Protein AF-A0A4Z1CSS2-F1 (afdb_monomer_lite)

Foldseek 3Di:
DDDDPDDDDDDDDDDDDDDDDPVCLVVLLVVLLLVLLCLQDPPPDNDPVVNLVVDDPVVNVVVSVVSLVVCAVPPQDLVLLLQFLLQKEQFACCLQPVPDDDSPRYDHDDDPPDPDRGDIFGQDALVSVSSRCQQAPFDDDPPDPDTDGLLRCLVPNDPCSVVVLVSCCVSHPNSSSVSSSCSNPDDDDPPPDDPDDPFDWDWDADPVGDTDTDGDTDTVRVQVVCCVVQPDDVPRPRPFDKDWDDSDPCVVNRGPVDDDTRIDGDDDDDDDDDPLLVQLVCQLVPDARAADDDDPVLLVLLLVLLVLLCCCVPPVPVNDPVSVVVSLVSLLVNLVVLLVVVVVSVVSNCVVPVPDDGDDDDSLVSSLDDDDPDPVSSVSSSVSCPDPSSVVSNVVVVD

Organism: NCBI:txid2560053

Radius of gyration: 38.91 Å; chains: 1; bounding box: 70×47×115 Å

pLDDT: mean 75.76, std 19.43, range [22.7, 96.69]

Structure (mmCIF, N/CA/C/O backbone):
data_AF-A0A4Z1CSS2-F1
#
_entry.id   AF-A0A4Z1CSS2-F1
#
loop_
_atom_site.group_PDB
_atom_site.id
_atom_site.type_symbol
_atom_site.label_atom_id
_atom_site.label_alt_id
_atom_site.label_comp_id
_atom_site.label_asym_id
_atom_site.label_entity_id
_atom_site.label_seq_id
_atom_site.pdbx_PDB_ins_code
_atom_site.Cartn_x
_atom_site.Cartn_y
_atom_site.Cartn_z
_atom_site.occupancy
_atom_site.B_iso_or_equiv
_atom_site.auth_seq_id
_atom_site.auth_comp_id
_atom_site.auth_asym_id
_atom_site.auth_atom_id
_atom_site.pdbx_PDB_model_num
ATOM 1 N N . MET A 1 1 ? 20.972 0.259 24.565 1.00 27.77 1 MET A N 1
ATOM 2 C CA . MET A 1 1 ? 20.551 -1.156 24.559 1.00 27.77 1 MET A CA 1
ATOM 3 C C . MET A 1 1 ? 20.035 -1.465 25.954 1.00 27.77 1 MET A C 1
ATOM 5 O O . MET A 1 1 ? 20.738 -1.083 26.880 1.00 27.77 1 MET A O 1
ATOM 9 N N . PRO A 1 2 ? 18.820 -2.004 26.133 1.00 31.59 2 PRO A N 1
ATOM 10 C CA . PRO A 1 2 ? 18.339 -2.389 27.452 1.00 31.59 2 PRO A CA 1
ATOM 11 C C . PRO A 1 2 ? 18.872 -3.773 27.855 1.00 31.59 2 PRO A C 1
ATOM 13 O O . PRO A 1 2 ? 19.159 -4.607 26.999 1.00 31.59 2 PRO A O 1
ATOM 16 N N . ASP A 1 3 ? 19.024 -3.926 29.164 1.00 29.48 3 ASP A N 1
ATOM 17 C CA . ASP A 1 3 ? 19.674 -4.986 29.942 1.00 29.48 3 ASP A CA 1
ATOM 18 C C . ASP A 1 3 ? 19.037 -6.391 29.760 1.00 29.48 3 ASP A C 1
ATOM 20 O O . ASP A 1 3 ? 17.807 -6.496 29.828 1.00 29.48 3 ASP A O 1
ATOM 24 N N . PRO A 1 4 ? 19.816 -7.464 29.497 1.00 35.94 4 PRO A N 1
ATOM 25 C CA . PRO A 1 4 ? 19.302 -8.813 29.232 1.00 35.94 4 PRO A CA 1
ATOM 26 C C . PRO A 1 4 ? 18.961 -9.667 30.471 1.00 35.94 4 PRO A C 1
ATOM 28 O O . PRO A 1 4 ? 18.516 -10.800 30.289 1.00 35.94 4 PRO A O 1
ATOM 31 N N . GLU A 1 5 ? 19.131 -9.192 31.710 1.00 30.41 5 GLU A N 1
ATOM 32 C CA . GLU A 1 5 ? 19.063 -10.086 32.887 1.00 30.41 5 GLU A CA 1
ATOM 33 C C . GLU A 1 5 ? 17.674 -10.322 33.515 1.00 30.41 5 GLU A C 1
ATOM 35 O O . GLU A 1 5 ? 17.546 -11.158 34.411 1.00 30.41 5 GLU A O 1
ATOM 40 N N . HIS A 1 6 ? 16.596 -9.696 33.030 1.00 34.75 6 HIS A N 1
ATOM 41 C CA . HIS A 1 6 ? 15.246 -9.920 33.576 1.00 34.75 6 HIS A CA 1
ATOM 42 C C . HIS A 1 6 ? 14.186 -10.159 32.486 1.00 34.75 6 HIS A C 1
ATOM 44 O O . HIS A 1 6 ? 13.557 -9.204 32.016 1.00 34.75 6 HIS A O 1
ATOM 50 N N . PRO A 1 7 ? 13.931 -11.418 32.073 1.00 30.39 7 PRO A N 1
ATOM 51 C CA . PRO A 1 7 ? 12.740 -11.725 31.290 1.00 30.39 7 PRO A CA 1
ATOM 52 C C . PRO A 1 7 ? 11.481 -11.486 32.147 1.00 30.39 7 PRO A C 1
ATOM 54 O O . PRO A 1 7 ? 11.484 -11.802 33.338 1.00 30.39 7 PRO A O 1
ATOM 57 N N . PRO A 1 8 ? 10.388 -10.942 31.581 1.00 29.59 8 PRO A N 1
ATOM 58 C CA . PRO A 1 8 ? 9.134 -10.809 32.310 1.00 29.59 8 PRO A CA 1
ATOM 59 C C . PRO A 1 8 ? 8.593 -12.194 32.681 1.00 29.59 8 PRO A C 1
ATOM 61 O O . PRO A 1 8 ? 8.387 -13.045 31.814 1.00 29.59 8 PRO A O 1
ATOM 64 N N . THR A 1 9 ? 8.358 -12.404 33.974 1.00 26.25 9 THR A N 1
ATOM 65 C CA . THR A 1 9 ? 7.743 -13.610 34.531 1.00 26.25 9 THR A CA 1
ATOM 66 C C . THR A 1 9 ? 6.345 -13.809 33.929 1.00 26.25 9 THR A C 1
ATOM 68 O O . THR A 1 9 ? 5.518 -12.896 34.016 1.00 26.25 9 THR A O 1
ATOM 71 N N . PRO A 1 10 ? 6.034 -14.964 33.318 1.00 24.67 10 PRO A N 1
ATOM 72 C CA . PRO A 1 10 ? 4.667 -15.277 32.927 1.00 24.67 10 PRO A CA 1
ATOM 73 C C . PRO A 1 10 ? 3.811 -15.476 34.186 1.00 24.67 10 PRO A C 1
ATOM 75 O O . PRO A 1 10 ? 4.177 -16.237 35.080 1.00 24.67 10 PRO A O 1
ATOM 78 N N . LEU A 1 11 ? 2.669 -14.788 34.255 1.00 25.62 11 LEU A N 1
ATOM 79 C CA . LEU A 1 11 ? 1.622 -15.062 35.241 1.00 25.62 11 LEU A CA 1
ATOM 80 C C . LEU A 1 11 ? 1.085 -16.477 34.986 1.00 25.62 11 LEU A C 1
ATOM 82 O O . LEU A 1 11 ? 0.423 -16.719 33.976 1.00 25.62 11 LEU A O 1
ATOM 86 N N . ALA A 1 12 ? 1.420 -17.412 35.873 1.00 22.70 12 ALA A N 1
ATOM 87 C CA . ALA A 1 12 ? 0.826 -18.739 35.907 1.00 22.70 12 ALA A CA 1
ATOM 88 C C . ALA A 1 12 ? -0.585 -18.640 36.506 1.00 22.70 12 ALA A C 1
ATOM 90 O O . ALA A 1 12 ? -0.757 -18.043 37.565 1.00 22.70 12 ALA A O 1
ATOM 91 N N . PHE A 1 13 ? -1.577 -19.235 35.843 1.00 28.66 13 PHE A N 1
ATOM 92 C CA . PHE A 1 13 ? -2.901 -19.467 36.418 1.00 28.66 13 PHE A CA 1
ATOM 93 C C . PHE A 1 13 ? -3.093 -20.968 36.646 1.00 28.66 13 PHE A C 1
ATOM 95 O O . PHE A 1 13 ? -2.672 -21.784 35.825 1.00 28.66 13 PHE A O 1
ATOM 102 N N . HIS A 1 14 ? -3.669 -21.285 37.804 1.00 26.31 14 HIS A N 1
ATOM 103 C CA . HIS A 1 14 ? -3.854 -22.618 38.369 1.00 26.31 14 HIS A CA 1
ATOM 104 C C . HIS A 1 14 ? -4.664 -23.581 37.484 1.00 26.31 14 HIS A C 1
ATOM 106 O O . HIS A 1 14 ? -5.547 -23.176 36.730 1.00 26.31 14 HIS A O 1
ATOM 112 N N . ASP A 1 15 ? -4.347 -24.870 37.644 1.00 25.91 15 ASP A N 1
ATOM 113 C CA . ASP A 1 15 ? -5.000 -26.037 37.045 1.00 25.91 15 ASP A CA 1
ATOM 114 C C . ASP A 1 15 ? -6.525 -26.061 37.256 1.00 25.91 15 ASP A C 1
ATOM 116 O O . ASP A 1 15 ? -7.038 -25.852 38.357 1.00 25.91 15 ASP A O 1
ATOM 120 N N . ALA A 1 16 ? -7.241 -26.378 36.177 1.00 32.59 16 ALA A N 1
ATOM 121 C CA . ALA A 1 16 ? -8.688 -26.536 36.122 1.00 32.59 16 ALA A CA 1
ATOM 122 C C . ALA A 1 16 ? -9.113 -27.921 36.642 1.00 32.59 16 ALA A C 1
ATOM 124 O O . ALA A 1 16 ? -8.668 -28.941 36.116 1.00 32.59 16 ALA A O 1
ATOM 125 N N . GLY A 1 17 ? -10.015 -27.981 37.630 1.00 25.38 17 GLY A N 1
ATOM 126 C CA . GLY A 1 17 ? -10.480 -29.283 38.125 1.00 25.38 17 GLY A CA 1
ATOM 127 C C . GLY A 1 17 ? -11.672 -29.342 39.081 1.00 25.38 17 GLY A C 1
ATOM 128 O O . GLY A 1 17 ? -11.941 -30.429 39.585 1.00 25.38 17 GLY A O 1
ATOM 129 N N . GLN A 1 18 ? -12.404 -28.259 39.359 1.00 25.84 18 GLN A N 1
ATOM 130 C CA . GLN A 1 18 ? -13.580 -28.321 40.247 1.00 25.84 18 GLN A CA 1
ATOM 131 C C . GLN A 1 18 ? -14.807 -27.651 39.597 1.00 25.84 18 GLN A C 1
ATOM 133 O O . GLN A 1 18 ? -14.655 -26.598 38.975 1.00 25.84 18 GLN A O 1
ATOM 138 N N . PRO A 1 19 ? -16.010 -28.254 39.695 1.00 27.08 19 PRO A N 1
ATOM 139 C CA . PRO A 1 19 ? -17.242 -27.666 39.180 1.00 27.08 19 PRO A CA 1
ATOM 140 C C . PRO A 1 19 ? -17.681 -26.466 40.032 1.00 27.08 19 PRO A C 1
ATOM 142 O O . PRO A 1 19 ? -17.643 -26.512 41.259 1.00 27.08 19 PRO A O 1
ATOM 145 N N . TYR A 1 20 ? -18.111 -25.416 39.336 1.00 29.33 20 TYR A N 1
ATOM 146 C CA . TYR A 1 20 ? -18.534 -24.114 39.855 1.00 29.33 20 TYR A CA 1
ATOM 147 C C . TYR A 1 20 ? -19.763 -24.234 40.780 1.00 29.33 20 TYR A C 1
ATOM 149 O O . TYR A 1 20 ? -20.744 -24.882 40.400 1.00 29.33 20 TYR A O 1
ATOM 157 N N . ARG A 1 21 ? -19.735 -23.620 41.974 1.00 28.14 21 ARG A N 1
ATOM 158 C CA . ARG A 1 21 ? -20.888 -23.525 42.895 1.00 28.14 21 ARG A CA 1
ATOM 159 C C . ARG A 1 21 ? -21.479 -22.109 42.845 1.00 28.14 21 ARG A C 1
ATOM 161 O O . ARG A 1 21 ? -20.756 -21.145 42.639 1.00 28.14 21 ARG A O 1
ATOM 168 N N . GLU A 1 22 ? -22.791 -21.956 43.051 1.00 30.41 22 GLU A N 1
ATOM 169 C CA . GLU A 1 22 ? -23.474 -20.637 43.069 1.00 30.41 22 GLU A CA 1
ATOM 170 C C . GLU A 1 22 ? -22.878 -19.645 44.090 1.00 30.41 22 GLU A C 1
ATOM 172 O O . GLU A 1 22 ? -22.979 -18.432 43.914 1.00 30.41 22 GLU A O 1
ATOM 177 N N . GLU A 1 23 ? -22.193 -20.152 45.116 1.00 32.00 23 GLU A N 1
ATOM 178 C CA . GLU A 1 23 ? -21.476 -19.370 46.130 1.00 32.00 23 GLU A CA 1
ATOM 179 C C . GLU A 1 23 ? -20.232 -18.639 45.560 1.00 32.00 23 GLU A C 1
ATOM 181 O O . GLU A 1 23 ? -19.809 -17.624 46.113 1.00 32.00 23 GLU A O 1
ATOM 186 N N . ASP A 1 24 ? -19.717 -19.057 44.394 1.00 32.41 24 ASP A N 1
ATOM 187 C CA . ASP A 1 24 ? -18.531 -18.487 43.729 1.00 32.41 24 ASP A CA 1
ATOM 188 C C . ASP A 1 24 ? -18.840 -17.245 42.871 1.00 32.41 24 ASP A C 1
ATOM 190 O O . ASP A 1 24 ? -17.927 -16.576 42.377 1.00 32.41 24 ASP A O 1
ATOM 194 N N . ALA A 1 25 ? -20.119 -16.874 42.704 1.00 31.44 25 ALA A N 1
ATOM 195 C CA . ALA A 1 25 ? -20.488 -15.625 42.033 1.00 31.44 25 ALA A CA 1
ATOM 196 C C . ALA A 1 25 ? -19.812 -14.424 42.717 1.00 31.44 25 ALA A C 1
ATOM 198 O O . ALA A 1 25 ? -19.244 -13.577 42.031 1.00 31.44 25 ALA A O 1
ATOM 199 N N . GLY A 1 26 ? -19.765 -14.435 44.059 1.00 30.48 26 GLY A N 1
ATOM 200 C CA . GLY A 1 26 ? -19.010 -13.509 44.915 1.00 30.48 26 GLY A CA 1
ATOM 201 C C . GLY A 1 26 ? -17.555 -13.299 44.480 1.00 30.48 26 GLY A C 1
ATOM 202 O O . GLY A 1 26 ? -17.078 -12.165 44.433 1.00 30.48 26 GLY A O 1
ATOM 203 N N . GLN A 1 27 ? -16.875 -14.384 44.105 1.00 33.50 27 GLN A N 1
ATOM 204 C CA . GLN A 1 27 ? -15.460 -14.410 43.730 1.00 33.50 27 GLN A CA 1
ATOM 205 C C . GLN A 1 27 ? -15.214 -13.752 42.358 1.00 33.50 27 GLN A C 1
ATOM 207 O O . GLN A 1 27 ? -14.254 -13.000 42.192 1.00 33.50 27 GLN A O 1
ATOM 212 N N . VAL A 1 28 ? -16.122 -13.947 41.392 1.00 33.09 28 VAL A N 1
ATOM 213 C CA . VAL A 1 28 ? -16.055 -13.305 40.061 1.00 33.09 28 VAL A CA 1
ATOM 214 C C . VAL A 1 28 ? -16.221 -11.782 40.150 1.00 33.09 28 VAL A C 1
ATOM 216 O O . VAL A 1 28 ? -15.607 -11.041 39.377 1.00 33.09 28 VAL A O 1
ATOM 219 N N . PHE A 1 29 ? -16.989 -11.284 41.128 1.00 37.78 29 PHE A N 1
ATOM 220 C CA . PHE A 1 29 ? -17.143 -9.843 41.370 1.00 37.78 29 PHE A CA 1
ATOM 221 C C . PHE A 1 29 ? -15.858 -9.172 41.887 1.00 37.78 29 PHE A C 1
ATOM 223 O O . PHE A 1 29 ? -15.610 -8.004 41.569 1.00 37.78 29 PHE A O 1
ATOM 230 N N . PHE A 1 30 ? -15.043 -9.890 42.667 1.00 37.09 30 PHE A N 1
ATOM 231 C CA . PHE A 1 30 ? -13.756 -9.391 43.168 1.00 37.09 30 PHE A CA 1
ATOM 232 C C . PHE A 1 30 ? -12.715 -9.270 42.049 1.00 37.09 30 PHE A C 1
ATOM 234 O O . PHE A 1 30 ? -11.970 -8.288 42.001 1.00 37.09 30 PHE A O 1
ATOM 241 N N . ASP A 1 31 ? -12.727 -10.211 41.106 1.00 47.94 31 ASP A N 1
ATOM 242 C CA . ASP A 1 31 ? -11.744 -10.287 40.026 1.00 47.94 31 ASP A CA 1
ATOM 243 C C . ASP A 1 31 ? -11.926 -9.153 38.997 1.00 47.94 31 ASP A C 1
ATOM 245 O O . ASP A 1 31 ? -10.970 -8.497 38.584 1.00 47.94 31 ASP A O 1
ATOM 249 N N . ILE A 1 32 ? -13.173 -8.796 38.655 1.00 43.62 32 ILE A N 1
ATOM 250 C CA . ILE A 1 32 ? -13.446 -7.698 37.709 1.00 43.62 32 ILE A CA 1
ATOM 251 C C . ILE A 1 32 ? -12.993 -6.343 38.276 1.00 43.62 32 ILE A C 1
ATOM 253 O O . ILE A 1 32 ? -12.408 -5.539 37.550 1.00 43.62 32 ILE A O 1
ATOM 257 N N . ARG A 1 33 ? -13.206 -6.071 39.570 1.00 46.59 33 ARG A N 1
ATOM 258 C CA . ARG A 1 33 ? -12.809 -4.790 40.186 1.00 46.59 33 ARG A CA 1
ATOM 259 C C . ARG A 1 33 ? -11.291 -4.640 40.291 1.00 46.59 33 ARG A C 1
ATOM 261 O O . ARG A 1 33 ? -10.774 -3.595 39.900 1.00 46.59 33 ARG A O 1
ATOM 268 N N . ALA A 1 34 ? -10.578 -5.676 40.738 1.00 43.16 34 ALA A N 1
ATOM 269 C CA . ALA A 1 34 ? -9.115 -5.664 40.807 1.00 43.16 34 ALA A CA 1
ATOM 270 C C . ALA A 1 34 ? -8.483 -5.506 39.410 1.00 43.16 34 ALA A C 1
ATOM 272 O O . ALA A 1 34 ? -7.595 -4.675 39.212 1.00 43.16 34 ALA A O 1
ATOM 273 N N . VAL A 1 35 ? -9.015 -6.217 38.408 1.00 45.91 35 VAL A N 1
ATOM 274 C CA . VAL A 1 35 ? -8.562 -6.117 37.014 1.00 45.91 35 VAL A CA 1
ATOM 275 C C . VAL A 1 35 ? -8.792 -4.714 36.443 1.00 45.91 35 VAL A C 1
ATOM 277 O O . VAL A 1 35 ? -7.912 -4.184 35.766 1.00 45.91 35 VAL A O 1
ATOM 280 N N . LEU A 1 36 ? -9.935 -4.075 36.715 1.00 43.66 36 LEU A N 1
ATOM 281 C CA . LEU A 1 36 ? -10.246 -2.732 36.207 1.00 43.66 36 LEU A CA 1
ATOM 282 C C . LEU A 1 36 ? -9.378 -1.623 36.835 1.00 43.66 36 LEU A C 1
ATOM 284 O O . LEU A 1 36 ? -9.060 -0.649 36.147 1.00 43.66 36 LEU A O 1
ATOM 288 N N . VAL A 1 37 ? -8.929 -1.792 38.083 1.00 47.31 37 VAL A N 1
ATOM 289 C CA . VAL A 1 37 ? -8.014 -0.865 38.780 1.00 47.31 37 VAL A CA 1
ATOM 290 C C . VAL A 1 37 ? -6.602 -0.917 38.197 1.00 47.31 37 VAL A C 1
ATOM 292 O O . VAL A 1 37 ? -6.052 0.123 37.823 1.00 47.31 37 VAL A O 1
ATOM 295 N N . ASP A 1 38 ? -6.055 -2.121 38.011 1.00 43.94 38 ASP A N 1
ATOM 296 C CA . ASP A 1 38 ? -4.725 -2.338 37.416 1.00 43.94 38 ASP A CA 1
ATOM 297 C C . ASP A 1 38 ? -4.649 -1.831 35.956 1.00 43.94 38 ASP A C 1
ATOM 299 O O . ASP A 1 38 ? -3.587 -1.532 35.403 1.00 43.94 38 ASP A O 1
ATOM 303 N N . ILE A 1 39 ? -5.808 -1.704 35.303 1.00 46.19 39 ILE A N 1
ATOM 304 C CA . ILE A 1 39 ? -5.961 -1.207 33.932 1.00 46.19 39 ILE A CA 1
ATOM 305 C C . ILE A 1 39 ? -5.957 0.321 33.836 1.00 46.19 39 ILE A C 1
ATOM 307 O O . ILE A 1 39 ? -5.500 0.862 32.813 1.00 46.19 39 ILE A O 1
ATOM 311 N N . ALA A 1 40 ? -6.519 0.997 34.840 1.00 41.53 40 ALA A N 1
ATOM 312 C CA . ALA A 1 40 ? -6.886 2.405 34.763 1.00 41.53 40 ALA A CA 1
ATOM 313 C C . ALA A 1 40 ? -5.862 3.351 35.404 1.00 41.53 40 ALA A C 1
ATOM 315 O O . ALA A 1 40 ? -5.735 4.493 34.953 1.00 41.53 40 ALA A O 1
ATOM 316 N N . LEU A 1 41 ? -5.098 2.887 36.397 1.00 41.69 41 LEU A N 1
ATOM 317 C CA . LEU A 1 41 ? -4.155 3.735 37.121 1.00 41.69 41 LEU A CA 1
ATOM 318 C C . LEU A 1 41 ? -2.769 3.781 36.437 1.00 41.69 41 LEU A C 1
ATOM 320 O O . LEU A 1 41 ? -2.250 2.762 35.973 1.00 41.69 41 LEU A O 1
ATOM 324 N N . PRO A 1 42 ? -2.122 4.962 36.343 1.00 37.59 42 PRO A N 1
ATOM 325 C CA . PRO A 1 42 ? -0.713 5.042 35.974 1.00 37.59 42 PRO A CA 1
ATOM 326 C C . PRO A 1 42 ? 0.145 4.307 37.018 1.00 37.59 42 PRO A C 1
ATOM 328 O O . PRO A 1 42 ? -0.277 4.175 38.160 1.00 37.59 42 PRO A O 1
ATOM 331 N N . LYS A 1 43 ? 1.366 3.894 36.631 1.00 39.28 43 LYS A N 1
ATOM 332 C CA . LYS A 1 43 ? 2.401 3.094 37.348 1.00 39.28 43 LYS A CA 1
ATOM 333 C C . LYS A 1 43 ? 2.567 3.227 38.885 1.00 39.28 43 LYS A C 1
ATOM 335 O O . LYS A 1 43 ? 3.373 2.497 39.445 1.00 39.28 43 LYS A O 1
ATOM 340 N N . ARG A 1 44 ? 1.912 4.165 39.566 1.00 34.31 44 ARG A N 1
ATOM 341 C CA . ARG A 1 44 ? 2.026 4.412 41.009 1.00 34.31 44 ARG A CA 1
ATOM 342 C C . ARG A 1 44 ? 1.110 3.554 41.887 1.00 34.31 44 ARG A C 1
ATOM 344 O O . ARG A 1 44 ? 1.356 3.518 43.083 1.00 34.31 44 ARG A O 1
ATOM 351 N N . VAL A 1 45 ? 0.121 2.856 41.328 1.00 40.03 45 VAL A N 1
ATOM 352 C CA . VAL A 1 45 ? -0.757 1.945 42.086 1.00 40.03 45 VAL A CA 1
ATOM 353 C C . VAL A 1 45 ? -0.973 0.667 41.273 1.00 40.03 45 VAL A C 1
ATOM 355 O O . VAL A 1 45 ? -2.065 0.402 40.792 1.00 40.03 45 VAL A O 1
ATOM 358 N N . SER A 1 46 ? 0.096 -0.092 41.022 1.00 38.12 46 SER A N 1
ATOM 359 C CA . SER A 1 46 ? -0.061 -1.485 40.591 1.00 38.12 46 SER A CA 1
ATOM 360 C C . SER A 1 46 ? -0.174 -2.329 41.849 1.00 38.12 46 SER A C 1
ATOM 362 O O . SER A 1 46 ? 0.818 -2.472 42.571 1.00 38.12 46 SER A O 1
ATOM 364 N N . VAL A 1 47 ? -1.357 -2.859 42.132 1.00 42.84 47 VAL A N 1
ATOM 365 C CA . VAL A 1 47 ? -1.495 -3.853 43.194 1.00 42.84 47 VAL A CA 1
ATOM 366 C C . VAL A 1 47 ? -1.555 -5.195 42.501 1.00 42.84 47 VAL A C 1
ATOM 368 O O . VAL A 1 47 ? -2.571 -5.580 41.937 1.00 42.84 47 VAL A O 1
ATOM 371 N N . ASN A 1 48 ? -0.416 -5.884 42.503 1.00 45.06 48 ASN A N 1
ATOM 372 C CA . ASN A 1 48 ? -0.320 -7.235 41.977 1.00 45.06 48 ASN A CA 1
ATOM 373 C C . ASN A 1 48 ? -1.386 -8.101 42.674 1.00 45.06 48 ASN A C 1
ATOM 375 O O . ASN A 1 48 ? -1.456 -8.077 43.901 1.00 45.06 48 ASN A O 1
ATOM 379 N N . ALA A 1 49 ? -2.207 -8.846 41.931 1.00 44.47 49 ALA A N 1
ATOM 380 C CA . ALA A 1 49 ? -3.262 -9.688 42.512 1.00 44.47 49 ALA A CA 1
ATOM 381 C C . ALA A 1 49 ? -2.700 -10.661 43.571 1.00 44.47 49 ALA A C 1
ATOM 383 O O . ALA A 1 49 ? -3.266 -10.806 44.649 1.00 44.47 49 ALA A O 1
ATOM 384 N N . ALA A 1 50 ? -1.486 -11.176 43.340 1.00 47.50 50 ALA A N 1
ATOM 385 C CA . ALA A 1 50 ? -0.744 -11.997 44.301 1.00 47.50 50 ALA A CA 1
ATOM 386 C C . ALA A 1 50 ? -0.406 -11.278 45.626 1.00 47.50 50 ALA A C 1
ATOM 388 O O . ALA A 1 50 ? -0.130 -11.921 46.633 1.00 47.50 50 ALA A O 1
ATOM 389 N N . HIS A 1 51 ? -0.392 -9.944 45.631 1.00 49.66 51 HIS A N 1
ATOM 390 C CA . HIS A 1 51 ? -0.188 -9.137 46.829 1.00 49.66 51 HIS A CA 1
ATOM 391 C C . HIS A 1 51 ? -1.491 -8.96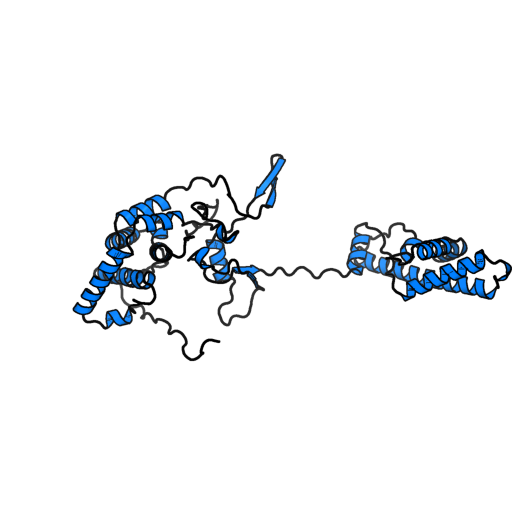4 47.617 1.00 49.66 51 HIS A C 1
ATOM 393 O O . HIS A 1 51 ? -1.448 -9.035 48.840 1.00 49.66 51 HIS A O 1
ATOM 399 N N . LEU A 1 52 ? -2.641 -8.821 46.945 1.00 50.53 52 LEU A N 1
ATOM 400 C CA . LEU A 1 52 ? -3.960 -8.765 47.598 1.00 50.53 52 LEU A CA 1
ATOM 401 C C . LEU A 1 52 ? -4.291 -10.067 48.333 1.00 50.53 52 LEU A C 1
ATOM 403 O O . LEU A 1 52 ? -4.824 -10.014 49.438 1.00 50.53 52 LEU A O 1
ATOM 407 N N . ASP A 1 53 ? -3.908 -11.210 47.763 1.00 51.34 53 ASP A N 1
ATOM 408 C CA . ASP A 1 53 ? -4.100 -12.530 48.381 1.00 51.34 53 ASP A CA 1
ATOM 409 C C . ASP A 1 53 ? -3.191 -12.769 49.599 1.00 51.34 53 ASP A C 1
ATOM 411 O O . ASP A 1 53 ? -3.436 -13.672 50.396 1.00 51.34 53 ASP A O 1
ATOM 415 N N . SER A 1 54 ? -2.145 -11.951 49.760 1.00 59.75 54 SER A N 1
ATOM 416 C CA . SER A 1 54 ? -1.234 -11.994 50.911 1.00 59.75 54 SER A CA 1
ATOM 417 C C . SER A 1 54 ? -1.631 -11.056 52.058 1.00 59.75 54 SER A C 1
ATOM 419 O O . SER A 1 54 ? -0.983 -11.071 53.105 1.00 59.75 54 SER A O 1
ATOM 421 N N . LEU A 1 55 ? -2.666 -10.229 51.867 1.00 59.66 55 LEU A N 1
ATOM 422 C CA . LEU A 1 55 ? -3.149 -9.290 52.879 1.00 59.66 55 LEU A CA 1
ATOM 423 C C . LEU A 1 55 ? -4.086 -9.975 53.877 1.00 59.66 55 LEU A C 1
ATOM 425 O O . LEU A 1 55 ? -4.780 -10.939 53.554 1.00 59.66 55 LEU A O 1
ATOM 429 N N . SER A 1 56 ? -4.143 -9.431 55.093 1.00 75.19 56 SER A N 1
ATOM 430 C CA . SER A 1 56 ? -5.209 -9.778 56.031 1.00 75.19 56 SER A CA 1
ATOM 431 C C . SER A 1 56 ? -6.575 -9.370 55.452 1.00 75.19 56 SER A C 1
ATOM 433 O O . SER A 1 56 ? -6.661 -8.462 54.624 1.00 75.19 56 SER A O 1
ATOM 435 N N . GLU A 1 57 ? -7.660 -10.020 55.881 1.00 67.38 57 GLU A N 1
ATOM 436 C CA . GLU A 1 57 ? -9.032 -9.676 55.456 1.00 67.38 57 GLU A CA 1
ATOM 437 C C . GLU A 1 57 ? -9.350 -8.180 55.665 1.00 67.38 57 GLU A C 1
ATOM 439 O O . GLU A 1 57 ? -9.980 -7.550 54.813 1.00 67.38 57 GLU A O 1
ATOM 444 N N . GLU A 1 58 ? -8.859 -7.598 56.763 1.00 66.38 58 GLU A N 1
ATOM 445 C CA . GLU A 1 58 ? -9.070 -6.196 57.136 1.00 66.38 58 GLU A CA 1
ATOM 446 C C . GLU A 1 58 ? -8.247 -5.235 56.258 1.00 66.38 58 GLU A C 1
ATOM 448 O O . GLU A 1 58 ? -8.782 -4.253 55.738 1.00 66.38 58 GLU A O 1
ATOM 453 N N . ASP A 1 59 ? -6.979 -5.563 55.987 1.00 61.91 59 ASP A N 1
ATOM 454 C CA . ASP A 1 59 ? -6.123 -4.788 55.079 1.00 61.91 59 ASP A CA 1
ATOM 455 C C . ASP A 1 59 ? -6.610 -4.871 53.629 1.00 61.91 59 ASP A C 1
ATOM 457 O O . ASP A 1 59 ? -6.559 -3.884 52.891 1.00 61.91 59 ASP A O 1
ATOM 461 N N . ARG A 1 60 ? -7.135 -6.032 53.217 1.00 60.03 60 ARG A N 1
ATOM 462 C CA . ARG A 1 60 ? -7.750 -6.225 51.901 1.00 60.03 60 ARG A CA 1
ATOM 463 C C . ARG A 1 60 ? -9.000 -5.360 51.764 1.00 60.03 60 ARG A C 1
ATOM 465 O O . ARG A 1 60 ? -9.138 -4.659 50.765 1.00 60.03 60 ARG A O 1
ATOM 472 N N . ALA A 1 61 ? -9.886 -5.368 52.761 1.00 59.62 61 ALA A N 1
ATOM 473 C CA . ALA A 1 61 ? -11.086 -4.531 52.773 1.00 59.62 61 ALA A CA 1
ATOM 474 C C . ALA A 1 61 ? -10.744 -3.029 52.749 1.00 59.62 61 ALA A C 1
ATOM 476 O O . ALA A 1 61 ? -11.343 -2.274 51.984 1.00 59.62 61 ALA A O 1
ATOM 477 N N . SER A 1 62 ? -9.735 -2.608 53.515 1.00 57.72 62 SER A N 1
ATOM 478 C CA . SER A 1 62 ? -9.237 -1.227 53.538 1.00 57.72 62 SER A CA 1
ATOM 479 C C . SER A 1 62 ? -8.623 -0.800 52.197 1.00 57.72 62 SER A C 1
ATOM 481 O O . SER A 1 62 ? -8.967 0.253 51.658 1.00 57.72 62 SER A O 1
ATOM 483 N N . ALA A 1 63 ? -7.779 -1.641 51.589 1.00 56.53 63 ALA A N 1
ATOM 484 C CA . ALA A 1 63 ? -7.209 -1.385 50.266 1.00 56.53 63 ALA A CA 1
ATOM 485 C C . ALA A 1 63 ? -8.298 -1.270 49.188 1.00 56.53 63 ALA A C 1
ATOM 487 O O . ALA A 1 63 ? -8.238 -0.380 48.339 1.00 56.53 63 ALA A O 1
ATOM 488 N N . ILE A 1 64 ? -9.322 -2.126 49.252 1.00 57.59 64 ILE A N 1
ATOM 489 C CA . ILE A 1 64 ? -10.487 -2.072 48.362 1.00 57.59 64 ILE A CA 1
ATOM 490 C C . ILE A 1 64 ? -11.263 -0.771 48.549 1.00 57.59 64 ILE A C 1
ATOM 492 O O . ILE A 1 64 ? -11.668 -0.168 47.560 1.00 57.59 64 ILE A O 1
ATOM 496 N N . GLU A 1 65 ? -11.447 -0.311 49.783 1.00 59.38 65 GLU A N 1
ATOM 497 C CA . GLU A 1 65 ? -12.169 0.928 50.067 1.00 59.38 65 GLU A CA 1
ATOM 498 C C . GLU A 1 65 ? -11.416 2.170 49.563 1.00 59.38 65 GLU A C 1
ATOM 500 O O . GLU A 1 65 ? -12.021 3.071 48.979 1.00 59.38 65 GLU A O 1
ATOM 505 N N . VAL A 1 66 ? -10.085 2.189 49.694 1.00 58.66 66 VAL A N 1
ATOM 506 C CA . VAL A 1 66 ? -9.217 3.236 49.124 1.00 58.66 66 VAL A CA 1
ATOM 507 C C . VAL A 1 66 ? -9.248 3.213 47.594 1.00 58.66 66 VAL A C 1
ATOM 509 O O . VAL A 1 66 ? -9.327 4.263 46.950 1.00 58.66 66 VAL A O 1
ATOM 512 N N . MET A 1 67 ? -9.225 2.026 46.983 1.00 56.81 67 MET A N 1
ATOM 513 C CA . MET A 1 67 ? -9.394 1.890 45.534 1.00 56.81 67 MET A CA 1
ATOM 514 C C . MET A 1 67 ? -10.774 2.373 45.095 1.00 56.81 67 MET A C 1
ATOM 516 O O . MET A 1 67 ? -10.865 3.113 44.121 1.00 56.81 67 MET A O 1
ATOM 520 N N . ARG A 1 68 ? -11.831 2.009 45.827 1.00 56.09 68 ARG A N 1
ATOM 521 C CA . ARG A 1 68 ? -13.212 2.419 45.562 1.00 56.09 68 ARG A CA 1
ATOM 522 C C . ARG A 1 68 ? -13.339 3.936 45.571 1.00 56.09 68 ARG A C 1
ATOM 524 O O . ARG A 1 68 ? -13.758 4.500 44.568 1.00 56.09 68 ARG A O 1
ATOM 531 N N . THR A 1 69 ? -12.883 4.598 46.631 1.00 59.03 69 THR A N 1
ATOM 532 C CA . THR A 1 69 ? -12.902 6.069 46.712 1.00 59.03 69 THR A CA 1
ATOM 533 C C . THR A 1 69 ? -12.055 6.730 45.622 1.00 59.03 69 THR A C 1
ATOM 535 O O . THR A 1 69 ? -12.446 7.768 45.094 1.00 59.03 69 THR A O 1
ATOM 538 N N . THR A 1 70 ? -10.935 6.122 45.217 1.00 56.84 70 THR A N 1
ATOM 539 C CA . THR A 1 70 ? -10.097 6.632 44.115 1.00 56.84 70 THR A CA 1
ATOM 540 C C . THR A 1 70 ? -10.772 6.468 42.745 1.00 56.84 70 THR A C 1
ATOM 542 O O . THR A 1 70 ? -10.732 7.383 41.924 1.00 56.84 70 THR A O 1
ATOM 545 N N . ILE A 1 71 ? -11.432 5.334 42.485 1.00 56.81 71 ILE A N 1
ATOM 546 C CA . ILE A 1 71 ? -12.208 5.091 41.257 1.00 56.81 71 ILE A CA 1
ATOM 547 C C . ILE A 1 71 ? -13.412 6.036 41.193 1.00 56.81 71 ILE A C 1
ATOM 549 O O . ILE A 1 71 ? -13.625 6.678 40.166 1.00 56.81 71 ILE A O 1
ATOM 553 N N . GLU A 1 72 ? -14.165 6.148 42.288 1.00 56.47 72 GLU A N 1
ATOM 554 C CA . GLU A 1 72 ? -15.338 7.021 42.401 1.00 56.47 72 GLU A CA 1
ATOM 555 C C . GLU A 1 72 ? -14.955 8.498 42.199 1.00 56.47 72 GLU A C 1
ATOM 557 O O . GLU A 1 72 ? -15.665 9.227 41.511 1.00 56.47 72 GLU A O 1
ATOM 562 N N . ALA A 1 73 ? -13.804 8.941 42.720 1.00 60.44 73 ALA A N 1
ATOM 563 C CA . ALA A 1 73 ? -13.347 10.324 42.571 1.00 60.44 73 ALA A CA 1
ATOM 564 C C . ALA A 1 73 ? -12.694 10.631 41.206 1.00 60.44 73 ALA A C 1
ATOM 566 O O . ALA A 1 73 ? -12.819 11.752 40.703 1.00 60.44 73 ALA A O 1
ATOM 567 N N . GLU A 1 74 ? -11.979 9.680 40.586 1.00 65.38 74 GLU A N 1
ATOM 568 C CA . GLU A 1 74 ? -11.148 9.967 39.403 1.00 65.38 74 GLU A CA 1
ATOM 569 C C . GLU A 1 74 ? -11.613 9.324 38.085 1.00 65.38 74 GLU A C 1
ATOM 571 O O . GLU A 1 74 ? -11.282 9.859 37.011 1.00 65.38 74 GLU A O 1
ATOM 576 N N . LEU A 1 75 ? -12.372 8.221 38.137 1.00 68.62 75 LEU A N 1
ATOM 577 C CA . LEU A 1 75 ? -12.645 7.334 36.996 1.00 68.62 75 LEU A CA 1
ATOM 578 C C . LEU A 1 75 ? -14.125 7.161 36.626 1.00 68.62 75 LEU A C 1
ATOM 580 O O . LEU A 1 75 ? -14.388 6.777 35.488 1.00 68.62 75 LEU A O 1
ATOM 584 N N . ASP A 1 76 ? -15.095 7.462 37.491 1.00 77.62 76 ASP A N 1
ATOM 585 C CA . ASP A 1 76 ? -16.506 7.496 37.077 1.00 77.62 76 ASP A CA 1
ATOM 586 C C . ASP A 1 76 ? -16.884 8.871 36.517 1.00 77.62 76 ASP A C 1
ATOM 588 O O . ASP A 1 76 ? -17.331 9.778 37.215 1.00 77.62 76 ASP A O 1
ATOM 592 N N . LYS A 1 77 ? -16.639 9.047 35.217 1.00 88.38 77 LYS A N 1
ATOM 593 C CA . LYS A 1 77 ? -16.959 10.280 34.490 1.00 88.38 77 LYS A CA 1
ATOM 594 C C . LYS A 1 77 ? -17.877 9.938 33.317 1.00 88.38 77 LYS A C 1
ATOM 596 O O . LYS A 1 77 ? -17.348 9.604 32.249 1.00 88.38 77 LYS A O 1
ATOM 601 N N . PRO A 1 78 ? -19.212 10.057 33.468 1.00 91.38 78 PRO A N 1
ATOM 602 C CA . PRO A 1 78 ? -20.183 9.692 32.431 1.00 91.38 78 PRO A CA 1
ATOM 603 C C . PRO A 1 78 ? -19.880 10.323 31.065 1.00 91.38 78 PRO A C 1
ATOM 605 O O . PRO A 1 78 ? -19.834 9.633 30.047 1.00 91.38 78 PRO A O 1
ATOM 608 N N . ALA A 1 79 ? -19.525 11.613 31.045 1.00 91.69 79 ALA A N 1
ATOM 609 C CA . ALA A 1 79 ? -19.129 12.323 29.825 1.00 91.69 79 ALA A CA 1
ATOM 610 C C . ALA A 1 79 ? -17.896 11.709 29.130 1.00 91.69 79 ALA A C 1
ATOM 612 O O . ALA A 1 79 ? -17.803 11.701 27.902 1.00 91.69 79 ALA A O 1
ATOM 613 N N . THR A 1 80 ? -16.947 11.162 29.895 1.00 90.75 80 THR A N 1
ATOM 614 C CA . THR A 1 80 ? -15.757 10.504 29.340 1.00 90.75 80 THR A CA 1
ATOM 615 C C . THR A 1 80 ? -16.107 9.147 28.739 1.00 90.75 80 THR A C 1
ATOM 617 O O . THR A 1 80 ? -15.621 8.820 27.657 1.00 90.75 80 THR A O 1
ATOM 620 N N . PHE A 1 81 ? -16.965 8.363 29.400 1.00 92.94 81 PHE A N 1
ATOM 621 C CA . PHE A 1 81 ? -17.459 7.099 28.850 1.00 92.94 81 PHE A CA 1
ATOM 622 C C . PHE A 1 81 ? -18.270 7.311 27.570 1.00 92.94 81 PHE A C 1
ATOM 624 O O . PHE A 1 81 ? -18.048 6.594 26.591 1.00 92.94 81 PHE A O 1
ATOM 631 N N . LEU A 1 82 ? -19.115 8.345 27.534 1.00 93.06 82 LEU A N 1
ATOM 632 C CA . LEU A 1 82 ? -19.827 8.758 26.327 1.00 93.06 82 LEU A CA 1
ATOM 633 C C . LEU A 1 82 ? -18.853 9.098 25.190 1.00 93.06 82 LEU A C 1
ATOM 635 O O . LEU A 1 82 ? -18.977 8.555 24.094 1.00 93.06 82 LEU A O 1
ATOM 639 N N . ALA A 1 83 ? -17.822 9.907 25.455 1.00 90.38 83 ALA A N 1
ATOM 640 C CA . ALA A 1 83 ? -16.812 10.249 24.451 1.00 90.38 83 ALA A CA 1
ATOM 641 C C . ALA A 1 83 ? -16.065 9.012 23.911 1.00 90.38 83 ALA A C 1
ATOM 643 O O . ALA A 1 83 ? -15.718 8.946 22.728 1.00 90.38 83 ALA A O 1
ATOM 644 N N . VAL A 1 84 ? -15.824 8.001 24.754 1.00 90.88 84 VAL A N 1
ATOM 645 C CA . VAL A 1 84 ? -15.253 6.725 24.303 1.00 90.88 84 VAL A CA 1
ATOM 646 C C . VAL A 1 84 ? -16.241 5.952 23.431 1.00 90.88 84 VAL A C 1
ATOM 648 O O . VAL A 1 84 ? -15.837 5.446 22.381 1.00 90.88 84 VAL A O 1
ATOM 651 N N . ALA A 1 85 ? -17.510 5.848 23.830 1.00 91.94 85 ALA A N 1
ATOM 652 C CA . ALA A 1 85 ? -18.546 5.176 23.048 1.00 91.94 85 ALA A CA 1
ATOM 653 C C . ALA A 1 85 ? -18.715 5.835 21.664 1.00 91.94 85 ALA A C 1
ATOM 655 O O . ALA A 1 85 ? -18.710 5.143 20.641 1.00 91.94 85 ALA A O 1
ATOM 656 N N . GLN A 1 86 ? -18.702 7.169 21.611 1.00 90.00 86 GLN A N 1
ATOM 657 C CA . GLN A 1 86 ? -18.688 7.950 20.373 1.00 90.00 86 GLN A CA 1
ATOM 658 C C . GLN A 1 86 ? -17.449 7.646 19.519 1.00 90.00 86 GLN A C 1
ATOM 660 O O . GLN A 1 86 ? -17.548 7.386 18.323 1.00 90.00 86 GLN A O 1
ATOM 665 N N . GLY A 1 87 ? -16.266 7.585 20.133 1.00 89.00 87 GLY A N 1
ATOM 666 C CA . GLY A 1 87 ? -15.018 7.212 19.462 1.00 89.00 87 GLY A CA 1
ATOM 667 C C . GLY A 1 87 ? -14.878 5.720 19.136 1.00 89.00 87 GLY A C 1
ATOM 668 O O . GLY A 1 87 ? -13.780 5.284 18.788 1.00 89.00 87 GLY A O 1
ATOM 669 N N . SER A 1 88 ? -15.935 4.913 19.274 1.00 90.00 88 SER A N 1
ATOM 670 C CA . SER A 1 88 ? -15.905 3.466 19.038 1.00 90.00 88 SER A CA 1
ATOM 671 C C . SER A 1 88 ? -16.572 3.082 17.721 1.00 90.00 88 SER A C 1
ATOM 673 O O . SER A 1 88 ? -17.723 3.434 17.449 1.00 90.00 88 SER A O 1
ATOM 675 N N . GLY A 1 89 ? -15.865 2.297 16.906 1.00 89.06 89 GLY A N 1
ATOM 676 C CA . GLY A 1 89 ? -16.401 1.825 15.635 1.00 89.06 89 GLY A CA 1
ATOM 677 C C . GLY A 1 89 ? -15.661 0.637 15.038 1.00 89.06 89 GLY A C 1
ATOM 678 O O . GLY A 1 89 ? -14.684 0.121 15.575 1.00 89.06 89 GLY A O 1
ATOM 679 N N . THR A 1 90 ? -16.171 0.190 13.899 1.00 87.19 90 THR A N 1
ATOM 680 C CA . THR A 1 90 ? -15.680 -0.975 13.141 1.00 87.19 90 THR A CA 1
ATOM 681 C C . THR A 1 90 ? -14.488 -0.641 12.232 1.00 87.19 90 THR A C 1
ATOM 683 O O . THR A 1 90 ? -13.618 -1.481 11.974 1.00 87.19 90 THR A O 1
ATOM 686 N N . HIS A 1 91 ? -14.429 0.609 11.766 1.00 86.69 91 HIS A N 1
ATOM 687 C CA . HIS A 1 91 ? -13.387 1.144 10.896 1.00 86.69 91 HIS A CA 1
ATOM 688 C C . HIS A 1 91 ? -12.835 2.430 11.515 1.00 86.69 91 HIS A C 1
ATOM 690 O O . HIS A 1 91 ? -13.604 3.256 11.997 1.00 86.69 91 HIS A O 1
ATOM 696 N N . ILE A 1 92 ? -11.512 2.613 11.487 1.00 85.62 92 ILE A N 1
ATOM 697 C CA . ILE A 1 92 ? -10.840 3.813 12.011 1.00 85.62 92 ILE A CA 1
ATOM 698 C C . ILE A 1 92 ? -10.190 4.563 10.858 1.00 85.62 92 ILE A C 1
ATOM 700 O O . ILE A 1 92 ? -9.253 4.066 10.234 1.00 85.62 92 ILE A O 1
ATOM 704 N N . LEU A 1 93 ? -10.645 5.788 10.610 1.00 83.19 93 LEU A N 1
ATOM 705 C CA . LEU A 1 93 ? -10.136 6.636 9.532 1.00 83.19 93 LEU A CA 1
ATOM 706 C C . LEU A 1 93 ? -8.716 7.143 9.804 1.00 83.19 93 LEU A C 1
ATOM 708 O O . LEU A 1 93 ? -7.938 7.326 8.865 1.00 83.19 93 LEU A O 1
ATOM 712 N N . LYS A 1 94 ? -8.313 7.223 11.080 1.00 81.12 94 LYS A N 1
ATOM 713 C CA . LYS A 1 94 ? -6.928 7.531 11.476 1.00 81.12 94 LYS A CA 1
ATOM 714 C C . LYS A 1 94 ? -5.882 6.533 10.958 1.00 81.12 94 LYS A C 1
ATOM 716 O O . LYS A 1 94 ? -4.693 6.838 10.958 1.00 81.12 94 LYS A O 1
ATOM 721 N N . LEU A 1 95 ? -6.302 5.344 10.510 1.00 79.50 95 LEU A N 1
ATOM 722 C CA . LEU A 1 95 ? -5.421 4.369 9.855 1.00 79.50 95 LEU A CA 1
ATOM 723 C C . LEU A 1 95 ? -5.092 4.702 8.399 1.00 79.50 95 LEU A C 1
ATOM 725 O O . LEU A 1 95 ? -4.130 4.149 7.856 1.00 79.50 95 LEU A O 1
ATOM 729 N N . LEU A 1 96 ? -5.912 5.537 7.764 1.00 78.75 96 LEU A N 1
ATOM 730 C CA . LEU A 1 96 ? -5.656 6.073 6.432 1.00 78.75 96 LEU A CA 1
ATOM 731 C C . LEU A 1 96 ? -4.914 7.401 6.531 1.00 78.75 96 LEU A C 1
ATOM 733 O O . LEU A 1 96 ? -3.938 7.603 5.817 1.00 78.75 96 LEU A O 1
ATOM 737 N N . ASN A 1 97 ? -5.341 8.264 7.452 1.00 77.50 97 ASN A N 1
ATOM 738 C CA . ASN A 1 97 ? -4.714 9.553 7.691 1.00 77.50 97 ASN A CA 1
ATOM 739 C C . ASN A 1 97 ? -4.749 9.893 9.186 1.00 77.50 97 ASN A C 1
ATOM 741 O O . ASN A 1 97 ? -5.812 10.116 9.758 1.00 77.50 97 ASN A O 1
ATOM 745 N N . SER A 1 98 ? -3.580 9.948 9.822 1.00 74.94 98 SER A N 1
ATOM 746 C CA . SER A 1 98 ? -3.452 10.158 11.268 1.00 74.94 98 SER A CA 1
ATOM 747 C C . SER A 1 98 ? -3.918 11.538 11.750 1.00 74.94 98 SER A C 1
ATOM 749 O O . SER A 1 98 ? -4.176 11.686 12.945 1.00 74.94 98 SER A O 1
ATOM 751 N N . SER A 1 99 ? -4.073 12.514 10.848 1.00 75.19 99 SER A N 1
ATOM 752 C CA . SER A 1 99 ? -4.558 13.867 11.153 1.00 75.19 99 SER A CA 1
ATOM 753 C C . SER A 1 99 ? -6.079 13.966 11.281 1.00 75.19 99 SER A C 1
ATOM 755 O O . SER A 1 99 ? -6.581 15.011 11.687 1.00 75.19 99 SER A O 1
ATOM 757 N N . VAL A 1 100 ? -6.826 12.907 10.948 1.00 76.94 100 VAL A N 1
ATOM 758 C CA . VAL A 1 100 ? -8.288 12.889 11.102 1.00 76.94 100 VAL A CA 1
ATOM 759 C C . VAL A 1 100 ? -8.640 13.038 12.582 1.00 76.94 100 VAL A C 1
ATOM 761 O O . VAL A 1 100 ? -8.250 12.209 13.405 1.00 76.94 100 VAL A O 1
ATOM 764 N N . ALA A 1 101 ? -9.387 14.084 12.923 1.00 69.81 101 ALA A N 1
ATOM 765 C CA . ALA A 1 101 ? -9.810 14.397 14.284 1.00 69.81 101 ALA A CA 1
ATOM 766 C C . ALA A 1 101 ? -11.336 14.567 14.367 1.00 69.81 101 ALA A C 1
ATOM 768 O O . ALA A 1 101 ? -12.010 14.694 13.347 1.00 69.81 101 ALA A O 1
ATOM 769 N N . GLY A 1 102 ? -11.865 14.581 15.591 1.00 67.81 102 GLY A N 1
ATOM 770 C CA . GLY A 1 102 ? -13.288 14.797 15.858 1.00 67.81 102 GLY A CA 1
ATOM 771 C C . GLY A 1 102 ? -14.151 13.537 15.765 1.00 67.81 102 GLY A C 1
ATOM 772 O O . GLY A 1 102 ? -13.642 12.418 15.711 1.00 67.81 102 GLY A O 1
ATOM 773 N N . GLU A 1 103 ? -15.466 13.752 15.760 1.00 63.78 103 GLU A N 1
ATOM 774 C CA . GLU A 1 103 ? -16.525 12.734 15.888 1.00 63.78 103 GLU A CA 1
ATOM 775 C C . GLU A 1 103 ? -16.599 11.750 14.706 1.00 63.78 103 GLU A C 1
ATOM 777 O O . GLU A 1 103 ? -17.146 10.653 14.837 1.00 63.78 103 GLU A O 1
ATOM 782 N N . ASN A 1 104 ? -15.980 12.114 13.579 1.00 69.75 104 ASN A N 1
ATOM 783 C CA . ASN A 1 104 ? -15.963 11.351 12.331 1.00 69.75 104 ASN A CA 1
ATOM 784 C C . ASN A 1 104 ? -14.693 10.508 12.155 1.00 69.75 104 ASN A C 1
ATOM 786 O O . ASN A 1 104 ? -14.366 10.109 11.045 1.00 69.75 104 ASN A O 1
ATOM 790 N N . ASN A 1 105 ? -13.917 10.245 13.208 1.00 80.31 105 ASN A N 1
ATOM 791 C CA . ASN A 1 105 ? -12.701 9.433 13.092 1.00 80.31 105 ASN A CA 1
ATOM 792 C C . ASN A 1 105 ? -12.968 7.917 13.023 1.00 80.31 105 ASN A C 1
ATOM 794 O O . ASN A 1 105 ? -12.047 7.151 12.705 1.00 80.31 105 ASN A O 1
ATOM 798 N N . VAL A 1 106 ? -14.200 7.487 13.306 1.00 85.50 106 VAL A N 1
ATOM 799 C CA . VAL A 1 106 ? -14.640 6.089 13.260 1.00 85.50 106 VAL A CA 1
ATOM 800 C C . VAL A 1 106 ? -15.911 5.921 12.438 1.00 85.50 106 VAL A C 1
ATOM 802 O O . VAL A 1 106 ? -16.796 6.770 12.471 1.00 85.50 106 VAL A O 1
ATOM 805 N N . LEU A 1 107 ? -16.022 4.788 11.742 1.00 85.69 107 LEU A N 1
ATOM 806 C CA . LEU A 1 107 ? -17.241 4.374 11.045 1.00 85.69 107 LEU A CA 1
ATOM 807 C C . LEU A 1 107 ? -17.796 3.084 11.653 1.00 85.69 107 LEU A C 1
ATOM 809 O O . LEU A 1 107 ? -17.047 2.171 12.036 1.00 85.69 107 LEU A O 1
ATOM 813 N N . ARG A 1 108 ? -19.123 2.978 11.691 1.00 84.75 108 ARG A N 1
ATOM 814 C CA . ARG A 1 108 ? -19.869 1.785 12.111 1.00 84.75 108 ARG A CA 1
ATOM 815 C C . ARG A 1 108 ? -20.562 1.194 10.885 1.00 84.75 108 ARG A C 1
ATOM 817 O O . ARG A 1 108 ? -21.728 1.456 10.633 1.00 84.75 108 ARG A O 1
ATOM 824 N N . LEU A 1 109 ? -19.800 0.449 10.090 1.00 80.19 109 LEU A N 1
ATOM 825 C CA . LEU A 1 109 ? -20.302 -0.201 8.885 1.00 80.19 109 LEU A CA 1
ATOM 826 C C . LEU A 1 109 ? -20.587 -1.667 9.203 1.00 80.19 109 LEU A C 1
ATOM 828 O O . LEU A 1 109 ? -19.721 -2.372 9.724 1.00 80.19 109 LEU A O 1
ATOM 832 N N . ALA A 1 110 ? -21.784 -2.131 8.860 1.00 71.25 110 ALA A N 1
ATOM 833 C CA . ALA A 1 110 ? -22.110 -3.549 8.810 1.00 71.25 110 ALA A CA 1
ATOM 834 C C . ALA A 1 110 ? -22.026 -3.981 7.339 1.00 71.25 110 ALA A C 1
ATOM 836 O O . ALA A 1 110 ? -22.921 -3.640 6.567 1.00 71.25 110 ALA A O 1
ATOM 837 N N . PRO A 1 111 ? -20.953 -4.663 6.895 1.00 63.09 111 PRO A N 1
ATOM 838 C CA . PRO A 1 111 ? -20.871 -5.060 5.500 1.00 63.09 111 PRO A CA 1
ATOM 839 C C . PRO A 1 111 ? -21.951 -6.108 5.217 1.00 63.09 111 PRO A C 1
ATOM 841 O O . PRO A 1 111 ? -22.132 -7.048 5.997 1.00 63.09 111 PRO A O 1
ATOM 844 N N . ALA A 1 112 ? -22.670 -5.945 4.107 1.00 56.50 112 ALA A N 1
ATOM 845 C CA . ALA A 1 112 ? -23.654 -6.923 3.663 1.00 56.50 112 ALA A CA 1
ATOM 846 C C . ALA A 1 112 ? -22.979 -8.292 3.442 1.00 56.50 112 ALA A C 1
ATOM 848 O O . ALA A 1 112 ? -21.899 -8.369 2.858 1.00 56.50 112 ALA A O 1
ATOM 849 N N . GLY A 1 113 ? -23.604 -9.372 3.921 1.00 56.53 113 GLY A N 1
ATOM 850 C CA . GLY A 1 113 ? -23.149 -10.747 3.668 1.00 56.53 113 GLY A CA 1
ATOM 851 C C . GLY A 1 113 ? -21.992 -11.263 4.536 1.00 56.53 113 GLY A C 1
ATOM 852 O O . GLY A 1 113 ? -21.385 -12.273 4.185 1.00 56.53 113 GLY A O 1
ATOM 853 N N . VAL A 1 114 ? -21.658 -10.618 5.661 1.00 60.34 114 VAL A N 1
ATOM 854 C CA . VAL A 1 114 ? -20.623 -11.131 6.582 1.00 60.34 114 VAL A CA 1
ATOM 855 C C . VAL A 1 114 ? -21.246 -12.029 7.653 1.00 60.34 114 VAL A C 1
ATOM 857 O O . VAL A 1 114 ? -22.089 -11.584 8.425 1.00 60.34 114 VAL A O 1
ATOM 860 N N . ASN A 1 115 ? -20.765 -13.272 7.766 1.00 51.47 115 ASN A N 1
ATOM 861 C CA . ASN A 1 115 ? -21.259 -14.282 8.723 1.00 51.47 115 ASN A CA 1
ATOM 862 C C . ASN A 1 115 ? -20.983 -13.960 10.207 1.00 51.47 115 ASN A C 1
ATOM 864 O O . ASN A 1 115 ? -21.379 -14.720 11.087 1.00 51.47 115 ASN A O 1
ATOM 868 N N . ARG A 1 116 ? -20.254 -12.879 10.508 1.00 62.22 116 ARG A N 1
ATOM 869 C CA . ARG A 1 116 ? -19.954 -12.430 11.875 1.00 62.22 116 ARG A CA 1
ATOM 870 C C . ARG A 1 116 ? -20.009 -10.911 11.955 1.00 62.22 116 ARG A C 1
ATOM 872 O O . ARG A 1 116 ? -19.402 -10.220 11.135 1.00 62.22 116 ARG A O 1
ATOM 879 N N . ARG A 1 117 ? -20.695 -10.394 12.976 1.00 66.56 117 ARG A N 1
ATOM 880 C CA . ARG A 1 117 ? -20.761 -8.955 13.254 1.00 66.56 117 ARG A CA 1
ATOM 881 C C . ARG A 1 117 ? -19.363 -8.443 13.623 1.00 66.56 117 ARG A C 1
ATOM 883 O O . ARG A 1 117 ? -18.627 -9.087 14.370 1.00 66.56 117 ARG A O 1
ATOM 890 N N . GLN A 1 118 ? -18.959 -7.313 13.044 1.00 73.44 118 GLN A N 1
ATOM 891 C CA . GLN A 1 118 ? -17.630 -6.746 13.282 1.00 73.44 118 GLN A CA 1
ATOM 892 C C . GLN A 1 118 ? -17.534 -6.181 14.704 1.00 73.44 118 GLN A C 1
ATOM 894 O O . GLN A 1 118 ? -18.444 -5.496 15.164 1.00 73.44 118 GLN A O 1
ATOM 899 N N . ARG A 1 119 ? -16.410 -6.442 15.384 1.00 81.31 119 ARG A N 1
ATOM 900 C CA . ARG A 1 119 ? -16.143 -5.893 16.721 1.00 81.31 119 ARG A CA 1
ATOM 901 C C . ARG A 1 119 ? -15.888 -4.394 16.657 1.00 81.31 119 ARG A C 1
ATOM 903 O O . ARG A 1 119 ? -15.201 -3.917 15.750 1.00 81.31 119 ARG A O 1
ATOM 910 N N . TYR A 1 120 ? -16.405 -3.682 17.649 1.00 87.50 120 TYR A N 1
ATOM 911 C CA . TYR A 1 120 ? -16.142 -2.262 17.827 1.00 87.50 120 TYR A CA 1
ATOM 912 C C . TYR A 1 120 ? -14.798 -2.100 18.519 1.00 87.50 120 TYR A C 1
ATOM 914 O O . TYR A 1 120 ? -14.416 -2.910 19.359 1.00 87.50 120 TYR A O 1
ATOM 922 N N . LEU A 1 121 ? -14.063 -1.064 18.137 1.00 87.25 121 LEU A N 1
ATOM 923 C CA . LEU A 1 121 ? -12.784 -0.736 18.738 1.00 87.25 121 LEU A CA 1
ATOM 924 C C . LEU A 1 121 ? -12.652 0.782 18.892 1.00 87.25 121 LEU A C 1
ATOM 926 O O . LEU A 1 121 ? -13.174 1.537 18.066 1.00 87.25 121 LEU A O 1
ATOM 930 N N . PRO A 1 122 ? -11.932 1.238 19.926 1.00 87.94 122 PRO A N 1
ATOM 931 C CA . PRO A 1 122 ? -11.824 2.651 20.242 1.00 87.94 122 PRO A CA 1
ATOM 932 C C . PRO A 1 122 ? -10.754 3.350 19.387 1.00 87.94 122 PRO A C 1
ATOM 934 O O . PRO A 1 122 ? -9.608 2.901 19.281 1.00 87.94 122 PRO A O 1
ATOM 937 N N . SER A 1 123 ? -11.094 4.514 18.841 1.00 87.38 123 SER A N 1
ATOM 938 C CA . SER A 1 123 ? -10.155 5.539 18.378 1.00 87.38 123 SER A CA 1
ATOM 939 C C . SER A 1 123 ? -10.391 6.794 19.190 1.00 87.38 123 SER A C 1
ATOM 941 O O . SER A 1 123 ? -11.248 7.617 18.885 1.00 87.38 123 SER A O 1
ATOM 943 N N . VAL A 1 124 ? -9.625 6.928 20.260 1.00 86.31 124 VAL A N 1
ATOM 944 C CA . VAL A 1 124 ? -9.796 8.007 21.224 1.00 86.31 124 VAL A CA 1
ATOM 945 C C . VAL A 1 124 ? -8.463 8.676 21.514 1.00 86.31 124 VAL A C 1
ATOM 947 O O . VAL A 1 124 ? -7.400 8.149 21.183 1.00 86.31 124 VAL A O 1
ATOM 950 N N . ASN A 1 125 ? -8.515 9.852 22.130 1.00 81.69 125 ASN A N 1
ATOM 951 C CA . ASN A 1 125 ? -7.314 10.529 22.597 1.00 81.69 125 ASN A CA 1
ATOM 952 C C . ASN A 1 125 ? -6.642 9.743 23.735 1.00 81.69 125 ASN A C 1
ATOM 954 O O . ASN A 1 125 ? -7.299 9.058 24.522 1.00 81.69 125 ASN A O 1
ATOM 958 N N . ALA A 1 126 ? -5.320 9.890 23.856 1.00 77.94 126 ALA A N 1
ATOM 959 C CA . ALA A 1 126 ? -4.520 9.187 24.862 1.00 77.94 126 ALA A CA 1
ATOM 960 C C . ALA A 1 126 ? -5.032 9.413 26.301 1.00 77.94 126 ALA A C 1
ATOM 962 O O . ALA A 1 126 ? -5.053 8.477 27.095 1.00 77.94 126 ALA A O 1
ATOM 963 N N . ALA A 1 127 ? -5.514 10.624 26.609 1.00 80.56 127 ALA A N 1
ATOM 964 C CA . ALA A 1 127 ? -6.034 10.994 27.929 1.00 80.56 127 ALA A CA 1
ATOM 965 C C . ALA A 1 127 ? -7.234 10.144 28.385 1.00 80.56 127 ALA A C 1
ATOM 967 O O . ALA A 1 127 ? -7.366 9.865 29.570 1.00 80.56 127 ALA A O 1
ATOM 968 N N . ILE A 1 128 ? -8.076 9.686 27.452 1.00 83.94 128 ILE A N 1
ATOM 969 C CA . ILE A 1 128 ? -9.281 8.892 27.754 1.00 83.94 128 ILE A CA 1
ATOM 970 C C . ILE A 1 128 ? -9.101 7.404 27.413 1.00 83.94 128 ILE A C 1
ATOM 972 O O . ILE A 1 128 ? -10.042 6.615 27.437 1.00 83.94 128 ILE A O 1
ATOM 976 N N . THR A 1 129 ? -7.867 6.984 27.120 1.00 81.88 129 THR A N 1
ATOM 977 C CA . THR A 1 129 ? -7.535 5.576 26.865 1.00 81.88 129 THR A CA 1
ATOM 978 C C . THR A 1 129 ? -7.812 4.642 28.053 1.00 81.88 129 THR A C 1
ATOM 980 O O . THR A 1 129 ? -8.236 3.518 27.785 1.00 81.88 129 THR A O 1
ATOM 983 N N . PRO A 1 130 ? -7.629 5.032 29.334 1.00 81.31 130 PRO A N 1
ATOM 984 C CA . PRO A 1 130 ? -8.010 4.184 30.470 1.00 81.31 130 PRO A CA 1
ATOM 985 C C . PRO A 1 130 ? -9.480 3.738 30.419 1.00 81.31 130 PRO A C 1
ATOM 987 O O . PRO A 1 130 ? -9.763 2.546 30.482 1.00 81.31 130 PRO A O 1
ATOM 990 N N . TYR A 1 131 ? -10.394 4.673 30.151 1.00 86.81 131 TYR A N 1
ATOM 991 C CA . TYR A 1 131 ? -11.832 4.429 29.987 1.00 86.81 131 TYR A CA 1
ATOM 992 C C . TYR A 1 131 ? -12.128 3.498 28.809 1.00 86.81 131 TYR A C 1
ATOM 994 O O . TYR A 1 131 ? -12.934 2.576 28.907 1.00 86.81 131 TYR A O 1
ATOM 1002 N N . ALA A 1 132 ? -11.407 3.678 27.699 1.00 87.44 132 ALA A N 1
ATOM 1003 C CA . ALA A 1 132 ? -11.504 2.772 26.564 1.00 87.44 132 ALA A CA 1
ATOM 1004 C C . ALA A 1 132 ? -11.082 1.342 26.914 1.00 87.44 132 ALA A C 1
ATOM 1006 O O . ALA A 1 132 ? -11.722 0.398 26.459 1.00 87.44 132 ALA A O 1
ATOM 1007 N N . LYS A 1 133 ? -10.042 1.159 27.736 1.00 83.44 133 LYS A N 1
ATOM 1008 C CA . LYS A 1 133 ? -9.648 -0.178 28.193 1.00 83.44 133 LYS A CA 1
ATOM 1009 C C . LYS A 1 133 ? -10.705 -0.805 29.100 1.00 83.44 133 LYS A C 1
ATOM 1011 O O . LYS A 1 133 ? -10.916 -2.003 28.978 1.00 83.44 133 LYS A O 1
ATOM 1016 N N . ILE A 1 134 ? -11.361 -0.023 29.957 1.00 85.31 134 ILE A N 1
ATOM 1017 C CA . ILE A 1 134 ? -12.433 -0.513 30.836 1.00 85.31 134 ILE A CA 1
ATOM 1018 C C . ILE A 1 134 ? -13.556 -1.151 30.005 1.00 85.31 134 ILE A C 1
ATOM 1020 O O . ILE A 1 134 ? -13.942 -2.283 30.272 1.00 85.31 134 ILE A O 1
ATOM 1024 N N . ILE A 1 135 ? -14.038 -0.473 28.956 1.00 90.19 135 ILE A N 1
ATOM 1025 C CA . ILE A 1 135 ? -15.220 -0.954 28.218 1.00 90.19 135 ILE A CA 1
ATOM 1026 C C . ILE A 1 135 ? -14.900 -1.911 27.055 1.00 90.19 135 ILE A C 1
ATOM 1028 O O . ILE A 1 135 ? -15.750 -2.721 26.692 1.00 90.19 135 ILE A O 1
ATOM 1032 N N . HIS A 1 136 ? -13.701 -1.834 26.456 1.00 88.00 136 HIS A N 1
ATOM 1033 C CA . HIS A 1 136 ? -13.320 -2.638 25.275 1.00 88.00 136 HIS A CA 1
ATOM 1034 C C . HIS A 1 136 ? -12.422 -3.834 25.585 1.00 88.00 136 HIS A C 1
ATOM 1036 O O . HIS A 1 136 ? -12.154 -4.642 24.690 1.00 88.00 136 HIS A O 1
ATOM 1042 N N . ARG A 1 137 ? -11.905 -3.973 26.810 1.00 82.25 137 ARG A N 1
ATOM 1043 C CA . ARG A 1 137 ? -11.088 -5.141 27.148 1.00 82.25 137 ARG A CA 1
ATOM 1044 C C . ARG A 1 137 ? -11.990 -6.373 27.288 1.00 82.25 137 ARG A C 1
ATOM 1046 O O . ARG A 1 137 ? -12.964 -6.319 28.031 1.00 82.25 137 ARG A O 1
ATOM 1053 N N . PRO A 1 138 ? -11.682 -7.483 26.595 1.00 82.12 138 PRO A N 1
ATOM 1054 C CA . PRO A 1 138 ? -12.424 -8.721 26.781 1.00 82.12 138 PRO A CA 1
ATOM 1055 C C . PRO A 1 138 ? -12.247 -9.259 28.201 1.00 82.12 138 PRO A C 1
ATOM 1057 O O . PRO A 1 138 ? -11.117 -9.329 28.691 1.00 82.12 138 PRO A O 1
ATOM 1060 N N . ILE A 1 139 ? -13.350 -9.671 28.814 1.00 77.44 139 ILE A N 1
ATOM 1061 C CA . ILE A 1 139 ? -13.394 -10.327 30.118 1.00 77.44 139 ILE A CA 1
ATOM 1062 C C . ILE A 1 139 ? -13.472 -11.833 29.856 1.00 77.44 139 ILE A C 1
ATOM 1064 O O . ILE A 1 139 ? -14.299 -12.287 29.061 1.00 77.44 139 ILE A O 1
ATOM 1068 N N . ALA A 1 140 ? -12.556 -12.593 30.454 1.00 73.50 140 ALA A N 1
ATOM 1069 C CA . ALA A 1 140 ? -12.615 -14.049 30.450 1.00 73.50 140 ALA A CA 1
ATOM 1070 C C . ALA A 1 140 ? -13.454 -14.494 31.650 1.00 73.50 140 ALA A C 1
ATOM 1072 O O . ALA A 1 140 ? -13.216 -14.026 32.761 1.00 73.50 140 ALA A O 1
ATOM 1073 N N . ILE A 1 141 ? -14.433 -15.366 31.421 1.00 74.06 141 ILE A N 1
ATOM 1074 C CA . ILE A 1 141 ? -15.310 -15.894 32.471 1.00 74.06 141 ILE A CA 1
ATOM 1075 C C . ILE A 1 141 ? -15.003 -17.381 32.618 1.00 74.06 141 ILE A C 1
ATOM 1077 O O . ILE A 1 141 ? -15.017 -18.120 31.632 1.00 74.06 141 ILE A O 1
ATOM 1081 N N . ILE A 1 142 ? -14.692 -17.807 33.842 1.00 73.44 142 ILE A N 1
ATOM 1082 C CA . ILE A 1 142 ? -14.356 -19.201 34.149 1.00 73.44 142 ILE A CA 1
ATOM 1083 C C . ILE A 1 142 ? -15.510 -20.114 33.712 1.00 73.44 142 ILE A C 1
ATOM 1085 O O . ILE A 1 142 ? -16.679 -19.802 33.920 1.00 73.44 142 ILE A O 1
ATOM 1089 N N . GLY A 1 143 ? -15.173 -21.239 33.076 1.00 70.75 143 GLY A N 1
ATOM 1090 C CA . GLY A 1 143 ? -16.157 -22.217 32.602 1.00 70.75 143 GLY A CA 1
ATOM 1091 C C . GLY A 1 14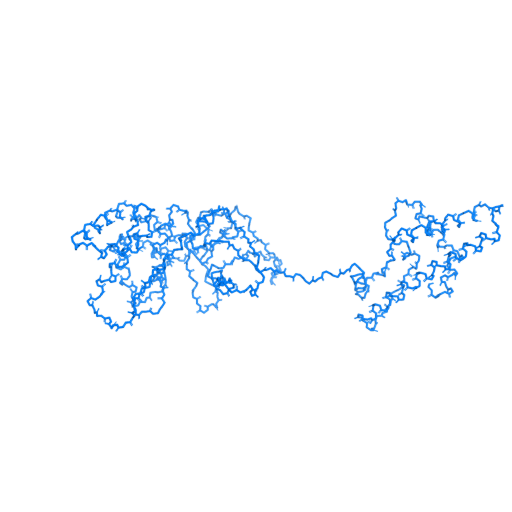3 ? -16.865 -21.837 31.298 1.00 70.75 143 GLY A C 1
ATOM 1092 O O . GLY A 1 143 ? -17.742 -22.577 30.858 1.00 70.75 143 GLY A O 1
ATOM 1093 N N . ARG A 1 144 ? -16.484 -20.726 30.652 1.00 71.94 144 ARG A N 1
ATOM 1094 C CA . ARG A 1 144 ? -17.102 -20.268 29.406 1.00 71.94 144 ARG A CA 1
ATOM 1095 C C . ARG A 1 144 ? -16.097 -20.123 28.268 1.00 71.94 144 ARG A C 1
ATOM 1097 O O . ARG A 1 144 ? -15.011 -19.572 28.432 1.00 71.94 144 ARG A O 1
ATOM 1104 N N . GLU A 1 145 ? -16.493 -20.574 27.080 1.00 71.50 145 GLU A N 1
ATOM 1105 C CA . GLU A 1 145 ? -15.717 -20.343 25.865 1.00 71.50 145 GLU A CA 1
ATOM 1106 C C . GLU A 1 145 ? -15.946 -18.934 25.307 1.00 71.50 145 GLU A C 1
ATOM 1108 O O . GLU A 1 145 ? -17.073 -18.504 25.052 1.00 71.50 145 GLU A O 1
ATOM 1113 N N . GLY A 1 146 ? -14.839 -18.240 25.044 1.00 69.62 146 GLY A N 1
ATOM 1114 C CA . GLY A 1 146 ? -14.826 -16.929 24.408 1.00 69.62 146 GLY A CA 1
ATOM 1115 C C . GLY A 1 146 ? -14.829 -15.763 25.397 1.00 69.62 146 GLY A C 1
ATOM 1116 O O . GLY A 1 146 ? -15.410 -15.819 26.473 1.00 69.62 146 GLY A O 1
ATOM 1117 N N . ASN A 1 147 ? -14.185 -14.669 24.981 1.00 79.38 147 ASN A N 1
ATOM 1118 C CA . ASN A 1 147 ? -14.063 -13.456 25.785 1.00 79.38 147 ASN A CA 1
ATOM 1119 C C . ASN A 1 147 ? -14.804 -12.313 25.082 1.00 79.38 147 ASN A C 1
ATOM 1121 O O . ASN A 1 147 ? -14.504 -12.003 23.915 1.00 79.38 147 ASN A O 1
ATOM 1125 N N . LYS A 1 148 ? -15.734 -11.688 25.807 1.00 82.06 148 LYS A N 1
ATOM 1126 C CA . LYS A 1 148 ? -16.514 -10.517 25.387 1.00 82.06 148 LYS A CA 1
ATOM 1127 C C . LYS A 1 148 ? -16.135 -9.314 26.248 1.00 82.06 148 LYS A C 1
ATOM 1129 O O . LYS A 1 148 ? -15.836 -9.446 27.430 1.00 82.06 148 LYS A O 1
ATOM 1134 N N . SER A 1 149 ? -16.068 -8.143 25.633 1.00 89.12 149 SER A N 1
ATOM 1135 C CA . SER A 1 149 ? -15.968 -6.861 26.335 1.00 89.12 149 SER A CA 1
ATOM 1136 C C . SER A 1 149 ? -17.355 -6.362 26.758 1.00 89.12 149 SER A C 1
ATOM 1138 O O . SER A 1 149 ? -18.365 -6.911 26.315 1.00 89.12 149 SER A O 1
ATOM 1140 N N . LEU A 1 150 ? -17.430 -5.295 27.563 1.00 91.50 150 LEU A N 1
ATOM 1141 C CA . LEU A 1 150 ? -18.714 -4.660 27.895 1.00 91.50 150 LEU A CA 1
ATOM 1142 C C . LEU A 1 150 ? -19.467 -4.245 26.622 1.00 91.50 150 LEU A C 1
ATOM 1144 O O . LEU A 1 150 ? -20.665 -4.482 26.502 1.00 91.50 150 LEU A O 1
ATOM 1148 N N . VAL A 1 151 ? -18.749 -3.683 25.646 1.00 92.12 151 VAL A N 1
ATOM 1149 C CA . VAL A 1 151 ? -19.327 -3.293 24.352 1.00 92.12 151 VAL A CA 1
ATOM 1150 C C . VAL A 1 151 ? -19.860 -4.507 23.590 1.00 92.12 151 VAL A C 1
ATOM 1152 O O . VAL A 1 151 ? -20.950 -4.436 23.027 1.00 92.12 151 VAL A O 1
ATOM 1155 N N . ASP A 1 152 ? -19.148 -5.637 23.609 1.00 89.81 152 ASP A N 1
ATOM 1156 C CA . ASP A 1 152 ? -19.643 -6.871 22.985 1.00 89.81 152 ASP A CA 1
ATOM 1157 C C . ASP A 1 152 ? -20.919 -7.374 23.685 1.00 89.81 152 ASP A C 1
ATOM 1159 O O . ASP A 1 152 ? -21.862 -7.770 23.007 1.00 89.81 152 ASP A O 1
ATOM 1163 N N . HIS A 1 153 ? -20.990 -7.305 25.021 1.00 90.81 153 HIS A N 1
ATOM 1164 C CA . HIS A 1 153 ? -22.192 -7.665 25.785 1.00 90.81 153 HIS A CA 1
ATOM 1165 C C . HIS A 1 153 ? -23.380 -6.731 25.523 1.00 90.81 153 HIS A C 1
ATOM 1167 O O . HIS A 1 153 ? -24.517 -7.192 25.575 1.00 90.81 153 HIS A O 1
ATOM 1173 N N . ILE A 1 154 ? -23.138 -5.448 25.233 1.00 93.19 154 ILE A N 1
ATOM 1174 C CA . ILE A 1 154 ? -24.175 -4.479 24.841 1.00 93.19 154 ILE A CA 1
ATOM 1175 C C . ILE A 1 154 ? -24.717 -4.795 23.443 1.00 93.19 154 ILE A C 1
ATOM 1177 O O . ILE A 1 154 ? -25.929 -4.793 23.236 1.00 93.19 154 ILE A O 1
ATOM 1181 N N . VAL A 1 155 ? -23.827 -5.053 22.480 1.00 89.38 155 VAL A N 1
ATOM 1182 C CA . VAL A 1 155 ? -24.192 -5.269 21.068 1.00 89.38 155 VAL A CA 1
ATOM 1183 C C . VAL A 1 155 ? -24.794 -6.656 20.832 1.00 89.38 155 VAL A C 1
ATOM 1185 O O . VAL A 1 155 ? -25.684 -6.806 19.992 1.00 89.38 155 VAL A O 1
ATOM 1188 N N . GLU A 1 156 ? -24.302 -7.666 21.546 1.00 88.69 156 GLU A N 1
ATOM 1189 C CA . GLU A 1 156 ? -24.746 -9.058 21.470 1.00 88.69 156 GLU A CA 1
ATOM 1190 C C . GLU A 1 156 ? -24.927 -9.625 22.889 1.00 88.69 156 GLU A C 1
ATOM 1192 O O . GLU A 1 156 ? -24.049 -10.344 23.399 1.00 88.69 156 GLU A O 1
ATOM 1197 N N . PRO A 1 157 ? -26.055 -9.286 23.544 1.00 90.25 157 PRO A N 1
ATOM 1198 C CA . PRO A 1 157 ? -26.348 -9.771 24.879 1.00 90.25 157 PRO A CA 1
ATOM 1199 C C . PRO A 1 157 ? -26.481 -11.292 24.926 1.00 90.25 157 PRO A C 1
ATOM 1201 O O . PRO A 1 157 ? -26.964 -11.922 23.988 1.00 90.25 157 PRO A O 1
ATOM 1204 N N . ASP A 1 158 ? -26.074 -11.872 26.046 1.00 89.19 158 ASP A N 1
ATOM 1205 C CA . ASP A 1 158 ? -26.269 -13.279 26.372 1.00 89.19 158 ASP A CA 1
ATOM 1206 C C . ASP A 1 158 ? -26.668 -13.442 27.843 1.00 89.19 158 ASP A C 1
ATOM 1208 O O . ASP A 1 158 ? -26.878 -12.454 28.546 1.00 89.19 158 ASP A O 1
ATOM 1212 N N . GLU A 1 159 ? -26.775 -14.686 28.305 1.00 88.00 159 GLU A N 1
ATOM 1213 C CA . GLU A 1 159 ? -27.240 -15.039 29.652 1.00 88.00 159 GLU A CA 1
ATOM 1214 C C . GLU A 1 159 ? -26.446 -14.361 30.780 1.00 88.00 159 GLU A C 1
ATOM 1216 O O . GLU A 1 159 ? -27.002 -14.092 31.841 1.00 88.00 159 GLU A O 1
ATOM 1221 N N . VAL A 1 160 ? -25.168 -14.029 30.554 1.00 86.38 160 VAL A N 1
ATOM 1222 C CA . VAL A 1 160 ? -24.292 -13.427 31.576 1.00 86.38 160 VAL A CA 1
ATOM 1223 C C . VAL A 1 160 ? -24.229 -11.902 31.448 1.00 86.38 160 VAL A C 1
ATOM 1225 O O . VAL A 1 160 ? -23.823 -11.218 32.387 1.00 86.38 160 VAL A O 1
ATOM 1228 N N . SER A 1 161 ? -24.681 -11.335 30.323 1.00 90.56 161 SER A N 1
ATOM 1229 C CA . SER A 1 161 ? -24.717 -9.881 30.122 1.00 90.56 161 SER A CA 1
ATOM 1230 C C . SER A 1 161 ? -25.398 -9.114 31.268 1.00 90.56 161 SER A C 1
ATOM 1232 O O . SER A 1 161 ? -24.814 -8.120 31.697 1.00 90.56 161 SER A O 1
ATOM 1234 N N . PRO A 1 162 ? -26.557 -9.538 31.823 1.00 91.44 162 PRO A N 1
ATOM 1235 C CA . PRO A 1 162 ? -27.184 -8.837 32.948 1.00 91.44 162 PRO A CA 1
ATOM 1236 C C . PRO A 1 162 ? -26.271 -8.713 34.175 1.00 91.44 162 PRO A C 1
ATOM 1238 O O . PRO A 1 162 ? -26.195 -7.641 34.771 1.00 91.44 162 PRO A O 1
ATOM 1241 N N . VAL A 1 163 ? -25.520 -9.770 34.503 1.00 86.56 163 VAL A N 1
ATOM 1242 C CA . VAL A 1 163 ? -24.574 -9.783 35.632 1.00 86.56 163 VAL A CA 1
ATOM 1243 C C . VAL A 1 163 ? -23.396 -8.844 35.369 1.00 86.56 163 VAL A C 1
ATOM 1245 O O . VAL A 1 163 ? -22.962 -8.121 36.265 1.00 86.56 163 VAL A O 1
ATOM 1248 N N . ILE A 1 164 ? -22.892 -8.807 34.131 1.00 87.12 164 ILE A N 1
ATOM 1249 C CA . ILE A 1 164 ? -21.825 -7.880 33.726 1.00 87.12 164 ILE A CA 1
ATOM 1250 C C . ILE A 1 164 ? -22.301 -6.424 33.816 1.00 87.12 164 ILE A C 1
ATOM 1252 O O . ILE A 1 164 ? -21.571 -5.574 34.323 1.00 87.12 164 ILE A O 1
ATOM 1256 N N . PHE A 1 165 ? -23.525 -6.135 33.369 1.00 92.69 165 PHE A N 1
ATOM 1257 C CA . PHE A 1 165 ? -24.126 -4.802 33.448 1.00 92.69 165 PHE A CA 1
ATOM 1258 C C . PHE A 1 165 ? -24.317 -4.351 34.891 1.00 92.69 165 PHE A C 1
ATOM 1260 O O . PHE A 1 165 ? -23.895 -3.254 35.247 1.00 92.69 165 PHE A O 1
ATOM 1267 N N . GLU A 1 166 ? -24.874 -5.216 35.738 1.00 86.75 166 GLU A N 1
ATOM 1268 C CA . GLU A 1 166 ? -25.042 -4.927 37.158 1.00 86.75 166 GLU A CA 1
ATOM 1269 C C . GLU A 1 166 ? -23.687 -4.691 37.840 1.00 86.75 166 GLU A C 1
ATOM 1271 O O . GLU A 1 166 ? -23.519 -3.720 38.577 1.00 86.75 166 GLU A O 1
ATOM 1276 N N . SER A 1 167 ? -22.691 -5.530 37.547 1.00 81.38 167 SER A N 1
ATOM 1277 C CA . SER A 1 167 ? -21.330 -5.378 38.074 1.00 81.38 167 SER A CA 1
ATOM 1278 C C . SER A 1 167 ? -20.704 -4.049 37.663 1.00 81.38 167 SER A C 1
ATOM 1280 O O . SER A 1 167 ? -20.087 -3.372 38.487 1.00 81.38 167 SER A O 1
ATOM 1282 N N . PHE A 1 168 ? -20.886 -3.653 36.401 1.00 87.75 168 PHE A N 1
ATOM 1283 C CA . PHE A 1 168 ? -20.411 -2.372 35.898 1.00 87.75 168 PHE A CA 1
ATOM 1284 C C . PHE A 1 168 ? -21.108 -1.205 36.607 1.00 87.75 168 PHE A C 1
ATOM 1286 O O . PHE A 1 168 ? -20.420 -0.336 37.127 1.00 87.75 168 PHE A O 1
ATOM 1293 N N . SER A 1 169 ? -22.441 -1.220 36.718 1.00 88.69 169 SER A N 1
ATOM 1294 C CA . SER A 1 169 ? -23.230 -0.187 37.416 1.00 88.69 169 SER A CA 1
ATOM 1295 C C . SER A 1 169 ? -23.027 -0.139 38.935 1.00 88.69 169 SER A C 1
ATOM 1297 O O . SER A 1 169 ? -23.464 0.803 39.591 1.00 88.69 169 SER A O 1
ATOM 1299 N N . ARG A 1 170 ? -22.404 -1.164 39.523 1.00 80.62 170 ARG A N 1
ATOM 1300 C CA . ARG A 1 170 ? -21.952 -1.152 40.923 1.00 80.62 170 ARG A CA 1
ATOM 1301 C C . ARG A 1 170 ? -20.536 -0.603 41.082 1.00 80.62 170 ARG A C 1
ATOM 1303 O O . ARG A 1 170 ? -20.145 -0.279 42.198 1.00 80.62 170 ARG A O 1
ATOM 1310 N N . ALA A 1 171 ? -19.719 -0.633 40.032 1.00 76.69 171 ALA A N 1
ATOM 1311 C CA . ALA A 1 171 ? -18.348 -0.119 40.045 1.00 76.69 171 ALA A CA 1
ATOM 1312 C C . ALA A 1 171 ? -18.264 1.325 39.520 1.00 76.69 171 ALA A C 1
ATOM 1314 O O . ALA A 1 171 ? -17.388 2.079 39.926 1.00 76.69 171 ALA A O 1
ATOM 1315 N N . PHE A 1 172 ? -19.189 1.687 38.637 1.00 85.12 172 PHE A N 1
ATOM 1316 C CA . PHE A 1 172 ? -19.379 2.997 38.026 1.00 85.12 172 PHE A CA 1
ATOM 1317 C C . PHE A 1 172 ? -20.867 3.341 38.082 1.00 85.12 172 PHE A C 1
ATOM 1319 O O . PHE A 1 172 ? -21.692 2.467 38.319 1.00 85.12 172 PHE A O 1
ATOM 1326 N N . SER A 1 173 ? -21.244 4.583 37.821 1.00 86.31 173 SER A N 1
ATOM 1327 C CA . SER A 1 173 ? -22.644 4.996 37.849 1.00 86.31 173 SER A CA 1
ATOM 1328 C C . SER A 1 173 ? -23.516 4.226 36.837 1.00 86.31 173 SER A C 1
ATOM 1330 O O . SER A 1 173 ? -23.088 3.938 35.711 1.00 86.31 173 SER A O 1
ATOM 1332 N N . PRO A 1 174 ? -24.788 3.941 37.182 1.00 91.44 174 PRO A N 1
ATOM 1333 C CA . PRO A 1 174 ? -25.786 3.475 36.216 1.00 91.44 174 PRO A CA 1
ATOM 1334 C C . PRO A 1 174 ? -25.920 4.413 35.006 1.00 91.44 174 PRO A C 1
ATOM 1336 O O . PRO A 1 174 ? -26.140 3.951 33.890 1.00 91.44 174 PRO A O 1
ATOM 1339 N N . GLU A 1 175 ? -25.717 5.716 35.221 1.00 94.19 175 GLU A N 1
ATOM 1340 C CA . GLU A 1 175 ? -25.683 6.738 34.173 1.00 94.19 175 GLU A CA 1
ATOM 1341 C C . GLU A 1 175 ? -24.586 6.463 33.133 1.00 94.19 175 GLU A C 1
ATOM 1343 O O . GLU A 1 175 ? -24.867 6.461 31.935 1.00 94.19 175 GLU A O 1
ATOM 1348 N N . SER A 1 176 ? -23.356 6.154 33.569 1.00 92.69 176 SER A N 1
ATOM 1349 C CA . SER A 1 176 ? -22.257 5.781 32.670 1.00 92.69 176 SER A CA 1
ATOM 1350 C C . SER A 1 176 ? -22.628 4.589 31.779 1.00 92.69 176 SER A C 1
ATOM 1352 O O . SER A 1 176 ? -22.381 4.630 30.572 1.00 92.69 176 SER A O 1
ATOM 1354 N N . LEU A 1 177 ? -23.249 3.541 32.338 1.00 94.69 177 LEU A N 1
ATOM 1355 C CA . LEU A 1 177 ? -23.679 2.376 31.555 1.00 94.69 177 LEU A CA 1
ATOM 1356 C C . LEU A 1 177 ? -24.739 2.749 30.515 1.00 94.69 177 LEU A C 1
ATOM 1358 O O . LEU A 1 177 ? -24.630 2.336 29.360 1.00 94.69 177 LEU A O 1
ATOM 1362 N N . GLU A 1 178 ? -25.748 3.518 30.919 1.00 96.12 178 GLU A N 1
ATOM 1363 C CA . GLU A 1 178 ? -26.862 3.875 30.043 1.00 96.12 178 GLU A CA 1
ATOM 1364 C C . GLU A 1 178 ? -26.407 4.767 28.880 1.00 96.12 178 GLU A C 1
ATOM 1366 O O . GLU A 1 178 ? -26.817 4.547 27.739 1.00 96.12 178 GLU A O 1
ATOM 1371 N N . LEU A 1 179 ? -25.478 5.699 29.125 1.00 95.25 179 LEU A N 1
ATOM 1372 C CA . LEU A 1 179 ? -24.864 6.508 28.068 1.00 95.25 179 LEU A CA 1
ATOM 1373 C C . LEU A 1 179 ? -24.072 5.652 27.074 1.00 95.25 179 LEU A C 1
ATOM 1375 O O . LEU A 1 179 ? -24.219 5.828 25.864 1.00 95.25 179 LEU A O 1
ATOM 1379 N N . ILE A 1 180 ? -23.257 4.703 27.559 1.00 95.19 180 ILE A N 1
ATOM 1380 C CA . ILE A 1 180 ? -22.515 3.783 26.680 1.00 95.19 180 ILE A CA 1
ATOM 1381 C C . ILE A 1 180 ? -23.501 2.963 25.848 1.00 95.19 180 ILE A C 1
ATOM 1383 O O . ILE A 1 180 ? -23.327 2.830 24.637 1.00 95.19 180 ILE A O 1
ATOM 1387 N N . ARG A 1 181 ? -24.528 2.400 26.489 1.00 95.31 181 ARG A N 1
ATOM 1388 C CA . ARG A 1 181 ? -25.520 1.546 25.839 1.00 95.31 181 ARG A CA 1
ATOM 1389 C C . ARG A 1 181 ? -26.273 2.295 24.748 1.00 95.31 181 ARG A C 1
ATOM 1391 O O . ARG A 1 181 ? -26.350 1.789 23.629 1.00 95.31 181 ARG A O 1
ATOM 1398 N N . THR A 1 182 ? -26.771 3.485 25.071 1.00 94.31 182 THR A N 1
ATOM 1399 C CA . THR A 1 182 ? -27.490 4.355 24.137 1.00 94.31 182 THR A CA 1
ATOM 1400 C C . THR A 1 182 ? -26.619 4.656 22.925 1.00 94.31 182 THR A C 1
ATOM 1402 O O . THR A 1 182 ? -26.978 4.290 21.810 1.00 94.31 182 THR A O 1
ATOM 1405 N N . GLU A 1 183 ? -25.417 5.197 23.139 1.00 92.81 183 GLU A N 1
ATOM 1406 C CA . GLU A 1 183 ? -24.529 5.600 22.045 1.00 92.81 183 GLU A CA 1
ATOM 1407 C C . GLU A 1 183 ? -24.056 4.414 21.192 1.00 92.81 183 GLU A C 1
ATOM 1409 O O . GLU A 1 183 ? -23.924 4.552 19.981 1.00 92.81 183 GLU A O 1
ATOM 1414 N N . ILE A 1 184 ? -23.764 3.246 21.777 1.00 91.50 184 ILE A N 1
ATOM 1415 C CA . ILE A 1 184 ? -23.278 2.076 21.021 1.00 91.50 184 ILE A CA 1
ATOM 1416 C C . ILE A 1 184 ? -24.376 1.463 20.145 1.00 91.50 184 ILE A C 1
ATOM 1418 O O . ILE A 1 184 ? -24.080 1.001 19.035 1.00 91.50 184 ILE A O 1
ATOM 1422 N N . LEU A 1 185 ? -25.614 1.431 20.647 1.00 90.44 185 LEU A N 1
ATOM 1423 C CA . LEU A 1 185 ? -26.766 0.873 19.940 1.00 90.44 185 LEU A CA 1
ATOM 1424 C C . LEU A 1 185 ? -27.373 1.855 18.936 1.00 90.44 185 LEU A C 1
ATOM 1426 O O . LEU A 1 185 ? -28.008 1.410 17.979 1.00 90.44 185 LEU A O 1
ATOM 1430 N N . GLU A 1 186 ? -27.158 3.158 19.120 1.00 86.69 186 GLU A N 1
ATOM 1431 C CA . GLU A 1 186 ? -27.637 4.177 18.198 1.00 86.69 186 GLU A CA 1
ATOM 1432 C C . GLU A 1 186 ? -26.982 4.021 16.808 1.00 86.69 186 GLU A C 1
ATOM 1434 O O . GLU A 1 186 ? -25.744 3.973 16.677 1.00 86.69 186 GLU A O 1
ATOM 1439 N N . PRO A 1 187 ? -27.793 3.918 15.737 1.00 75.62 187 PRO A N 1
ATOM 1440 C CA . PRO A 1 187 ? -27.290 3.978 14.376 1.00 75.62 187 PRO A CA 1
ATOM 1441 C C . PRO A 1 187 ? -26.621 5.332 14.149 1.00 75.62 187 PRO A C 1
ATOM 1443 O O . PRO A 1 187 ? -27.247 6.376 14.303 1.00 75.62 187 PRO A O 1
ATOM 1446 N N . ARG A 1 188 ? -25.347 5.334 13.752 1.00 73.25 188 ARG A N 1
ATOM 1447 C CA . ARG A 1 188 ? -24.689 6.587 13.378 1.00 73.25 188 ARG A CA 1
ATOM 1448 C C . ARG A 1 188 ? -25.199 7.067 12.028 1.00 73.25 188 ARG A C 1
ATOM 1450 O O . ARG A 1 188 ? -25.282 6.275 11.089 1.00 73.25 188 ARG A O 1
ATOM 1457 N N . THR A 1 189 ? -25.473 8.366 11.945 1.00 62.41 189 THR A N 1
ATOM 1458 C CA . THR A 1 189 ? -25.778 9.072 10.700 1.00 62.41 189 THR A CA 1
ATOM 1459 C C . THR A 1 189 ? -24.711 8.767 9.654 1.00 62.41 189 THR A C 1
ATOM 1461 O O . THR A 1 189 ? -23.522 8.664 9.974 1.00 62.41 189 THR A O 1
ATOM 1464 N N . GLU A 1 190 ? -25.134 8.615 8.400 1.00 65.19 190 GLU A N 1
ATOM 1465 C CA . GLU A 1 190 ? -24.212 8.420 7.288 1.00 65.19 190 GLU A CA 1
ATOM 1466 C C . GLU A 1 190 ? -23.162 9.535 7.268 1.00 65.19 190 GLU A C 1
ATOM 1468 O O . GLU A 1 190 ? -23.473 10.718 7.423 1.00 65.19 190 GLU A O 1
ATOM 1473 N N . VAL A 1 191 ? -21.894 9.157 7.093 1.00 64.69 191 VAL A N 1
ATOM 1474 C CA . VAL A 1 191 ? -20.821 10.139 6.941 1.00 64.69 191 VAL A CA 1
ATOM 1475 C C . VAL A 1 191 ? -20.973 10.784 5.572 1.00 64.69 191 VAL A C 1
ATOM 1477 O O . VAL A 1 191 ? -20.577 10.219 4.557 1.00 64.69 191 VAL A O 1
ATOM 1480 N N . THR A 1 192 ? -21.554 11.979 5.558 1.00 61.59 192 THR A N 1
ATOM 1481 C CA . THR A 1 192 ? -21.834 12.746 4.338 1.00 61.59 192 THR A CA 1
ATOM 1482 C C . THR A 1 192 ? -20.605 13.461 3.782 1.00 61.59 192 THR A C 1
ATOM 1484 O O . THR A 1 192 ? -20.614 13.884 2.628 1.00 61.59 192 THR A O 1
ATOM 1487 N N . ALA A 1 193 ? -19.534 13.595 4.571 1.00 66.19 193 ALA A N 1
ATOM 1488 C CA . ALA A 1 193 ? -18.309 14.253 4.135 1.00 66.19 193 ALA A CA 1
ATOM 1489 C C . ALA A 1 193 ? -17.065 13.786 4.905 1.00 66.19 193 ALA A C 1
ATOM 1491 O O . ALA A 1 193 ? -17.041 13.698 6.134 1.00 66.19 193 ALA A O 1
ATOM 1492 N N . LEU A 1 194 ? -15.986 13.562 4.154 1.00 66.94 194 LEU A N 1
ATOM 1493 C CA . LEU A 1 194 ? -14.638 13.335 4.665 1.00 66.94 194 LEU A CA 1
ATOM 1494 C C . LEU A 1 194 ? -13.896 14.681 4.721 1.00 66.94 194 LEU A C 1
ATOM 1496 O O . LEU A 1 194 ? -13.157 15.037 3.806 1.00 66.94 194 LEU A O 1
ATOM 1500 N N . TYR A 1 195 ? -14.131 15.475 5.767 1.00 58.12 195 TYR A N 1
ATOM 1501 C CA . TYR A 1 195 ? -13.525 16.806 5.879 1.00 58.12 195 TYR A CA 1
ATOM 1502 C C . TYR A 1 195 ? -12.008 16.752 6.125 1.00 58.12 195 TYR A C 1
ATOM 1504 O O . TYR A 1 195 ? -11.525 16.019 6.988 1.00 58.12 195 TYR A O 1
ATOM 1512 N N . GLY A 1 196 ? -11.263 17.603 5.411 1.00 60.28 196 GLY A N 1
ATOM 1513 C CA . GLY A 1 196 ? -9.944 18.093 5.836 1.00 60.28 196 GLY A CA 1
ATOM 1514 C C . GLY A 1 196 ? -8.777 17.099 5.826 1.00 60.28 196 GLY A C 1
ATOM 1515 O O . GLY A 1 196 ? -7.722 17.424 6.368 1.00 60.28 196 GLY A O 1
ATOM 1516 N N . ALA A 1 197 ? -8.916 15.914 5.226 1.00 59.88 197 ALA A N 1
ATOM 1517 C CA . ALA A 1 197 ? -7.851 14.914 5.206 1.00 59.88 197 ALA A CA 1
ATOM 1518 C C . ALA A 1 197 ? -7.610 14.337 3.804 1.00 59.88 197 ALA A C 1
ATOM 1520 O O . ALA A 1 197 ? -8.539 14.031 3.062 1.00 59.88 197 ALA A O 1
ATOM 1521 N N . ASN A 1 198 ? -6.330 14.152 3.465 1.00 70.19 198 ASN A N 1
ATOM 1522 C CA . ASN A 1 198 ? -5.887 13.432 2.271 1.00 70.19 198 ASN A CA 1
ATOM 1523 C C . ASN A 1 198 ? -6.252 11.952 2.419 1.00 70.19 198 ASN A C 1
ATOM 1525 O O . ASN A 1 198 ? -5.480 11.176 2.990 1.00 70.19 198 ASN A O 1
ATOM 1529 N N . PHE A 1 199 ? -7.442 11.576 1.966 1.00 79.88 199 PHE A N 1
ATOM 1530 C CA . PHE A 1 199 ? -7.835 10.182 1.831 1.00 79.88 199 PHE A CA 1
ATOM 1531 C C . PHE A 1 199 ? -7.489 9.677 0.429 1.00 79.88 199 PHE A C 1
ATOM 1533 O O . PHE A 1 199 ? -7.584 10.438 -0.535 1.00 79.88 199 PHE A O 1
ATOM 1540 N N . PRO A 1 200 ? -7.087 8.403 0.281 1.00 80.94 200 PRO A N 1
ATOM 1541 C CA . PRO A 1 200 ? -6.943 7.818 -1.041 1.00 80.94 200 PRO A CA 1
ATOM 1542 C C . PRO A 1 200 ? -8.320 7.768 -1.711 1.00 80.94 200 PRO A C 1
ATOM 1544 O O . PRO A 1 200 ? -9.243 7.149 -1.181 1.00 80.94 200 PRO A O 1
ATOM 1547 N N . ILE A 1 201 ? -8.445 8.417 -2.865 1.00 84.38 201 ILE A N 1
ATOM 1548 C CA . ILE A 1 201 ? -9.627 8.337 -3.723 1.00 84.38 201 ILE A CA 1
ATOM 1549 C C . ILE A 1 201 ? -9.227 7.554 -4.965 1.00 84.38 201 ILE A C 1
ATOM 1551 O O . ILE A 1 201 ? -8.274 7.904 -5.660 1.00 84.38 201 ILE A O 1
ATOM 1555 N N . VAL A 1 202 ? -9.949 6.471 -5.214 1.00 87.94 202 VAL A N 1
ATOM 1556 C CA . VAL A 1 202 ? -9.857 5.672 -6.429 1.00 87.94 202 VAL A CA 1
ATOM 1557 C C . VAL A 1 202 ? -11.096 5.970 -7.256 1.00 87.94 202 VAL A C 1
ATOM 1559 O O . VAL A 1 202 ? -12.209 5.881 -6.745 1.00 87.94 202 VAL A O 1
ATOM 1562 N N . TYR A 1 203 ? -10.897 6.321 -8.521 1.00 89.69 203 TYR A N 1
ATOM 1563 C CA . TYR A 1 203 ? -11.985 6.500 -9.474 1.00 89.69 203 TYR A CA 1
ATOM 1564 C C . TYR A 1 203 ? -12.263 5.163 -10.159 1.00 89.69 203 TYR A C 1
ATOM 1566 O O . TYR A 1 203 ? -11.335 4.489 -10.611 1.00 89.69 203 TYR A O 1
ATOM 1574 N N . GLY A 1 204 ? -13.529 4.764 -10.191 1.00 89.12 204 GLY A N 1
ATOM 1575 C CA . GLY A 1 204 ? -14.004 3.596 -10.927 1.00 89.12 204 GLY A CA 1
ATOM 1576 C C . GLY A 1 204 ? -15.137 3.983 -11.875 1.00 89.12 204 GLY A C 1
ATOM 1577 O O . GLY A 1 204 ? -15.794 4.991 -11.637 1.00 89.12 204 GLY A O 1
ATOM 1578 N N . PRO A 1 205 ? -15.400 3.207 -12.934 1.00 91.12 205 PRO A N 1
ATOM 1579 C CA . PRO A 1 205 ? -16.529 3.477 -13.817 1.00 91.12 205 PRO A CA 1
ATOM 1580 C C . PRO A 1 205 ? -17.863 3.218 -13.101 1.00 91.12 205 PRO A C 1
ATOM 1582 O O . PRO A 1 205 ? -18.025 2.198 -12.426 1.00 91.12 205 PRO A O 1
ATOM 1585 N N . SER A 1 206 ? -18.827 4.123 -13.273 1.00 89.56 206 SER A N 1
ATOM 1586 C CA . SER A 1 206 ? -20.215 3.923 -12.842 1.00 89.56 206 SER A CA 1
ATOM 1587 C C . SER A 1 206 ? -21.007 3.114 -13.882 1.00 89.56 206 SER A C 1
ATOM 1589 O O . SER A 1 206 ? -20.852 3.370 -15.080 1.00 89.56 206 SER A O 1
ATOM 1591 N N . PRO A 1 207 ? -21.912 2.201 -13.469 1.00 85.94 207 PRO A N 1
ATOM 1592 C CA . PRO A 1 207 ? -22.844 1.533 -14.383 1.00 85.94 207 PRO A CA 1
ATOM 1593 C C . PRO A 1 207 ? -23.730 2.497 -15.187 1.00 85.94 207 PRO A C 1
ATOM 1595 O O . PRO A 1 207 ? -24.142 2.167 -16.295 1.00 85.94 207 PRO A O 1
ATOM 1598 N N . GLU A 1 208 ? -24.009 3.685 -14.647 1.00 90.50 208 GLU A N 1
ATOM 1599 C CA . GLU A 1 208 ? -24.880 4.703 -15.259 1.00 90.50 208 GLU A CA 1
ATOM 1600 C C . GLU A 1 208 ? -24.105 5.733 -16.108 1.00 90.50 208 GLU A C 1
ATOM 1602 O O . GLU A 1 208 ? -24.691 6.667 -16.652 1.00 90.50 208 GLU A O 1
ATOM 1607 N N . GLY A 1 209 ? -22.786 5.558 -16.253 1.00 88.31 209 GLY A N 1
ATOM 1608 C CA . GLY A 1 209 ? -21.885 6.535 -16.867 1.00 88.31 209 GLY A CA 1
ATOM 1609 C C . GLY A 1 209 ? -21.267 7.502 -15.848 1.00 88.31 209 GLY A C 1
ATOM 1610 O O . GLY A 1 209 ? -21.814 7.750 -14.775 1.00 88.31 209 GLY A O 1
ATOM 1611 N N . GLY A 1 210 ? -20.084 8.030 -16.175 1.00 90.50 210 GLY A N 1
ATOM 1612 C CA . GLY A 1 210 ? -19.266 8.828 -15.254 1.00 90.50 210 GLY A CA 1
ATOM 1613 C C . GLY A 1 210 ? -18.446 7.984 -14.272 1.00 90.50 210 GLY A C 1
ATOM 1614 O O . GLY A 1 210 ? -18.370 6.758 -14.398 1.00 90.50 210 GLY A O 1
ATOM 1615 N N . ASP A 1 211 ? -17.838 8.655 -13.291 1.00 90.31 211 ASP A N 1
ATOM 1616 C CA . ASP A 1 211 ? -16.922 8.035 -12.331 1.00 90.31 211 ASP A CA 1
ATOM 1617 C C . ASP A 1 211 ? -17.530 7.959 -10.925 1.00 90.31 211 ASP A C 1
ATOM 1619 O O . ASP A 1 211 ? -18.044 8.945 -10.393 1.00 90.31 211 ASP A O 1
ATOM 1623 N N . ILE A 1 212 ? -17.397 6.799 -10.284 1.00 89.38 212 ILE A N 1
ATOM 1624 C CA . ILE A 1 212 ? -17.592 6.631 -8.844 1.00 89.38 212 ILE A CA 1
ATOM 1625 C C . ILE A 1 212 ? -16.283 6.908 -8.107 1.00 89.38 212 ILE A C 1
ATOM 1627 O O . ILE A 1 212 ? -15.218 6.417 -8.484 1.00 89.38 212 ILE A O 1
ATOM 1631 N N . GLN A 1 213 ? -16.364 7.677 -7.025 1.00 86.06 213 GLN A N 1
ATOM 1632 C CA . GLN A 1 213 ? -15.236 7.926 -6.131 1.00 86.06 213 GLN A CA 1
ATOM 1633 C C . GLN A 1 213 ? -15.279 6.947 -4.964 1.00 86.06 213 GLN A C 1
ATOM 1635 O O . GLN A 1 213 ? -16.265 6.870 -4.235 1.00 86.06 213 GLN A O 1
ATOM 1640 N N . ILE A 1 214 ? -14.194 6.202 -4.778 1.00 85.00 214 ILE A N 1
ATOM 1641 C CA . ILE A 1 214 ? -14.097 5.151 -3.770 1.00 85.00 214 ILE A CA 1
ATOM 1642 C C . ILE A 1 214 ? -12.916 5.451 -2.855 1.00 85.00 214 ILE A C 1
ATOM 1644 O O . ILE A 1 214 ? -11.768 5.500 -3.296 1.00 85.00 214 ILE A O 1
ATOM 1648 N N . THR A 1 215 ? -13.178 5.566 -1.555 1.00 83.94 215 THR A N 1
ATOM 1649 C CA . THR A 1 215 ? -12.127 5.551 -0.534 1.00 83.94 215 THR A CA 1
ATOM 1650 C C . THR A 1 215 ? -12.098 4.180 0.133 1.00 83.94 215 THR A C 1
ATOM 1652 O O . THR A 1 215 ? -12.993 3.863 0.918 1.00 83.94 215 THR A O 1
ATOM 1655 N N . PRO A 1 216 ? -11.090 3.334 -0.152 1.00 82.75 216 PRO A N 1
ATOM 1656 C CA . PRO A 1 216 ? -10.999 2.023 0.470 1.00 82.75 216 PRO A CA 1
ATOM 1657 C C . PRO A 1 216 ? -10.611 2.167 1.943 1.00 82.75 216 PRO A C 1
ATOM 1659 O O . PRO A 1 216 ? -9.538 2.674 2.278 1.00 82.75 216 PRO A O 1
ATOM 1662 N N . ILE A 1 217 ? -11.469 1.674 2.833 1.00 80.44 217 ILE A N 1
ATOM 1663 C CA . ILE A 1 217 ? -11.247 1.697 4.280 1.00 80.44 217 ILE A CA 1
ATOM 1664 C C . ILE A 1 217 ? -11.232 0.254 4.777 1.00 80.44 217 ILE A C 1
ATOM 1666 O O . ILE A 1 217 ? -12.156 -0.515 4.532 1.00 80.44 217 ILE A O 1
ATOM 1670 N N . SER A 1 218 ? -10.168 -0.140 5.475 1.00 74.38 218 SER A N 1
ATOM 1671 C CA . SER A 1 218 ? -10.076 -1.483 6.056 1.00 74.38 218 SER A CA 1
ATOM 1672 C C . SER A 1 218 ? -10.749 -1.527 7.424 1.00 74.38 218 SER A C 1
ATOM 1674 O O . SER A 1 218 ? -10.479 -0.669 8.270 1.00 74.38 218 SER A O 1
ATOM 1676 N N . SER A 1 219 ? -11.558 -2.559 7.680 1.00 79.38 219 SER A N 1
ATOM 1677 C CA . SER A 1 219 ? -12.035 -2.820 9.037 1.00 79.38 219 SER A CA 1
ATOM 1678 C C . SER A 1 219 ? -10.877 -3.233 9.937 1.00 79.38 219 SER A C 1
ATOM 1680 O O . SER A 1 219 ? -9.925 -3.910 9.528 1.00 79.38 219 SER A O 1
ATOM 1682 N N . LEU A 1 220 ? -10.965 -2.848 11.202 1.00 77.06 220 LEU A N 1
ATOM 1683 C CA . LEU A 1 220 ? -9.944 -3.204 12.182 1.00 77.06 220 LEU A CA 1
ATOM 1684 C C . LEU A 1 220 ? -9.922 -4.687 12.496 1.00 77.06 220 LEU A C 1
ATOM 1686 O O . LEU A 1 220 ? -8.865 -5.248 12.777 1.00 77.06 220 LEU A O 1
ATOM 1690 N N . HIS A 1 221 ? -11.094 -5.318 12.452 1.00 75.88 221 HIS A N 1
ATOM 1691 C CA . HIS A 1 221 ? -11.206 -6.752 12.634 1.00 75.88 221 HIS A CA 1
ATOM 1692 C C . HIS A 1 221 ? -10.314 -7.486 11.627 1.00 75.88 221 HIS A C 1
ATOM 1694 O O . HIS A 1 221 ? -9.476 -8.288 12.031 1.00 75.88 221 HIS A O 1
ATOM 1700 N N . SER A 1 222 ? -10.407 -7.126 10.342 1.00 75.50 222 SER A N 1
ATOM 1701 C CA . SER A 1 222 ? -9.574 -7.710 9.286 1.00 75.50 222 SER A CA 1
ATOM 1702 C C . SER A 1 222 ? -8.085 -7.472 9.534 1.00 75.50 222 SER A C 1
ATOM 1704 O O . SER A 1 222 ? -7.283 -8.389 9.372 1.00 75.50 222 SER A O 1
ATOM 1706 N N . LEU A 1 223 ? -7.704 -6.272 9.991 1.00 75.50 223 LEU A N 1
ATOM 1707 C CA . LEU A 1 223 ? -6.313 -5.956 10.330 1.00 75.50 223 LEU A CA 1
ATOM 1708 C C . LEU A 1 223 ? -5.784 -6.829 11.480 1.00 75.50 223 LEU A C 1
ATOM 1710 O O . LEU A 1 223 ? -4.663 -7.333 11.409 1.00 75.50 223 LEU A O 1
ATOM 1714 N N . ASN A 1 224 ? -6.576 -7.021 12.535 1.00 74.19 224 ASN A N 1
ATOM 1715 C CA . ASN A 1 224 ? -6.183 -7.822 13.693 1.00 74.19 224 ASN A CA 1
ATOM 1716 C C . ASN A 1 224 ? -6.148 -9.322 13.378 1.00 74.19 224 ASN A C 1
ATOM 1718 O O . ASN A 1 224 ? -5.228 -10.011 13.821 1.00 74.19 224 ASN A O 1
ATOM 1722 N N . VAL A 1 225 ? -7.101 -9.822 12.586 1.00 75.50 225 VAL A N 1
ATOM 1723 C CA . VAL A 1 225 ? -7.094 -11.206 12.085 1.00 75.50 225 VAL A CA 1
ATOM 1724 C C . VAL A 1 225 ? -5.865 -11.445 11.214 1.00 75.50 225 VAL A C 1
ATOM 1726 O O . VAL A 1 225 ? -5.132 -12.401 11.453 1.00 75.50 225 VAL A O 1
ATOM 1729 N N . PHE A 1 226 ? -5.576 -10.536 10.278 1.00 76.94 226 PHE A N 1
ATOM 1730 C CA . PHE A 1 226 ? -4.368 -10.585 9.457 1.00 76.94 226 PHE A CA 1
ATOM 1731 C C . PHE A 1 226 ? -3.103 -10.648 10.317 1.00 76.94 226 PHE A C 1
ATOM 1733 O O . PHE A 1 226 ? -2.262 -11.517 10.111 1.00 76.94 226 PHE A O 1
ATOM 1740 N N . ARG A 1 227 ? -2.983 -9.772 11.323 1.00 74.94 227 ARG A N 1
ATOM 1741 C CA . ARG A 1 227 ? -1.818 -9.761 12.216 1.00 74.94 227 ARG A CA 1
ATOM 1742 C C . ARG A 1 227 ? -1.624 -11.098 12.930 1.00 74.94 227 ARG A C 1
ATOM 1744 O O . ARG A 1 227 ? -0.506 -11.587 12.980 1.00 74.94 227 ARG A O 1
ATOM 1751 N N . ARG A 1 228 ? -2.696 -11.702 13.449 1.00 75.00 228 ARG A N 1
ATOM 1752 C CA . ARG A 1 228 ? -2.623 -13.009 14.125 1.00 75.00 228 ARG A CA 1
ATOM 1753 C C . ARG A 1 228 ? -2.277 -14.153 13.173 1.00 75.00 228 ARG A C 1
ATOM 1755 O O . ARG A 1 228 ? -1.589 -15.076 13.579 1.00 75.00 228 ARG A O 1
ATOM 1762 N N . ALA A 1 229 ? -2.773 -14.100 11.939 1.00 76.06 229 ALA A N 1
ATOM 1763 C CA . ALA A 1 229 ? -2.594 -15.171 10.964 1.00 76.06 229 ALA A CA 1
ATOM 1764 C C . ALA A 1 229 ? -1.242 -15.114 10.235 1.00 76.06 229 ALA A C 1
ATOM 1766 O O . ALA A 1 229 ? -0.715 -16.154 9.849 1.00 76.06 229 ALA A O 1
ATOM 1767 N N . VAL A 1 230 ? -0.709 -13.910 10.001 1.00 72.25 230 VAL A N 1
ATOM 1768 C CA . VAL A 1 230 ? 0.416 -13.691 9.076 1.00 72.25 230 VAL A CA 1
ATOM 1769 C C . VAL A 1 230 ? 1.699 -13.271 9.785 1.00 72.25 230 VAL A C 1
ATOM 1771 O O . VAL A 1 230 ? 2.780 -13.552 9.267 1.00 72.25 230 VAL A O 1
ATOM 1774 N N . LEU A 1 231 ? 1.628 -12.615 10.950 1.00 72.62 231 LEU A N 1
ATOM 1775 C CA . LEU A 1 231 ? 2.857 -12.254 11.654 1.00 72.62 231 LEU A CA 1
ATOM 1776 C C . LEU A 1 231 ? 3.525 -13.512 12.213 1.00 72.62 231 LEU A C 1
ATOM 1778 O O . LEU A 1 231 ? 2.851 -14.315 12.863 1.00 72.62 231 LEU A O 1
ATOM 1782 N N . PRO A 1 232 ? 4.837 -13.687 11.979 1.00 64.19 232 PRO A N 1
ATOM 1783 C CA . PRO A 1 232 ? 5.553 -14.842 12.488 1.00 64.19 232 PRO A CA 1
ATOM 1784 C C . PRO A 1 232 ? 5.488 -14.847 14.016 1.00 64.19 232 PRO A C 1
ATOM 1786 O O . PRO A 1 232 ? 5.755 -13.837 14.673 1.00 64.19 232 PRO A O 1
ATOM 1789 N N . SER A 1 233 ? 5.141 -15.997 14.593 1.00 67.50 233 SER A N 1
ATOM 1790 C CA . SER A 1 233 ? 5.360 -16.234 16.017 1.00 67.50 233 SER A CA 1
ATOM 1791 C C . SER A 1 233 ? 6.867 -16.164 16.303 1.00 67.50 233 SER A C 1
ATOM 1793 O O . SER A 1 233 ? 7.655 -16.558 15.433 1.00 67.50 233 SER A O 1
ATOM 1795 N N . PRO A 1 234 ? 7.297 -15.686 17.484 1.00 60.38 234 PRO A N 1
ATOM 1796 C CA . PRO A 1 234 ? 8.709 -15.688 17.858 1.00 60.38 234 PRO A CA 1
ATOM 1797 C C . PRO A 1 234 ? 9.328 -17.077 17.629 1.00 60.38 234 PRO A C 1
ATOM 1799 O O . PRO A 1 234 ? 8.806 -18.071 18.122 1.00 60.38 234 PRO A O 1
ATOM 1802 N N . GLY A 1 235 ? 10.394 -17.153 16.825 1.00 61.50 235 GLY A N 1
ATOM 1803 C CA . GLY A 1 235 ? 11.074 -18.411 16.478 1.00 61.50 235 GLY A CA 1
ATOM 1804 C C . GLY A 1 235 ? 10.535 -19.154 15.247 1.00 61.50 235 GLY A C 1
ATOM 1805 O O . GLY A 1 235 ? 11.175 -20.095 14.785 1.00 61.50 235 GLY A O 1
ATOM 1806 N N . SER A 1 236 ? 9.411 -18.728 14.662 1.00 60.88 236 SER A N 1
ATOM 1807 C CA . SER A 1 236 ? 8.959 -19.248 13.365 1.00 60.88 236 SER A CA 1
ATOM 1808 C C . SER A 1 236 ? 9.635 -18.483 12.223 1.00 60.88 236 SER A C 1
ATOM 1810 O O . SER A 1 236 ? 9.631 -17.252 12.203 1.00 60.88 236 SER A O 1
ATOM 1812 N N . GLY A 1 237 ? 10.256 -19.201 11.281 1.00 59.00 237 GLY A N 1
ATOM 1813 C CA . GLY A 1 237 ? 10.832 -18.593 10.078 1.00 59.00 237 GLY A CA 1
ATOM 1814 C C . GLY A 1 237 ? 9.788 -17.800 9.282 1.00 59.00 237 GLY A C 1
ATOM 1815 O O . GLY A 1 237 ? 8.594 -18.107 9.317 1.00 59.00 237 GLY A O 1
ATOM 1816 N N . GLU A 1 238 ? 10.230 -16.767 8.564 1.00 59.91 238 GLU A N 1
ATOM 1817 C CA . GLU A 1 238 ? 9.342 -15.872 7.819 1.00 59.91 238 GLU A CA 1
ATOM 1818 C C . GLU A 1 238 ? 8.647 -16.632 6.667 1.00 59.91 238 GLU A C 1
ATOM 1820 O O . GLU A 1 238 ? 9.265 -16.967 5.658 1.00 59.91 238 GLU A O 1
ATOM 1825 N N . ARG A 1 239 ? 7.349 -16.941 6.817 1.00 64.19 239 ARG A N 1
ATOM 1826 C CA . ARG A 1 239 ? 6.554 -17.659 5.795 1.00 64.19 239 ARG A CA 1
ATOM 1827 C C . ARG A 1 239 ? 6.158 -16.779 4.610 1.00 64.19 239 ARG A C 1
ATOM 1829 O O . ARG A 1 239 ? 5.882 -17.289 3.529 1.00 64.19 239 ARG A O 1
ATOM 1836 N N . VAL A 1 240 ? 6.085 -15.467 4.821 1.00 68.81 240 VAL A N 1
ATOM 1837 C CA . VAL A 1 240 ? 5.658 -14.487 3.822 1.00 68.81 240 VAL A CA 1
ATOM 1838 C C . VAL A 1 240 ? 6.502 -13.237 3.981 1.00 68.81 240 VAL A C 1
ATOM 1840 O O . VAL A 1 240 ? 6.680 -12.776 5.098 1.00 68.81 240 VAL A O 1
ATOM 1843 N N . SER A 1 241 ? 6.978 -12.670 2.873 1.00 72.88 241 SER A N 1
ATOM 1844 C CA . SER A 1 241 ? 7.775 -11.447 2.922 1.00 72.88 241 SER A CA 1
ATOM 1845 C C . SER A 1 241 ? 6.901 -10.241 3.261 1.00 72.88 241 SER A C 1
ATOM 1847 O O . SER A 1 241 ? 5.967 -9.902 2.522 1.00 72.88 241 SER A O 1
ATOM 1849 N N . LEU A 1 242 ? 7.205 -9.596 4.385 1.00 75.94 242 LEU A N 1
ATOM 1850 C CA . LEU A 1 242 ? 6.448 -8.455 4.891 1.00 75.94 242 LEU A CA 1
ATOM 1851 C C . LEU A 1 242 ? 7.301 -7.185 4.900 1.00 75.94 242 LEU A C 1
ATOM 1853 O O . LEU A 1 242 ? 8.479 -7.200 5.241 1.00 75.94 242 LEU A O 1
ATOM 1857 N N . ALA A 1 243 ? 6.675 -6.056 4.575 1.00 75.69 243 ALA A N 1
ATOM 1858 C CA . ALA A 1 243 ? 7.267 -4.734 4.730 1.00 75.69 243 ALA A CA 1
ATOM 1859 C C . ALA A 1 243 ? 6.672 -4.021 5.950 1.00 75.69 243 ALA A C 1
ATOM 1861 O O . ALA A 1 243 ? 5.451 -4.011 6.155 1.00 75.69 243 ALA A O 1
ATOM 1862 N N . ASN A 1 244 ? 7.542 -3.388 6.737 1.00 73.06 244 ASN A N 1
ATOM 1863 C CA . ASN A 1 244 ? 7.149 -2.530 7.849 1.00 73.06 244 ASN A CA 1
ATOM 1864 C C . ASN A 1 244 ? 6.711 -1.160 7.325 1.00 73.06 244 ASN A C 1
ATOM 1866 O O . ASN A 1 244 ? 7.451 -0.506 6.594 1.00 73.06 244 ASN A O 1
ATOM 1870 N N . GLN A 1 245 ? 5.537 -0.701 7.748 1.00 70.25 245 GLN A N 1
ATOM 1871 C CA . GLN A 1 245 ? 5.065 0.660 7.528 1.00 70.25 245 GLN A CA 1
ATOM 1872 C C . GLN A 1 245 ? 4.784 1.325 8.877 1.00 70.25 245 GLN A C 1
ATOM 1874 O O . GLN A 1 245 ? 3.951 0.864 9.664 1.00 70.25 245 GLN A O 1
ATOM 1879 N N . GLU A 1 246 ? 5.457 2.440 9.132 1.00 67.56 246 GLU A N 1
ATOM 1880 C CA . GLU A 1 246 ? 5.145 3.307 10.264 1.00 67.56 246 GLU A CA 1
ATOM 1881 C C . GLU A 1 246 ? 3.994 4.244 9.867 1.00 67.56 246 GLU A C 1
ATOM 1883 O O . GLU A 1 246 ? 4.070 4.951 8.867 1.00 67.56 246 GLU A O 1
ATOM 1888 N N . LEU A 1 247 ? 2.881 4.194 10.610 1.00 63.97 247 LEU A N 1
ATOM 1889 C CA . LEU A 1 247 ? 1.704 5.045 10.362 1.00 63.97 247 LEU A CA 1
ATOM 1890 C C . LEU A 1 247 ? 1.803 6.402 11.064 1.00 63.97 247 LEU A C 1
ATOM 1892 O O . LEU A 1 247 ? 1.218 7.388 10.626 1.00 63.97 247 LEU A O 1
ATOM 1896 N N . SER A 1 248 ? 2.481 6.426 12.207 1.00 64.81 248 SER A N 1
ATOM 1897 C CA . SER A 1 248 ? 2.700 7.607 13.031 1.00 64.81 248 SER A CA 1
ATOM 1898 C C . SER A 1 248 ? 3.806 7.305 14.034 1.00 64.81 248 SER A C 1
ATOM 1900 O O . SER A 1 248 ? 3.906 6.178 14.522 1.00 64.81 248 SER A O 1
ATOM 1902 N N . ALA A 1 249 ? 4.572 8.330 14.407 1.00 62.81 249 ALA A N 1
ATOM 1903 C CA . ALA A 1 249 ? 5.509 8.266 15.527 1.00 62.81 249 ALA A CA 1
ATOM 1904 C C . ALA A 1 249 ? 4.801 8.073 16.887 1.00 62.81 249 ALA A C 1
ATOM 1906 O O . ALA A 1 249 ? 5.438 7.709 17.872 1.00 62.81 249 ALA A O 1
ATOM 1907 N N . LYS A 1 250 ? 3.482 8.323 16.958 1.00 71.88 250 LYS A N 1
ATOM 1908 C CA . LYS A 1 250 ? 2.647 8.197 18.166 1.00 71.88 250 LYS A CA 1
ATOM 1909 C C . LYS A 1 250 ? 1.421 7.306 17.892 1.00 71.88 250 LYS A C 1
ATOM 1911 O O . LYS A 1 250 ? 0.311 7.828 17.758 1.00 71.88 250 LYS A O 1
ATOM 1916 N N . PRO A 1 251 ? 1.586 5.973 17.779 1.00 67.94 251 PRO A N 1
ATOM 1917 C CA . PRO A 1 251 ? 0.498 5.044 17.443 1.00 67.94 251 PRO A CA 1
ATOM 1918 C C . PRO A 1 251 ? -0.684 5.088 18.426 1.00 67.94 251 PRO A C 1
ATOM 1920 O O . PRO A 1 251 ? -1.829 4.915 18.015 1.00 67.94 251 PRO A O 1
ATOM 1923 N N . GLN A 1 252 ? -0.435 5.429 19.692 1.00 69.88 252 GLN A N 1
ATOM 1924 C CA . GLN A 1 252 ? -1.457 5.620 20.723 1.00 69.88 252 GLN A CA 1
ATOM 1925 C C . GLN A 1 252 ? -2.509 6.690 20.378 1.00 69.88 252 GLN A C 1
ATOM 1927 O O . GLN A 1 252 ? -3.606 6.649 20.920 1.00 69.88 252 GLN A O 1
ATOM 1932 N N . ASN A 1 253 ? -2.210 7.621 19.462 1.00 71.62 253 ASN A N 1
ATOM 1933 C CA . ASN A 1 253 ? -3.158 8.653 19.021 1.00 71.62 253 ASN A CA 1
ATOM 1934 C C . ASN A 1 253 ? -4.104 8.175 17.902 1.00 71.62 253 ASN A C 1
ATOM 1936 O O . ASN A 1 253 ? -5.084 8.858 17.590 1.00 71.62 253 ASN A O 1
ATOM 1940 N N . ILE A 1 254 ? -3.800 7.029 17.281 1.00 71.25 254 ILE A N 1
ATOM 1941 C CA . ILE A 1 254 ? -4.609 6.414 16.221 1.00 71.25 254 ILE A CA 1
ATOM 1942 C C . ILE A 1 254 ? -5.686 5.530 16.851 1.00 71.25 254 ILE A C 1
ATOM 1944 O O . ILE A 1 254 ? -6.870 5.688 16.555 1.00 71.25 254 ILE A O 1
ATOM 1948 N N . SER A 1 255 ? -5.283 4.599 17.713 1.00 72.06 255 SER A N 1
ATOM 1949 C CA . SER A 1 255 ? -6.179 3.700 18.439 1.00 72.06 255 SER A CA 1
ATOM 1950 C C . SER A 1 255 ? -5.423 3.026 19.575 1.00 72.06 255 SER A C 1
ATOM 1952 O O . SER A 1 255 ? -4.303 2.558 19.378 1.00 72.06 255 SER A O 1
ATOM 1954 N N . SER A 1 256 ? -6.056 2.895 20.739 1.00 68.38 256 SER A N 1
ATOM 1955 C CA . SER A 1 256 ? -5.503 2.115 21.850 1.00 68.38 256 SER A CA 1
ATOM 1956 C C . SER A 1 256 ? -5.535 0.603 21.594 1.00 68.38 256 SER A C 1
ATOM 1958 O O . SER A 1 256 ? -4.807 -0.141 22.247 1.00 68.38 256 SER A O 1
ATOM 1960 N N . ALA A 1 257 ? -6.327 0.144 20.618 1.00 66.25 257 ALA A N 1
ATOM 1961 C CA . ALA A 1 257 ? -6.424 -1.261 20.232 1.00 66.25 257 ALA A CA 1
ATOM 1962 C C . ALA A 1 257 ? -5.354 -1.699 19.217 1.00 66.25 257 ALA A C 1
ATOM 1964 O O . ALA A 1 257 ? -5.215 -2.891 18.939 1.00 66.25 257 ALA A O 1
ATOM 1965 N N . ILE A 1 258 ? -4.604 -0.754 18.644 1.00 66.56 258 ILE A N 1
ATOM 1966 C CA . ILE A 1 258 ? -3.597 -1.025 17.617 1.00 66.56 258 ILE A CA 1
ATOM 1967 C C . ILE A 1 258 ? -2.230 -0.712 18.210 1.00 66.56 258 ILE A C 1
ATOM 1969 O O . ILE A 1 258 ? -1.734 0.408 18.133 1.00 66.56 258 ILE A O 1
ATOM 1973 N N . SER A 1 259 ? -1.600 -1.723 18.798 1.00 58.28 259 SER A N 1
ATOM 1974 C CA . SER A 1 259 ? -0.198 -1.630 19.193 1.00 58.28 259 SER A CA 1
ATOM 1975 C C . SER A 1 259 ? 0.723 -1.917 17.997 1.00 58.28 259 SER A C 1
ATOM 1977 O O . SER A 1 259 ? 0.379 -2.677 17.084 1.00 58.28 259 SER A O 1
ATOM 1979 N N . GLY A 1 260 ? 1.902 -1.289 17.991 1.00 62.06 260 GLY A N 1
ATOM 1980 C CA . GLY A 1 260 ? 3.020 -1.641 17.110 1.00 62.06 260 GLY A CA 1
ATOM 1981 C C . GLY A 1 260 ? 2.920 -1.203 15.640 1.00 62.06 260 GLY A C 1
ATOM 1982 O O . GLY A 1 260 ? 1.994 -0.512 15.215 1.00 62.06 260 GLY A O 1
ATOM 1983 N N . ARG A 1 261 ? 3.924 -1.617 14.857 1.00 64.25 261 ARG A N 1
ATOM 1984 C CA . ARG A 1 261 ? 4.094 -1.289 13.429 1.00 64.25 261 ARG A CA 1
ATOM 1985 C C . ARG A 1 261 ? 2.991 -1.908 12.563 1.00 64.25 261 ARG A C 1
ATOM 1987 O O . ARG A 1 261 ? 2.446 -2.967 12.889 1.00 64.25 261 ARG A O 1
ATOM 1994 N N . ARG A 1 262 ? 2.635 -1.263 11.447 1.00 69.56 262 ARG A N 1
ATOM 1995 C CA . ARG A 1 262 ? 1.762 -1.877 10.433 1.00 69.56 262 ARG A CA 1
ATOM 1996 C C . ARG A 1 262 ? 2.626 -2.733 9.514 1.00 69.56 262 ARG A C 1
ATOM 1998 O O . ARG A 1 262 ? 3.727 -2.332 9.153 1.00 69.56 262 ARG A O 1
ATOM 2005 N N . TYR A 1 263 ? 2.099 -3.881 9.114 1.00 69.69 263 TYR A N 1
ATOM 2006 C CA . TYR A 1 263 ? 2.743 -4.768 8.153 1.00 69.69 263 TYR A CA 1
ATOM 2007 C C . TYR A 1 263 ? 1.916 -4.789 6.874 1.00 69.69 263 TYR A C 1
ATOM 2009 O O . TYR A 1 263 ? 0.682 -4.781 6.930 1.00 69.69 263 TYR A O 1
ATOM 2017 N N . ARG A 1 264 ? 2.591 -4.795 5.727 1.00 70.44 264 ARG A N 1
ATOM 2018 C CA . ARG A 1 264 ? 1.982 -5.043 4.418 1.00 70.44 264 ARG A CA 1
ATOM 2019 C C . ARG A 1 264 ? 2.710 -6.189 3.734 1.00 70.44 264 ARG A C 1
ATOM 2021 O O . ARG A 1 264 ? 3.900 -6.384 3.967 1.00 70.44 264 ARG A O 1
ATOM 2028 N N . PHE A 1 265 ? 2.006 -6.911 2.869 1.00 71.81 265 PHE A N 1
ATOM 2029 C CA . PHE A 1 265 ? 2.658 -7.845 1.960 1.00 71.81 265 PHE A CA 1
ATOM 2030 C C . PHE A 1 265 ? 3.643 -7.093 1.071 1.00 71.81 265 PHE A C 1
ATOM 2032 O O . PHE A 1 265 ? 3.291 -6.070 0.477 1.00 71.81 265 PHE A O 1
ATOM 2039 N N . MET A 1 266 ? 4.868 -7.602 0.977 1.00 72.19 266 MET A N 1
ATOM 2040 C CA . MET A 1 266 ? 5.822 -7.090 0.011 1.00 72.19 266 MET A CA 1
ATOM 2041 C C . MET A 1 266 ? 5.502 -7.705 -1.350 1.00 72.19 266 MET A C 1
ATOM 2043 O O . MET A 1 266 ? 5.716 -8.896 -1.575 1.00 72.19 266 MET A O 1
ATOM 2047 N N . ALA A 1 267 ? 4.964 -6.892 -2.259 1.00 66.62 267 ALA A N 1
ATOM 2048 C CA . ALA A 1 267 ? 4.778 -7.311 -3.638 1.00 66.62 267 ALA A CA 1
ATOM 2049 C C . ALA A 1 267 ? 6.158 -7.494 -4.284 1.00 66.62 267 ALA A C 1
ATOM 2051 O O . ALA A 1 267 ? 6.935 -6.545 -4.397 1.00 66.62 267 ALA A O 1
ATOM 2052 N N . ARG A 1 268 ? 6.471 -8.720 -4.708 1.00 62.66 268 ARG A N 1
ATOM 2053 C CA . ARG A 1 268 ? 7.588 -8.961 -5.620 1.00 62.66 268 ARG A CA 1
ATOM 2054 C C . ARG A 1 268 ? 7.057 -8.786 -7.030 1.00 62.66 268 ARG A C 1
ATOM 2056 O O . ARG A 1 268 ? 6.303 -9.626 -7.514 1.00 62.66 268 ARG A O 1
ATOM 2063 N N . PHE A 1 269 ? 7.427 -7.683 -7.665 1.00 61.00 269 PHE A N 1
ATOM 2064 C CA . PHE A 1 269 ? 7.178 -7.524 -9.090 1.00 61.00 269 PHE A CA 1
ATOM 2065 C C . PHE A 1 269 ? 7.943 -8.614 -9.858 1.00 61.00 269 PHE A C 1
ATOM 2067 O O . PHE A 1 269 ? 9.038 -9.003 -9.429 1.00 61.00 269 PHE A O 1
ATOM 2074 N N . PRO A 1 270 ? 7.388 -9.137 -10.966 1.00 68.69 270 PRO A N 1
ATOM 2075 C CA . PRO A 1 270 ? 8.157 -9.993 -11.859 1.00 68.69 270 PRO A CA 1
ATOM 2076 C C . PRO A 1 270 ? 9.434 -9.260 -12.276 1.00 68.69 270 PRO A C 1
ATOM 2078 O O . PRO A 1 270 ? 9.446 -8.029 -12.369 1.00 68.69 270 PRO A O 1
ATOM 2081 N N . ARG A 1 271 ? 10.522 -10.011 -12.489 1.00 69.94 271 ARG A N 1
ATOM 2082 C CA . ARG A 1 271 ? 11.788 -9.414 -12.928 1.00 69.94 271 ARG A CA 1
ATOM 2083 C C . ARG A 1 271 ? 11.513 -8.576 -14.182 1.00 69.94 271 ARG A C 1
ATOM 2085 O O . ARG A 1 271 ? 10.882 -9.103 -15.102 1.00 69.94 271 ARG A O 1
ATOM 2092 N N . PRO A 1 272 ? 11.928 -7.297 -14.218 1.00 73.19 272 PRO A N 1
ATOM 2093 C CA . PRO A 1 272 ? 11.785 -6.507 -15.428 1.00 73.19 272 PRO A CA 1
ATOM 2094 C C . PRO A 1 272 ? 12.527 -7.229 -16.555 1.00 73.19 272 PRO A C 1
ATOM 2096 O O . PRO A 1 272 ? 13.618 -7.762 -16.337 1.00 73.19 272 PRO A O 1
ATOM 2099 N N . LEU A 1 273 ? 11.917 -7.280 -17.739 1.00 76.75 273 LEU A N 1
ATOM 2100 C CA . LEU A 1 273 ? 12.630 -7.704 -18.940 1.00 76.75 273 LEU A CA 1
ATOM 2101 C C . LEU A 1 273 ? 13.823 -6.765 -19.138 1.00 76.75 273 LEU A C 1
ATOM 2103 O O . LEU A 1 273 ? 13.704 -5.561 -18.889 1.00 76.75 273 LEU A O 1
ATOM 2107 N N . ASN A 1 274 ? 14.961 -7.305 -19.575 1.00 84.25 274 ASN A N 1
ATOM 2108 C CA . ASN A 1 274 ? 16.047 -6.445 -20.030 1.00 84.25 274 ASN A CA 1
ATOM 2109 C C . ASN A 1 274 ? 15.580 -5.652 -21.271 1.00 84.25 274 ASN A C 1
ATOM 2111 O O . ASN A 1 274 ? 14.564 -5.974 -21.897 1.00 84.25 274 ASN A O 1
ATOM 2115 N N . GLU A 1 275 ? 16.290 -4.578 -21.608 1.00 81.88 275 GLU A N 1
ATOM 2116 C CA . GLU A 1 275 ? 15.873 -3.671 -22.682 1.00 81.88 275 GLU A CA 1
ATOM 2117 C C . GLU A 1 275 ? 15.755 -4.375 -24.045 1.00 81.88 275 GLU A C 1
ATOM 2119 O O . GLU A 1 275 ? 14.837 -4.069 -24.814 1.00 81.88 275 GLU A O 1
ATOM 2124 N N . ASN A 1 276 ? 16.612 -5.365 -24.312 1.00 83.69 276 ASN A N 1
ATOM 2125 C CA . ASN A 1 276 ? 16.589 -6.151 -25.544 1.00 83.69 276 ASN A CA 1
ATOM 2126 C C . ASN A 1 276 ? 15.327 -7.020 -25.623 1.00 83.69 276 ASN A C 1
ATOM 2128 O O . ASN A 1 276 ? 14.546 -6.868 -26.562 1.00 83.69 276 ASN A O 1
ATOM 2132 N N . ASP A 1 277 ? 15.054 -7.837 -24.606 1.00 88.06 277 ASP A N 1
ATOM 2133 C CA . ASP A 1 277 ? 13.875 -8.709 -24.532 1.00 88.06 277 ASP A CA 1
ATOM 2134 C C . ASP A 1 277 ? 12.579 -7.891 -24.593 1.00 88.06 277 ASP A C 1
ATOM 2136 O O . ASP A 1 277 ? 11.614 -8.260 -25.266 1.00 88.06 277 ASP A O 1
ATOM 2140 N N . ALA A 1 278 ? 12.551 -6.736 -23.919 1.00 88.69 278 ALA A N 1
ATOM 2141 C CA . ALA A 1 278 ? 11.421 -5.816 -23.969 1.00 88.69 278 ALA A CA 1
ATOM 2142 C C . ALA A 1 278 ? 11.216 -5.234 -25.377 1.00 88.69 278 ALA A C 1
ATOM 2144 O O . ALA A 1 278 ? 10.080 -4.992 -25.793 1.00 88.69 278 ALA A O 1
ATOM 2145 N N . SER A 1 279 ? 12.294 -4.983 -26.116 1.00 89.31 279 SER A N 1
ATOM 2146 C CA . SER A 1 279 ? 12.241 -4.461 -27.484 1.00 89.31 279 SER A CA 1
ATOM 2147 C C . SER A 1 279 ? 11.798 -5.528 -28.483 1.00 89.31 279 SER A C 1
ATOM 2149 O O . SER A 1 279 ? 10.899 -5.253 -29.277 1.00 89.31 279 SER A O 1
ATOM 2151 N N . VAL A 1 280 ? 12.314 -6.757 -28.376 1.00 93.56 280 VAL A N 1
ATOM 2152 C CA . VAL A 1 280 ? 11.852 -7.906 -29.175 1.00 93.56 280 VAL A CA 1
ATOM 2153 C C . VAL A 1 280 ? 10.372 -8.171 -28.908 1.00 93.56 280 VAL A C 1
ATOM 2155 O O . VAL A 1 280 ? 9.578 -8.264 -29.840 1.00 93.56 280 VAL A O 1
ATOM 2158 N N . ARG A 1 281 ? 9.950 -8.193 -27.638 1.00 90.94 281 ARG A N 1
ATOM 2159 C CA . ARG A 1 281 ? 8.539 -8.405 -27.289 1.00 90.94 281 ARG A CA 1
ATOM 2160 C C . ARG A 1 281 ? 7.635 -7.302 -27.838 1.00 90.94 281 ARG A C 1
ATOM 2162 O O . ARG A 1 281 ? 6.555 -7.596 -28.340 1.00 90.94 281 ARG A O 1
ATOM 2169 N N . ARG A 1 282 ? 8.065 -6.036 -27.789 1.00 91.56 282 ARG A N 1
ATOM 2170 C CA . ARG A 1 282 ? 7.333 -4.925 -28.423 1.00 91.56 282 ARG A CA 1
ATOM 2171 C C . ARG A 1 282 ? 7.234 -5.110 -29.936 1.00 91.56 282 ARG A C 1
ATOM 2173 O O . ARG A 1 282 ? 6.165 -4.865 -30.485 1.00 91.56 282 ARG A O 1
ATOM 2180 N N . MET A 1 283 ? 8.306 -5.544 -30.597 1.00 94.88 283 MET A N 1
ATOM 2181 C CA . MET A 1 283 ? 8.311 -5.836 -32.033 1.00 94.88 283 MET A CA 1
ATOM 2182 C C . MET A 1 283 ? 7.307 -6.944 -32.387 1.00 94.88 283 MET A C 1
ATOM 2184 O O . MET A 1 283 ? 6.494 -6.742 -33.287 1.00 94.88 283 MET A O 1
ATOM 2188 N N . VAL A 1 284 ? 7.287 -8.053 -31.635 1.00 94.25 284 VAL A N 1
ATOM 2189 C CA . VAL A 1 284 ? 6.311 -9.154 -31.803 1.00 94.25 284 VAL A CA 1
ATOM 2190 C C . VAL A 1 284 ? 4.871 -8.660 -31.641 1.00 94.25 284 VAL A C 1
ATOM 2192 O O . VAL A 1 284 ? 4.002 -9.002 -32.435 1.00 94.25 284 VAL A O 1
ATOM 2195 N N . MET A 1 285 ? 4.625 -7.765 -30.681 1.00 92.56 285 MET A N 1
ATOM 2196 C CA . MET A 1 285 ? 3.312 -7.138 -30.463 1.00 92.56 285 MET A CA 1
ATOM 2197 C C . MET A 1 285 ? 2.945 -6.071 -31.513 1.00 92.56 285 MET A C 1
ATOM 2199 O O . MET A 1 285 ? 1.931 -5.388 -31.373 1.00 92.56 285 MET A O 1
ATOM 2203 N N . GLY A 1 286 ? 3.755 -5.896 -32.560 1.00 89.44 286 GLY A N 1
ATOM 2204 C CA . GLY A 1 286 ? 3.478 -4.966 -33.649 1.00 89.44 286 GLY A CA 1
ATOM 2205 C C . GLY A 1 286 ? 4.027 -3.554 -33.445 1.00 89.44 286 GLY A C 1
ATOM 2206 O O . GLY A 1 286 ? 3.467 -2.600 -33.984 1.00 89.44 286 GLY A O 1
ATOM 2207 N N . SER A 1 287 ? 5.106 -3.392 -32.684 1.00 91.62 287 SER A N 1
ATOM 2208 C CA . SER A 1 287 ? 5.898 -2.156 -32.682 1.00 91.62 287 SER A CA 1
ATOM 2209 C C . SER A 1 287 ? 6.927 -2.142 -33.827 1.00 91.62 287 SER A C 1
ATOM 2211 O O . SER A 1 287 ? 6.906 -2.988 -34.721 1.00 91.62 287 SER A O 1
ATOM 2213 N N . HIS A 1 288 ? 7.809 -1.145 -33.821 1.00 89.94 288 HIS A N 1
ATOM 2214 C CA . HIS A 1 288 ? 8.900 -0.988 -34.782 1.00 89.94 288 HIS A CA 1
ATOM 2215 C C . HIS A 1 288 ? 10.019 -2.009 -34.531 1.00 89.94 288 HIS A C 1
ATOM 2217 O O . HIS A 1 288 ? 10.204 -2.466 -33.399 1.00 89.94 288 HIS A O 1
ATOM 2223 N N . VAL A 1 289 ? 10.787 -2.323 -35.579 1.00 93.44 289 VAL A N 1
ATOM 2224 C CA . VAL A 1 289 ? 11.994 -3.156 -35.474 1.00 93.44 289 VAL A CA 1
ATOM 2225 C C . VAL A 1 289 ? 13.048 -2.416 -34.633 1.00 93.44 289 VAL A C 1
ATOM 2227 O O . VAL A 1 289 ? 13.322 -1.246 -34.919 1.00 93.44 289 VAL A O 1
ATOM 2230 N N . PRO A 1 290 ? 13.623 -3.042 -33.589 1.00 92.38 290 PRO A N 1
ATOM 2231 C CA . PRO A 1 290 ? 14.630 -2.406 -32.749 1.00 92.38 290 PRO A CA 1
ATOM 2232 C C . PRO A 1 290 ? 15.889 -2.035 -33.541 1.00 92.38 290 PRO A C 1
ATOM 2234 O O . PRO A 1 290 ? 16.494 -2.881 -34.203 1.00 92.38 290 PRO A O 1
ATOM 2237 N N . SER A 1 291 ? 16.307 -0.773 -33.443 1.00 91.88 291 SER A N 1
ATOM 2238 C CA . SER A 1 291 ? 17.608 -0.333 -33.954 1.00 91.88 291 SER A CA 1
ATOM 2239 C C . SER A 1 291 ? 18.754 -1.048 -33.237 1.00 91.88 291 SER A C 1
ATOM 2241 O O . SER A 1 291 ? 18.597 -1.512 -32.106 1.00 91.88 291 SER A O 1
ATOM 2243 N N . MET A 1 292 ? 19.924 -1.085 -33.874 1.00 91.12 292 MET A N 1
ATOM 2244 C CA . MET A 1 292 ? 21.138 -1.563 -33.222 1.00 91.12 292 MET A CA 1
ATOM 2245 C C . MET A 1 292 ? 21.479 -0.665 -32.031 1.00 91.12 292 MET A C 1
ATOM 2247 O O . MET A 1 292 ? 21.356 0.564 -32.101 1.00 91.12 292 MET A O 1
ATOM 2251 N N . THR A 1 293 ? 21.929 -1.280 -30.941 1.00 87.44 293 THR A N 1
ATOM 2252 C CA . THR A 1 293 ? 22.468 -0.540 -29.802 1.00 87.44 293 THR A CA 1
ATOM 2253 C C . THR A 1 293 ? 23.732 0.184 -30.248 1.00 87.44 293 THR A C 1
ATOM 2255 O O . THR A 1 293 ? 24.694 -0.438 -30.692 1.00 87.44 293 THR A O 1
ATOM 2258 N N . MET A 1 294 ? 23.717 1.513 -30.153 1.00 84.69 294 MET A N 1
ATOM 2259 C CA . MET A 1 294 ? 24.838 2.351 -30.567 1.00 84.69 294 MET A CA 1
ATOM 2260 C C . MET A 1 294 ? 25.929 2.327 -29.494 1.00 84.69 294 MET A C 1
ATOM 2262 O O . MET A 1 294 ? 25.902 3.127 -28.557 1.00 84.69 294 MET A O 1
ATOM 2266 N 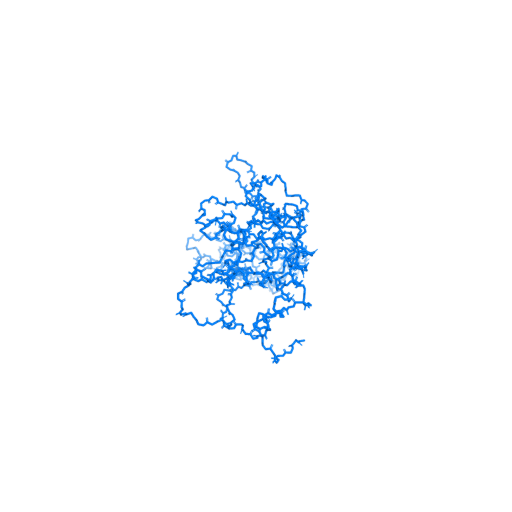N . ASP A 1 295 ? 26.875 1.401 -29.622 1.00 89.31 295 ASP A N 1
ATOM 2267 C CA . ASP A 1 295 ? 28.123 1.452 -28.867 1.00 89.31 295 ASP A CA 1
ATOM 2268 C C . ASP A 1 295 ? 29.155 2.376 -29.542 1.00 89.31 295 ASP A C 1
ATOM 2270 O O . ASP A 1 295 ? 28.976 2.848 -30.670 1.00 89.31 295 ASP A O 1
ATOM 2274 N N . GLN A 1 296 ? 30.244 2.668 -28.826 1.00 89.75 296 GLN A N 1
ATOM 2275 C CA . GLN A 1 296 ? 31.288 3.567 -29.321 1.00 89.75 296 GLN A CA 1
ATOM 2276 C C . GLN A 1 296 ? 31.954 3.023 -30.596 1.00 89.75 296 GLN A C 1
ATOM 2278 O O . GLN A 1 296 ? 32.300 3.794 -31.486 1.00 89.75 296 GLN A O 1
ATOM 2283 N N . THR A 1 297 ? 32.103 1.701 -30.715 1.00 92.75 297 THR A N 1
ATOM 2284 C CA . THR A 1 297 ? 32.770 1.062 -31.854 1.00 92.75 297 THR A CA 1
ATOM 2285 C C . THR A 1 297 ? 31.948 1.198 -33.132 1.00 92.75 297 THR A C 1
ATOM 2287 O O . THR A 1 297 ? 32.478 1.632 -34.156 1.00 92.75 297 THR A O 1
ATOM 2290 N N . LEU A 1 298 ? 30.653 0.886 -33.082 1.00 92.50 298 LEU A N 1
ATOM 2291 C CA . LEU A 1 298 ? 29.736 1.072 -34.201 1.00 92.50 298 LEU A CA 1
ATOM 2292 C C . LEU A 1 298 ? 29.651 2.551 -34.586 1.00 92.50 298 LEU A C 1
ATOM 2294 O O . LEU A 1 298 ? 29.723 2.884 -35.771 1.00 92.50 298 LEU A O 1
ATOM 2298 N N . GLN A 1 299 ? 29.570 3.444 -33.597 1.00 93.12 299 GLN A N 1
ATOM 2299 C CA . GLN A 1 299 ? 29.529 4.882 -33.842 1.00 93.12 299 GLN A CA 1
ATOM 2300 C C . GLN A 1 299 ? 30.781 5.375 -34.585 1.00 93.12 299 GLN A C 1
ATOM 2302 O O . GLN A 1 299 ? 30.660 6.084 -35.588 1.00 93.12 299 GLN A O 1
ATOM 2307 N N . ASP A 1 300 ? 31.973 4.965 -34.152 1.00 93.94 300 ASP A N 1
ATOM 2308 C CA . ASP A 1 300 ? 33.237 5.353 -34.782 1.00 93.94 300 ASP A CA 1
ATOM 2309 C C . ASP A 1 300 ? 33.352 4.817 -36.216 1.00 93.94 300 ASP A C 1
ATOM 2311 O O . ASP A 1 300 ? 33.776 5.548 -37.118 1.00 93.94 300 ASP A O 1
ATOM 2315 N N . LEU A 1 301 ? 32.919 3.574 -36.459 1.00 95.62 301 LEU A N 1
ATOM 2316 C CA . LEU A 1 301 ? 32.890 2.977 -37.798 1.00 95.62 301 LEU A CA 1
ATOM 2317 C C . LEU A 1 301 ? 31.949 3.735 -38.738 1.00 95.62 301 LEU A C 1
ATOM 2319 O O . LEU A 1 301 ? 32.326 4.043 -39.871 1.00 95.62 301 LEU A O 1
ATOM 2323 N N . LEU A 1 302 ? 30.750 4.079 -38.266 1.00 96.00 302 LEU A N 1
ATOM 2324 C CA . LEU A 1 302 ? 29.769 4.848 -39.028 1.00 96.00 302 LEU A CA 1
ATOM 2325 C C . LEU A 1 302 ? 30.291 6.250 -39.364 1.00 96.00 302 LEU A C 1
ATOM 2327 O O . LEU A 1 302 ? 30.211 6.685 -40.517 1.00 96.00 302 LEU A O 1
ATOM 2331 N N . ILE A 1 303 ? 30.883 6.942 -38.387 1.00 95.19 303 ILE A N 1
ATOM 2332 C CA . ILE A 1 303 ? 31.504 8.257 -38.588 1.00 95.19 303 ILE A CA 1
ATOM 2333 C C . ILE A 1 303 ? 32.664 8.158 -39.586 1.00 95.19 303 ILE A C 1
ATOM 2335 O O . ILE A 1 303 ? 32.781 9.002 -40.482 1.00 95.19 303 ILE A O 1
ATOM 2339 N N . HIS A 1 304 ? 33.515 7.136 -39.463 1.00 95.06 304 HIS A N 1
ATOM 2340 C CA . HIS A 1 304 ? 34.630 6.912 -40.379 1.00 95.06 304 HIS A CA 1
ATOM 2341 C C . HIS A 1 304 ? 34.140 6.647 -41.808 1.00 95.06 304 HIS A C 1
ATOM 2343 O O . HIS A 1 304 ? 34.635 7.276 -42.747 1.00 95.06 304 HIS A O 1
ATOM 2349 N N . TYR A 1 305 ? 33.110 5.812 -41.966 1.00 96.12 305 TYR A N 1
ATOM 2350 C CA . TYR A 1 305 ? 32.461 5.544 -43.249 1.00 96.12 305 TYR A CA 1
ATOM 2351 C C . TYR A 1 305 ? 31.918 6.831 -43.887 1.00 96.12 305 TYR A C 1
ATOM 2353 O O . TYR A 1 305 ? 32.243 7.141 -45.034 1.00 96.12 305 TYR A O 1
ATOM 2361 N N . GLY A 1 306 ? 31.176 7.646 -43.127 1.00 94.06 306 GLY A N 1
ATOM 2362 C CA . GLY A 1 306 ? 30.643 8.924 -43.610 1.00 94.06 306 GLY A CA 1
ATOM 2363 C C . GLY A 1 306 ? 31.727 9.941 -43.994 1.00 94.06 306 GLY A C 1
ATOM 2364 O O . GLY A 1 306 ? 31.589 10.659 -44.988 1.00 94.06 306 GLY A O 1
ATOM 2365 N N . LYS A 1 307 ? 32.834 10.002 -43.240 1.00 92.62 307 LYS A N 1
ATOM 2366 C CA . LYS A 1 307 ? 33.990 10.862 -43.557 1.00 92.62 307 LYS A CA 1
ATOM 2367 C C . LYS A 1 307 ? 34.698 10.404 -44.834 1.00 92.62 307 LYS A C 1
ATOM 2369 O O . LYS A 1 307 ? 35.029 11.249 -45.664 1.00 92.62 307 LYS A O 1
ATOM 2374 N N . LEU A 1 308 ? 34.912 9.098 -44.999 1.00 90.75 308 LEU A N 1
ATOM 2375 C CA . LEU A 1 308 ? 35.572 8.533 -46.176 1.00 90.75 308 LEU A CA 1
ATOM 2376 C C . LEU A 1 308 ? 34.722 8.711 -47.440 1.00 90.75 308 LEU A C 1
ATOM 2378 O O . LEU A 1 308 ? 35.254 9.138 -48.462 1.00 90.75 308 LEU A O 1
ATOM 2382 N N . HIS A 1 309 ? 33.412 8.462 -47.348 1.00 92.50 309 HIS A N 1
ATOM 2383 C CA . HIS A 1 309 ? 32.473 8.699 -48.444 1.00 92.50 309 HIS A CA 1
ATOM 2384 C C . HIS A 1 309 ? 32.537 10.151 -48.921 1.00 92.50 309 HIS A C 1
ATOM 2386 O O . HIS A 1 309 ? 32.734 10.399 -50.105 1.00 92.50 309 HIS A O 1
ATOM 2392 N N . ARG A 1 310 ? 32.442 11.118 -47.997 1.00 89.06 310 ARG A N 1
ATOM 2393 C CA . ARG A 1 310 ? 32.490 12.545 -48.345 1.00 89.06 310 ARG A CA 1
ATOM 2394 C C . ARG A 1 310 ? 33.778 12.918 -49.079 1.00 89.06 310 ARG A C 1
ATOM 2396 O O . ARG A 1 310 ? 33.693 13.612 -50.076 1.00 89.06 310 ARG A O 1
ATOM 2403 N N . LYS A 1 311 ? 34.942 12.452 -48.612 1.00 86.62 311 LYS A N 1
ATOM 2404 C CA . LYS A 1 311 ? 36.231 12.740 -49.268 1.00 86.62 311 LYS A CA 1
ATOM 2405 C C . LYS A 1 311 ? 36.288 12.212 -50.700 1.00 86.62 311 LYS A C 1
ATOM 2407 O O . LYS A 1 311 ? 36.781 12.898 -51.581 1.00 86.62 311 LYS A O 1
ATOM 2412 N N . ILE A 1 312 ? 35.777 11.000 -50.922 1.00 85.94 312 ILE A N 1
ATOM 2413 C CA . ILE A 1 312 ? 35.743 10.375 -52.252 1.00 85.94 312 ILE A CA 1
ATOM 2414 C C . ILE A 1 312 ? 34.794 11.122 -53.199 1.00 85.94 312 ILE A C 1
ATOM 2416 O O . ILE A 1 312 ? 35.075 11.173 -54.392 1.00 85.94 312 ILE A O 1
ATOM 2420 N N . ASP A 1 313 ? 33.697 11.665 -52.668 1.00 82.25 313 ASP A N 1
ATOM 2421 C CA . ASP A 1 313 ? 32.643 12.352 -53.425 1.00 82.25 313 ASP A CA 1
ATOM 2422 C C . ASP A 1 313 ? 32.973 13.831 -53.713 1.00 82.25 313 ASP A C 1
ATOM 2424 O O . ASP A 1 313 ? 32.576 14.361 -54.743 1.00 82.25 313 ASP A O 1
ATOM 2428 N N . SER A 1 314 ? 33.718 14.509 -52.828 1.00 77.31 314 SER A N 1
ATOM 2429 C CA . SER A 1 314 ? 34.015 15.946 -52.957 1.00 77.31 314 SER A CA 1
ATOM 2430 C C . SER A 1 314 ? 35.362 16.291 -53.598 1.00 77.31 314 SER A C 1
ATOM 2432 O O . SER A 1 314 ? 35.547 17.436 -53.997 1.00 77.31 314 SER A O 1
ATOM 2434 N N . GLU A 1 315 ? 36.322 15.365 -53.648 1.00 70.06 315 GLU A N 1
ATOM 2435 C CA . GLU A 1 315 ? 37.687 15.629 -54.128 1.00 70.06 315 GLU A CA 1
ATOM 2436 C C . GLU A 1 315 ? 38.062 14.631 -55.239 1.00 70.06 315 GLU A C 1
ATOM 2438 O O . GLU A 1 315 ? 38.604 13.555 -54.968 1.00 70.06 315 GLU A O 1
ATOM 2443 N N . GLU A 1 316 ? 37.777 14.979 -56.503 1.00 58.09 316 GLU A N 1
ATOM 2444 C CA . GLU A 1 316 ? 38.098 14.129 -57.668 1.00 58.09 316 GLU A CA 1
ATOM 2445 C C . GLU A 1 316 ? 39.594 13.758 -57.722 1.00 58.09 316 GLU A C 1
ATOM 2447 O O . GLU A 1 316 ? 39.930 12.607 -58.013 1.00 58.09 316 GLU A O 1
ATOM 2452 N N . ASP A 1 317 ? 40.479 14.675 -57.314 1.00 58.34 317 ASP A N 1
ATOM 2453 C CA . ASP A 1 317 ? 41.939 14.493 -57.325 1.00 58.34 317 ASP A CA 1
ATOM 2454 C C . ASP A 1 317 ? 42.482 13.597 -56.191 1.00 58.34 317 ASP A C 1
ATOM 2456 O O . ASP A 1 317 ? 43.599 13.084 -56.284 1.00 58.34 317 ASP A O 1
ATOM 2460 N N . PHE A 1 318 ? 41.707 13.353 -55.125 1.00 59.38 318 PHE A N 1
ATOM 2461 C CA . PHE A 1 318 ? 42.120 12.525 -53.975 1.00 59.38 318 PHE A CA 1
ATOM 2462 C C . PHE A 1 318 ? 41.536 11.099 -54.005 1.00 59.38 318 PHE A C 1
ATOM 2464 O O . PHE A 1 318 ? 41.845 10.259 -53.154 1.00 59.38 318 PHE A O 1
ATOM 2471 N N . SER A 1 319 ? 40.702 10.790 -55.002 1.00 70.06 319 SER A N 1
ATOM 2472 C CA . SER A 1 319 ? 39.953 9.537 -55.114 1.00 70.06 319 SER A CA 1
ATOM 2473 C C . SER A 1 319 ? 40.772 8.422 -55.781 1.00 70.06 319 SER A C 1
ATOM 2475 O O . SER A 1 319 ? 40.617 8.130 -56.967 1.00 70.06 319 SER A O 1
ATOM 2477 N N . ASN A 1 320 ? 41.641 7.743 -55.021 1.00 79.81 320 ASN A N 1
ATOM 2478 C CA . ASN A 1 320 ? 42.400 6.599 -55.544 1.00 79.81 320 ASN A CA 1
ATOM 2479 C C . ASN A 1 320 ? 41.635 5.256 -55.434 1.00 79.81 320 ASN A C 1
ATOM 2481 O O . ASN A 1 320 ? 40.721 5.077 -54.621 1.00 79.81 320 ASN A O 1
ATOM 2485 N N . ARG A 1 321 ? 42.025 4.265 -56.256 1.00 84.25 321 ARG A N 1
ATOM 2486 C CA . ARG A 1 321 ? 41.402 2.922 -56.296 1.00 84.25 321 ARG A CA 1
ATOM 2487 C C . ARG A 1 321 ? 41.379 2.239 -54.921 1.00 84.25 321 ARG A C 1
ATOM 2489 O O . ARG A 1 321 ? 40.406 1.562 -54.589 1.00 84.25 321 ARG A O 1
ATOM 2496 N N . SER A 1 322 ? 42.423 2.434 -54.119 1.00 84.94 322 SER A N 1
ATOM 2497 C CA . SER A 1 322 ? 42.559 1.842 -52.784 1.00 84.94 322 SER A CA 1
ATOM 2498 C C . SER A 1 322 ? 41.539 2.400 -51.789 1.00 84.94 322 SER A C 1
ATOM 2500 O O . SER A 1 322 ? 40.985 1.631 -51.005 1.00 84.94 322 SER A O 1
ATOM 2502 N N . MET A 1 323 ? 41.235 3.700 -51.850 1.00 84.56 323 MET A N 1
ATOM 2503 C CA . MET A 1 323 ? 40.226 4.348 -51.007 1.00 84.56 323 MET A CA 1
ATOM 2504 C C . MET A 1 323 ? 38.814 3.873 -51.345 1.00 84.56 323 MET A C 1
ATOM 2506 O O . MET A 1 323 ? 38.061 3.532 -50.436 1.00 84.56 323 MET A O 1
ATOM 2510 N N . ARG A 1 324 ? 38.475 3.754 -52.637 1.00 86.00 324 ARG A N 1
ATOM 2511 C CA . ARG A 1 324 ? 37.179 3.194 -53.068 1.00 86.00 324 ARG A CA 1
ATOM 2512 C C . ARG A 1 324 ? 37.019 1.739 -52.628 1.00 86.00 324 ARG A C 1
ATOM 2514 O O . ARG A 1 324 ? 35.972 1.363 -52.111 1.00 86.00 324 ARG A O 1
ATOM 2521 N N . ALA A 1 325 ? 38.079 0.937 -52.761 1.00 87.56 325 ALA A N 1
ATOM 2522 C CA . ALA A 1 325 ? 38.088 -0.438 -52.267 1.00 87.56 325 ALA A CA 1
ATOM 2523 C C . ALA A 1 325 ? 37.968 -0.509 -50.731 1.00 87.56 325 ALA A C 1
ATOM 2525 O O . ALA A 1 325 ? 37.299 -1.396 -50.210 1.00 87.56 325 ALA A O 1
ATOM 2526 N N . GLY A 1 326 ? 38.589 0.424 -50.002 1.00 89.88 326 GLY A N 1
ATOM 2527 C CA . GLY A 1 326 ? 38.462 0.545 -48.548 1.00 89.88 326 GLY A CA 1
ATOM 2528 C C . GLY A 1 326 ? 37.043 0.897 -48.100 1.00 89.88 326 GLY A C 1
ATOM 2529 O O . GLY A 1 326 ? 36.509 0.226 -47.220 1.00 89.88 326 GLY A O 1
ATOM 2530 N N . LEU A 1 327 ? 36.412 1.881 -48.752 1.00 92.44 327 LEU A N 1
ATOM 2531 C CA . LEU A 1 327 ? 35.018 2.256 -48.500 1.00 92.44 327 LEU A CA 1
ATOM 2532 C C . LEU A 1 327 ? 34.077 1.072 -48.749 1.00 92.44 327 LEU A C 1
ATOM 2534 O O . LEU A 1 327 ? 33.235 0.785 -47.906 1.00 92.44 327 LEU A O 1
ATOM 2538 N N . ALA A 1 328 ? 34.260 0.349 -49.858 1.00 92.12 328 ALA A N 1
ATOM 2539 C CA . ALA A 1 328 ? 33.456 -0.830 -50.176 1.00 92.12 328 ALA A CA 1
ATOM 2540 C C . ALA A 1 328 ? 33.600 -1.940 -49.121 1.00 92.12 328 ALA A C 1
ATOM 2542 O O . ALA A 1 328 ? 32.596 -2.508 -48.702 1.00 92.12 328 ALA A O 1
ATOM 2543 N N . ARG A 1 329 ? 34.823 -2.216 -48.637 1.00 94.19 329 ARG A N 1
ATOM 2544 C CA . ARG A 1 329 ? 35.050 -3.199 -47.560 1.00 94.19 329 ARG A CA 1
ATOM 2545 C C . ARG A 1 329 ? 34.374 -2.794 -46.254 1.00 94.19 329 ARG A C 1
ATOM 2547 O O . ARG A 1 329 ? 33.743 -3.630 -45.619 1.00 94.19 329 ARG A O 1
ATOM 2554 N N . LEU A 1 330 ? 34.496 -1.526 -45.863 1.00 95.94 330 LEU A N 1
ATOM 2555 C CA 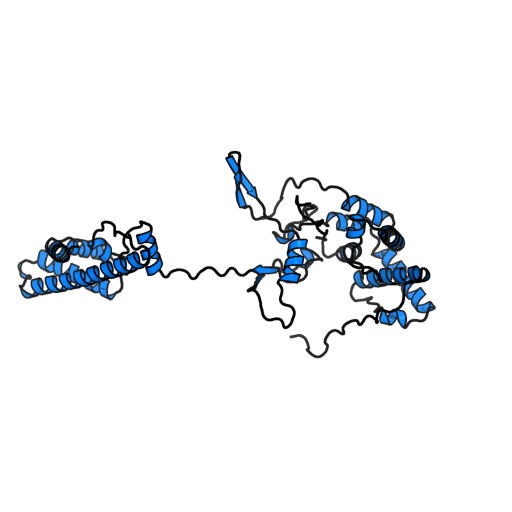. LEU A 1 330 ? 33.860 -1.022 -44.647 1.00 95.94 330 LEU A CA 1
ATOM 2556 C C . LEU A 1 330 ? 32.331 -1.037 -44.764 1.00 95.94 330 LEU A C 1
ATOM 2558 O O . LEU A 1 330 ? 31.652 -1.431 -43.824 1.00 95.94 330 LEU A O 1
ATOM 2562 N N . GLY A 1 331 ? 31.797 -0.666 -45.929 1.00 96.06 331 GLY A N 1
ATOM 2563 C CA . GLY A 1 331 ? 30.372 -0.768 -46.225 1.00 96.06 331 GLY A CA 1
ATOM 2564 C C . GLY A 1 331 ? 29.876 -2.209 -46.115 1.00 96.06 331 GLY A C 1
ATOM 2565 O O . GLY A 1 331 ? 28.909 -2.461 -45.407 1.00 96.06 331 GLY A O 1
ATOM 2566 N N . ALA A 1 332 ? 30.577 -3.162 -46.736 1.00 96.06 332 ALA A N 1
ATOM 2567 C CA . ALA A 1 332 ? 30.232 -4.581 -46.663 1.00 96.06 332 ALA A CA 1
ATOM 2568 C C . ALA A 1 332 ? 30.273 -5.114 -45.222 1.00 96.06 332 ALA A C 1
ATOM 2570 O O . ALA A 1 332 ? 29.390 -5.868 -44.826 1.00 96.06 332 ALA A O 1
ATOM 2571 N N . TYR A 1 333 ? 31.252 -4.681 -44.425 1.00 96.44 333 TYR A N 1
ATOM 2572 C CA . TYR A 1 333 ? 31.337 -5.030 -43.008 1.00 96.44 333 TYR A CA 1
ATOM 2573 C C . TYR A 1 333 ? 30.143 -4.494 -42.198 1.00 96.44 333 TYR A C 1
ATOM 2575 O O . TYR A 1 333 ? 29.549 -5.234 -41.420 1.00 96.44 333 TYR A O 1
ATOM 2583 N N . LEU A 1 334 ? 29.742 -3.235 -42.416 1.00 96.69 334 LEU A N 1
ATOM 2584 C CA . LEU A 1 334 ? 28.563 -2.646 -41.766 1.00 96.69 334 LEU A CA 1
ATOM 2585 C C . LEU A 1 334 ? 27.259 -3.348 -42.177 1.00 96.69 334 LEU A C 1
ATOM 2587 O O . LEU A 1 334 ? 26.388 -3.548 -41.333 1.00 96.69 334 LEU A O 1
ATOM 2591 N N . VAL A 1 335 ? 27.126 -3.735 -43.452 1.00 96.69 335 VAL A N 1
ATOM 2592 C CA . VAL A 1 335 ? 25.976 -4.521 -43.927 1.00 96.69 335 VAL A CA 1
ATOM 2593 C C . VAL A 1 335 ? 25.949 -5.901 -43.270 1.00 96.69 335 VAL A C 1
ATOM 2595 O O . VAL A 1 335 ? 24.881 -6.333 -42.852 1.00 96.69 335 VAL A O 1
ATOM 2598 N N . GLU A 1 336 ? 27.095 -6.569 -43.123 1.00 96.19 336 GLU A N 1
ATOM 2599 C CA . GLU A 1 336 ? 27.167 -7.869 -42.442 1.00 96.19 336 GLU A CA 1
ATOM 2600 C C . GLU A 1 336 ? 26.737 -7.760 -40.974 1.00 96.19 336 GLU A C 1
ATOM 2602 O O . GLU A 1 336 ? 25.897 -8.532 -40.526 1.00 96.19 336 GLU A O 1
ATOM 2607 N N . MET A 1 337 ? 27.239 -6.759 -40.239 1.00 95.19 337 MET A N 1
ATOM 2608 C CA . MET A 1 337 ? 26.825 -6.520 -38.850 1.00 95.19 337 MET A CA 1
ATOM 2609 C C . MET A 1 337 ? 25.315 -6.291 -38.726 1.00 95.19 337 MET A C 1
ATOM 2611 O O . MET A 1 337 ? 24.677 -6.812 -37.811 1.00 95.19 337 MET A O 1
ATOM 2615 N N . LEU A 1 338 ? 24.746 -5.507 -39.644 1.00 95.75 338 LEU A N 1
ATOM 2616 C CA . LEU A 1 338 ? 23.316 -5.233 -39.664 1.00 95.75 338 LEU A CA 1
ATOM 2617 C C . LEU A 1 338 ? 22.500 -6.489 -39.984 1.00 95.75 338 LEU A C 1
ATOM 2619 O O . LEU A 1 338 ? 21.477 -6.727 -39.348 1.00 95.75 338 LEU A O 1
ATOM 2623 N N . HIS A 1 339 ? 22.955 -7.287 -40.949 1.00 95.62 339 HIS A N 1
ATOM 2624 C CA . HIS A 1 339 ? 22.316 -8.543 -41.320 1.00 95.62 339 HIS A CA 1
ATOM 2625 C C . HIS A 1 339 ? 22.270 -9.511 -40.130 1.00 95.62 339 HIS A C 1
ATOM 2627 O O . HIS A 1 339 ? 21.202 -10.027 -39.814 1.00 95.62 339 HIS A O 1
ATOM 2633 N N . THR A 1 340 ? 23.387 -9.688 -39.416 1.00 95.50 340 THR A N 1
ATOM 2634 C CA . THR A 1 340 ? 23.433 -10.516 -38.200 1.00 95.50 340 THR A CA 1
ATOM 2635 C C . THR A 1 340 ? 22.445 -10.028 -37.143 1.00 95.50 340 THR A C 1
ATOM 2637 O O . THR A 1 340 ? 21.663 -10.820 -36.634 1.00 95.50 340 THR A O 1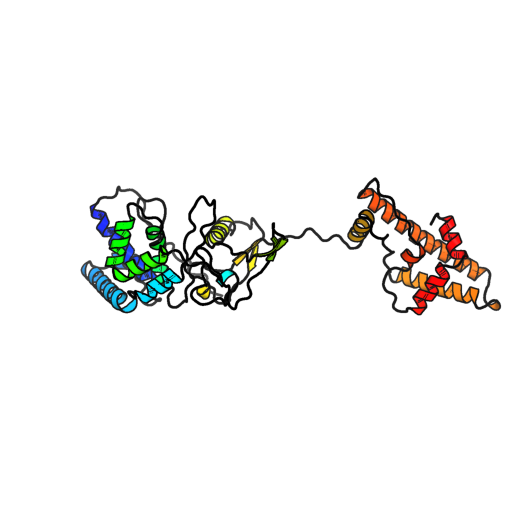
ATOM 2640 N N . HIS A 1 341 ? 22.396 -8.719 -36.871 1.00 94.25 341 HIS A N 1
ATOM 2641 C CA . HIS A 1 341 ? 21.435 -8.152 -35.913 1.00 94.25 341 HIS A CA 1
ATOM 2642 C C . HIS A 1 341 ? 19.974 -8.429 -36.300 1.00 94.25 341 HIS A C 1
ATOM 2644 O O . HIS A 1 341 ? 19.148 -8.736 -35.443 1.00 94.25 341 HIS A O 1
ATOM 2650 N N . ILE A 1 342 ? 19.637 -8.324 -37.588 1.00 95.12 342 ILE A N 1
ATOM 2651 C CA . ILE A 1 342 ? 18.280 -8.595 -38.085 1.00 95.12 342 ILE A CA 1
ATOM 2652 C C . ILE A 1 342 ? 17.922 -10.077 -37.922 1.00 95.12 342 ILE A C 1
ATOM 2654 O O . ILE A 1 342 ? 16.810 -10.384 -37.484 1.00 95.12 342 ILE A O 1
ATOM 2658 N N . GLU A 1 343 ? 18.846 -10.984 -38.233 1.00 95.00 343 GLU A N 1
ATOM 2659 C CA . GLU A 1 343 ? 18.628 -12.422 -38.062 1.00 95.00 343 GLU A CA 1
ATOM 2660 C C . GLU A 1 343 ? 18.508 -12.808 -36.579 1.00 95.00 343 GLU A C 1
ATOM 2662 O O . GLU A 1 343 ? 17.561 -13.508 -36.224 1.00 95.00 343 GLU A O 1
ATOM 2667 N N . ASP A 1 344 ? 19.337 -12.251 -35.691 1.00 94.88 344 ASP A N 1
ATOM 2668 C CA . ASP A 1 344 ? 19.237 -12.469 -34.238 1.00 94.88 344 ASP A CA 1
ATOM 2669 C C . ASP A 1 344 ? 17.876 -12.000 -33.685 1.00 94.88 344 ASP A C 1
ATOM 2671 O O . ASP A 1 344 ? 17.231 -12.676 -32.871 1.00 94.88 344 ASP A O 1
ATOM 2675 N N . LEU A 1 345 ? 17.392 -10.840 -34.151 1.00 95.31 345 LEU A N 1
ATOM 2676 C CA . LEU A 1 345 ? 16.063 -10.329 -33.805 1.00 95.31 345 LEU A CA 1
ATOM 2677 C C . LEU A 1 345 ? 14.949 -11.238 -34.328 1.00 95.31 345 LEU A C 1
ATOM 2679 O O . LEU A 1 345 ? 13.941 -11.432 -33.643 1.00 95.31 345 LEU A O 1
ATOM 2683 N N . ARG A 1 346 ? 15.106 -11.773 -35.541 1.00 94.69 346 ARG A N 1
ATOM 2684 C CA . ARG A 1 346 ? 14.138 -12.673 -36.168 1.00 94.69 346 ARG A CA 1
ATOM 2685 C C . ARG A 1 346 ? 14.066 -14.005 -35.432 1.00 94.69 346 ARG A C 1
ATOM 2687 O O . ARG A 1 346 ? 12.960 -14.455 -35.143 1.00 94.69 346 ARG A O 1
ATOM 2694 N N . GLU A 1 347 ? 15.206 -14.600 -35.098 1.00 95.81 347 GLU A N 1
ATOM 2695 C CA . GLU A 1 347 ? 15.286 -15.833 -34.313 1.00 95.81 347 GLU A CA 1
ATOM 2696 C C . GLU A 1 347 ? 14.631 -15.640 -32.940 1.00 95.81 347 GLU A C 1
ATOM 2698 O O . GLU A 1 347 ? 13.735 -16.397 -32.558 1.00 95.81 347 GLU A O 1
ATOM 2703 N N . SER A 1 348 ? 14.984 -14.552 -32.247 1.00 94.88 348 SER A N 1
ATOM 2704 C CA . SER A 1 348 ? 14.406 -14.208 -30.942 1.00 94.88 348 SER A CA 1
ATOM 2705 C C . SER A 1 348 ? 12.890 -13.990 -31.009 1.00 94.88 348 SER A C 1
ATOM 2707 O O . SER A 1 348 ? 12.156 -14.382 -30.102 1.00 94.88 348 SER A O 1
ATOM 2709 N N . ALA A 1 349 ? 12.394 -13.372 -32.083 1.00 95.12 349 ALA A N 1
ATOM 2710 C CA . ALA A 1 349 ? 10.967 -13.146 -32.279 1.00 95.12 349 ALA A CA 1
ATOM 2711 C C . ALA A 1 349 ? 10.209 -14.440 -32.607 1.00 95.12 349 ALA A C 1
ATOM 2713 O O . ALA A 1 349 ? 9.134 -14.657 -32.052 1.00 95.12 349 ALA A O 1
ATOM 2714 N N . LEU A 1 350 ? 10.778 -15.319 -33.439 1.00 95.69 350 LEU A N 1
ATOM 2715 C CA . LEU A 1 350 ? 10.201 -16.629 -33.762 1.00 95.69 350 LEU A CA 1
ATOM 2716 C C . LEU A 1 350 ? 10.145 -17.561 -32.545 1.00 95.69 350 LEU A C 1
ATOM 2718 O O . LEU A 1 350 ? 9.214 -18.356 -32.424 1.00 95.69 350 LEU A O 1
ATOM 2722 N N . ALA A 1 351 ? 11.097 -17.432 -31.616 1.00 94.19 351 ALA A N 1
ATOM 2723 C CA . ALA A 1 351 ? 11.061 -18.142 -30.339 1.00 94.19 351 ALA A CA 1
ATOM 2724 C C . ALA A 1 351 ? 9.889 -17.697 -29.438 1.00 94.19 351 ALA A C 1
ATOM 2726 O O . ALA A 1 351 ? 9.416 -18.483 -28.615 1.00 94.19 351 ALA A O 1
ATOM 2727 N N . LEU A 1 352 ? 9.409 -16.454 -29.584 1.00 92.62 352 LEU A N 1
ATOM 2728 C CA . LEU A 1 352 ? 8.261 -15.918 -28.841 1.00 92.62 352 LEU A CA 1
ATOM 2729 C C . LEU A 1 352 ? 6.924 -16.153 -29.557 1.00 92.62 352 LEU A C 1
ATOM 2731 O O . LEU A 1 352 ? 5.922 -16.428 -28.898 1.00 92.62 352 LEU A O 1
ATOM 2735 N N . ASP A 1 353 ? 6.904 -16.030 -30.882 1.00 94.88 353 ASP A N 1
ATOM 2736 C CA . ASP A 1 353 ? 5.748 -16.290 -31.739 1.00 94.88 353 ASP A CA 1
ATOM 2737 C C . ASP A 1 353 ? 6.207 -16.993 -33.033 1.00 94.88 353 ASP A C 1
ATOM 2739 O O . ASP A 1 353 ? 6.753 -16.339 -33.926 1.00 94.88 353 ASP A O 1
ATOM 2743 N N . PRO A 1 354 ? 5.951 -18.309 -33.185 1.00 94.81 354 PRO A N 1
ATOM 2744 C CA . PRO A 1 354 ? 6.351 -19.070 -34.370 1.00 94.81 354 PRO A CA 1
ATOM 2745 C C . PRO A 1 354 ? 5.770 -18.554 -35.693 1.00 94.81 354 PRO A C 1
ATOM 2747 O O . PRO A 1 354 ? 6.293 -18.877 -36.758 1.00 94.81 354 PRO A O 1
ATOM 2750 N N . ASN A 1 355 ? 4.689 -17.767 -35.649 1.00 94.31 355 ASN A N 1
ATOM 2751 C CA . ASN A 1 355 ? 4.061 -17.181 -36.833 1.00 94.31 355 ASN A CA 1
ATOM 2752 C C . ASN A 1 355 ? 4.530 -15.745 -37.107 1.00 94.31 355 ASN A C 1
ATOM 2754 O O . ASN A 1 355 ? 3.987 -15.086 -38.002 1.00 94.31 355 ASN A O 1
ATOM 2758 N N . PHE A 1 356 ? 5.513 -15.245 -36.351 1.00 94.88 356 PHE A N 1
ATOM 2759 C CA . PHE A 1 356 ? 5.997 -13.881 -36.479 1.00 94.88 356 PHE A CA 1
ATOM 2760 C C . PHE A 1 356 ? 6.491 -13.585 -37.899 1.00 94.88 356 PHE A C 1
ATOM 2762 O O . PHE A 1 356 ? 7.286 -14.318 -38.492 1.00 94.88 356 PHE A O 1
ATOM 2769 N N . LYS A 1 357 ? 6.042 -12.446 -38.432 1.00 93.25 357 LYS A N 1
ATOM 2770 C CA . LYS A 1 357 ? 6.533 -11.869 -39.682 1.00 93.25 357 LYS A CA 1
ATOM 2771 C C . LYS A 1 357 ? 7.088 -10.488 -39.391 1.00 93.25 357 LYS A C 1
ATOM 2773 O O . LYS A 1 357 ? 6.361 -9.609 -38.926 1.00 93.25 357 LYS A O 1
ATOM 2778 N N . MET A 1 358 ? 8.372 -10.304 -39.682 1.00 90.94 358 MET A N 1
ATOM 2779 C CA . MET A 1 358 ? 9.017 -9.007 -39.531 1.00 90.94 358 MET A CA 1
ATOM 2780 C C . MET A 1 358 ? 8.364 -8.004 -40.488 1.00 90.94 358 MET A C 1
ATOM 2782 O O . MET A 1 358 ? 8.156 -8.299 -41.665 1.00 90.94 358 MET A O 1
ATOM 2786 N N . ARG A 1 359 ? 7.984 -6.839 -39.960 1.00 89.81 359 ARG A N 1
ATOM 2787 C CA . ARG A 1 359 ? 7.426 -5.740 -40.759 1.00 89.81 359 ARG A CA 1
ATOM 2788 C C . ARG A 1 359 ? 8.499 -5.142 -41.657 1.00 89.81 359 ARG A C 1
ATOM 2790 O O . ARG A 1 359 ? 9.677 -5.277 -41.357 1.00 89.81 359 ARG A O 1
ATOM 2797 N N . GLU A 1 360 ? 8.090 -4.427 -42.698 1.00 90.44 360 GLU A N 1
ATOM 2798 C CA . GLU A 1 360 ? 9.020 -3.629 -43.497 1.00 90.44 360 GLU A CA 1
ATOM 2799 C C . GLU A 1 360 ? 9.717 -2.565 -42.634 1.00 90.44 360 GLU A C 1
ATOM 2801 O O . GLU A 1 360 ? 9.110 -1.944 -41.754 1.00 90.44 360 GLU A O 1
ATOM 2806 N N . PHE A 1 361 ? 11.007 -2.359 -42.888 1.00 92.19 361 PHE A N 1
ATOM 2807 C CA . PHE A 1 361 ? 11.851 -1.382 -42.208 1.00 92.19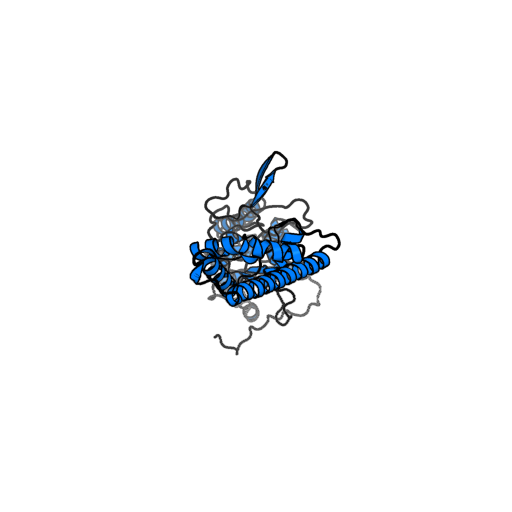 361 PHE A CA 1
ATOM 2808 C C . PHE A 1 361 ? 12.867 -0.792 -43.192 1.00 92.19 361 PHE A C 1
ATOM 2810 O O . PHE A 1 361 ? 13.109 -1.349 -44.257 1.00 92.19 361 PHE A O 1
ATOM 2817 N N . ASP A 1 362 ? 13.478 0.338 -42.830 1.00 92.31 362 ASP A N 1
ATOM 2818 C CA . ASP A 1 362 ? 14.622 0.890 -43.566 1.00 92.31 362 ASP A CA 1
ATOM 2819 C C . ASP A 1 362 ? 15.918 0.489 -42.842 1.00 92.31 362 ASP A C 1
ATOM 2821 O O . ASP A 1 362 ? 16.152 0.982 -41.729 1.00 92.31 362 ASP A O 1
ATOM 2825 N N . PRO A 1 363 ? 16.772 -0.363 -43.442 1.00 93.12 363 PRO A N 1
ATOM 2826 C CA . PRO A 1 363 ? 18.007 -0.846 -42.818 1.00 93.12 363 PRO A CA 1
ATOM 2827 C C . PRO A 1 363 ? 18.923 0.294 -42.342 1.00 93.12 363 PRO A C 1
ATOM 2829 O O . PRO A 1 363 ? 19.574 0.201 -41.300 1.00 93.12 363 PRO A O 1
ATOM 2832 N N . VAL A 1 364 ? 18.914 1.431 -43.048 1.00 93.88 364 VAL A N 1
ATOM 2833 C CA . VAL A 1 364 ? 19.705 2.616 -42.682 1.00 93.88 364 VAL A CA 1
ATOM 2834 C C . VAL A 1 364 ? 19.276 3.186 -41.325 1.00 93.88 364 VAL A C 1
ATOM 2836 O O . VAL A 1 364 ? 20.123 3.607 -40.536 1.00 93.88 364 VAL A O 1
ATOM 2839 N N . ASN A 1 365 ? 17.979 3.175 -41.005 1.00 92.31 365 ASN A N 1
ATOM 2840 C CA . ASN A 1 365 ? 17.484 3.689 -39.725 1.00 92.31 365 ASN A CA 1
ATOM 2841 C C . ASN A 1 365 ? 17.828 2.764 -38.548 1.00 92.31 365 ASN A C 1
ATOM 2843 O O . ASN A 1 365 ? 17.930 3.241 -37.417 1.00 92.31 365 ASN A O 1
ATOM 2847 N N . LEU A 1 366 ? 18.045 1.468 -38.797 1.00 93.69 366 LEU A N 1
ATOM 2848 C CA . LEU A 1 366 ? 18.491 0.532 -37.764 1.00 93.69 366 LEU A CA 1
ATOM 2849 C C . LEU A 1 366 ? 19.948 0.791 -37.360 1.00 93.69 366 LEU A C 1
ATOM 2851 O O . LEU A 1 366 ? 20.248 0.765 -36.168 1.00 93.69 366 LEU A O 1
ATOM 2855 N N . LEU A 1 367 ? 20.817 1.126 -38.323 1.00 93.44 367 LEU A N 1
ATOM 2856 C CA . LEU A 1 367 ? 22.206 1.537 -38.069 1.00 93.44 367 LEU A CA 1
ATOM 2857 C C . LEU A 1 367 ? 22.309 2.912 -37.401 1.00 93.44 367 LEU A C 1
ATOM 2859 O O . LEU A 1 367 ? 23.205 3.148 -36.602 1.00 93.44 367 LEU A O 1
ATOM 2863 N N . LEU A 1 368 ? 21.398 3.837 -37.714 1.00 92.12 368 LEU A N 1
ATOM 2864 C CA . LEU A 1 368 ? 21.393 5.202 -37.169 1.00 92.12 368 LEU A CA 1
ATOM 2865 C C . LEU A 1 368 ? 20.675 5.331 -35.814 1.00 92.12 368 LEU A C 1
ATOM 2867 O O . LEU A 1 368 ? 20.278 6.446 -35.441 1.00 92.12 368 LEU A O 1
ATOM 2871 N N . GLY A 1 369 ? 20.489 4.213 -35.106 1.00 85.50 369 GLY A N 1
ATOM 2872 C CA . GLY A 1 369 ? 19.872 4.151 -33.783 1.00 85.50 369 GLY A CA 1
ATOM 2873 C C . GLY A 1 369 ? 20.578 5.006 -32.724 1.00 85.50 369 GLY A C 1
ATOM 2874 O O . GLY A 1 369 ? 21.684 5.507 -32.925 1.00 85.50 369 GLY A O 1
ATOM 2875 N N . GLY A 1 370 ? 19.926 5.176 -31.573 1.00 81.94 370 GLY A N 1
ATOM 2876 C CA . GLY A 1 370 ? 20.508 5.851 -30.409 1.00 81.94 370 GLY A CA 1
ATOM 2877 C C . GLY A 1 370 ? 20.659 7.376 -30.525 1.00 81.94 370 GLY A C 1
ATOM 2878 O O . GLY A 1 370 ? 20.191 8.028 -31.463 1.00 81.94 370 GLY A O 1
ATOM 2879 N N . SER A 1 371 ? 21.291 7.969 -29.508 1.00 83.88 371 SER A N 1
ATOM 2880 C CA . SER A 1 371 ? 21.543 9.410 -29.421 1.00 83.88 371 SER A CA 1
ATOM 2881 C C . SER A 1 371 ? 22.882 9.788 -30.056 1.00 83.88 371 SER A C 1
ATOM 2883 O O . SER A 1 371 ? 23.920 9.241 -29.692 1.00 83.88 371 SER A O 1
ATOM 2885 N N . TRP A 1 372 ? 22.872 10.783 -30.941 1.00 89.38 372 TRP A N 1
ATOM 2886 C CA . TRP A 1 372 ? 24.073 11.327 -31.578 1.00 89.38 372 TRP A CA 1
ATOM 2887 C C . TRP A 1 372 ? 24.459 12.651 -30.918 1.00 89.38 372 TRP A C 1
ATOM 2889 O O . TRP A 1 372 ? 23.600 13.514 -30.738 1.00 89.38 372 TRP A O 1
ATOM 2899 N N . LYS A 1 373 ? 25.743 12.818 -30.573 1.00 86.12 373 LYS A N 1
ATOM 2900 C CA . LYS A 1 373 ? 26.258 14.065 -29.978 1.00 86.12 373 LYS A CA 1
ATOM 2901 C C . LYS A 1 373 ? 26.251 15.217 -30.984 1.00 86.12 373 LYS A C 1
ATOM 2903 O O . LYS A 1 373 ? 25.873 16.328 -30.631 1.00 86.12 373 LYS A O 1
ATOM 2908 N N . ASP A 1 374 ? 26.626 14.929 -32.228 1.00 91.50 374 ASP A N 1
ATOM 2909 C CA . ASP A 1 374 ? 26.657 15.891 -33.325 1.00 91.50 374 ASP A CA 1
ATOM 2910 C C . ASP A 1 374 ? 25.605 15.530 -34.390 1.00 91.50 374 ASP A C 1
ATOM 2912 O O . ASP A 1 374 ? 25.589 14.429 -34.956 1.00 91.50 374 ASP A O 1
ATOM 2916 N N . LYS A 1 375 ? 24.694 16.474 -34.656 1.00 91.31 375 LYS A N 1
ATOM 2917 C CA . LYS A 1 375 ? 23.643 16.328 -35.670 1.00 91.31 375 LYS A CA 1
ATOM 2918 C C . LYS A 1 375 ? 24.218 16.332 -37.086 1.00 91.31 375 LYS A C 1
ATOM 2920 O O . LYS A 1 375 ? 23.707 15.597 -37.931 1.00 91.31 375 LYS A O 1
ATOM 2925 N N . ASP A 1 376 ? 25.273 17.099 -37.338 1.00 92.31 376 ASP A N 1
ATOM 2926 C CA . ASP A 1 376 ? 25.891 17.208 -38.659 1.00 92.31 376 ASP A CA 1
ATOM 2927 C C . ASP A 1 376 ? 26.644 15.926 -39.016 1.00 92.31 376 ASP A C 1
ATOM 2929 O O . ASP A 1 376 ? 26.637 15.490 -40.172 1.00 92.31 376 ASP A O 1
ATOM 2933 N N . GLU A 1 377 ? 27.246 15.266 -38.022 1.00 92.25 377 GLU A N 1
ATOM 2934 C CA . GLU A 1 377 ? 27.805 13.925 -38.199 1.00 92.25 377 GLU A CA 1
ATOM 2935 C C . GLU A 1 377 ? 26.713 12.917 -38.548 1.00 92.25 377 GLU A C 1
ATOM 2937 O O . GLU A 1 377 ? 26.853 12.198 -39.539 1.00 92.25 377 GLU A O 1
ATOM 2942 N N . ARG A 1 378 ? 25.587 12.917 -37.824 1.00 93.62 378 ARG A N 1
ATOM 2943 C CA . ARG A 1 378 ? 24.462 12.022 -38.128 1.00 93.62 378 ARG A CA 1
ATOM 2944 C C . ARG A 1 378 ? 23.932 12.225 -39.549 1.00 93.62 378 ARG A C 1
ATOM 2946 O O . ARG A 1 378 ? 23.695 11.248 -40.257 1.00 93.62 378 ARG A O 1
ATOM 2953 N N . ILE A 1 379 ? 23.755 13.475 -39.981 1.00 93.50 379 ILE A N 1
ATOM 2954 C CA . ILE A 1 379 ? 23.292 13.805 -41.340 1.00 93.50 379 ILE A CA 1
ATOM 2955 C C . ILE A 1 379 ? 24.302 13.318 -42.384 1.00 93.50 379 ILE A C 1
ATOM 2957 O O . ILE A 1 379 ? 23.916 12.711 -43.384 1.00 93.50 379 ILE A O 1
ATOM 2961 N N . ARG A 1 380 ? 25.600 13.523 -42.140 1.00 93.88 380 ARG A N 1
ATOM 2962 C CA . ARG A 1 380 ? 26.673 13.082 -43.040 1.00 93.88 380 ARG A CA 1
ATOM 2963 C C . ARG A 1 380 ? 26.716 11.566 -43.188 1.00 93.88 380 ARG A C 1
ATOM 2965 O O . ARG A 1 380 ? 26.791 11.072 -44.310 1.00 93.88 380 ARG A O 1
ATOM 2972 N N . VAL A 1 381 ? 26.647 10.837 -42.076 1.00 95.94 381 VAL A N 1
ATOM 2973 C CA . VAL A 1 381 ? 26.590 9.371 -42.086 1.00 95.94 381 VAL A CA 1
ATOM 2974 C C . VAL A 1 381 ? 25.333 8.908 -42.812 1.00 95.94 381 VAL A C 1
ATOM 2976 O O . VAL A 1 381 ? 25.423 8.067 -43.700 1.00 95.94 381 VAL A O 1
ATOM 2979 N N . ARG A 1 382 ? 24.171 9.502 -42.516 1.00 95.81 382 ARG A N 1
ATOM 2980 C CA . ARG A 1 382 ? 22.916 9.167 -43.198 1.00 95.81 382 ARG A CA 1
ATOM 2981 C C . ARG A 1 382 ? 23.009 9.343 -44.708 1.00 95.81 382 ARG A C 1
ATOM 2983 O O . ARG A 1 382 ? 22.539 8.472 -45.434 1.00 95.81 382 ARG A O 1
ATOM 2990 N N . SER A 1 383 ? 23.613 10.436 -45.171 1.00 94.50 383 SER A N 1
ATOM 2991 C CA . SER A 1 383 ? 23.836 10.681 -46.598 1.00 94.50 383 SER A CA 1
ATOM 2992 C C . SER A 1 383 ? 24.689 9.571 -47.222 1.00 94.50 383 SER A C 1
ATOM 2994 O O . SER A 1 383 ? 24.280 8.959 -48.205 1.00 94.50 383 SER A O 1
ATOM 2996 N N . ALA A 1 384 ? 25.805 9.210 -46.578 1.00 95.50 384 ALA A N 1
ATOM 2997 C CA . ALA A 1 384 ? 26.688 8.141 -47.045 1.00 95.50 384 ALA A CA 1
ATOM 2998 C C . ALA A 1 384 ? 26.019 6.751 -47.056 1.00 95.50 384 ALA A C 1
ATOM 3000 O O . ALA A 1 384 ? 26.222 5.975 -47.988 1.00 95.50 384 ALA A O 1
ATOM 3001 N N . LEU A 1 385 ? 25.208 6.427 -46.043 1.00 95.88 385 LEU A N 1
ATOM 3002 C CA . LEU A 1 385 ? 24.443 5.171 -45.983 1.00 95.88 385 LEU A CA 1
ATOM 3003 C C . LEU A 1 385 ? 23.270 5.148 -46.976 1.00 95.88 385 LEU A C 1
ATOM 3005 O O . LEU A 1 385 ? 22.801 4.086 -47.367 1.00 95.88 385 LEU A O 1
ATOM 3009 N N . SER A 1 386 ? 22.787 6.314 -47.400 1.00 94.38 386 SER A N 1
ATOM 3010 C CA . SER A 1 386 ? 21.716 6.419 -48.398 1.00 94.38 386 SER A CA 1
ATOM 3011 C C . SER A 1 386 ? 22.245 6.442 -49.835 1.00 94.38 386 SER A C 1
ATOM 3013 O O . SER A 1 386 ? 21.446 6.394 -50.768 1.00 94.38 386 SER A O 1
ATOM 3015 N N . ALA A 1 387 ? 23.566 6.505 -50.026 1.00 93.56 387 ALA A N 1
ATOM 3016 C CA . ALA A 1 387 ? 24.185 6.572 -51.341 1.00 93.56 387 ALA A CA 1
ATOM 3017 C C . ALA A 1 387 ? 23.993 5.267 -52.147 1.00 93.56 387 ALA A C 1
ATOM 3019 O O . ALA A 1 387 ? 23.937 4.179 -51.557 1.00 93.56 387 ALA A O 1
ATOM 3020 N N . PRO A 1 388 ? 23.968 5.330 -53.498 1.00 92.44 388 PRO A N 1
ATOM 3021 C CA . PRO A 1 388 ? 23.720 4.163 -54.352 1.00 92.44 388 PRO A CA 1
ATOM 3022 C C . PRO A 1 388 ? 24.669 2.987 -54.097 1.00 92.44 388 PRO A C 1
ATOM 3024 O O . PRO A 1 388 ? 24.250 1.834 -54.141 1.00 92.44 388 PRO A O 1
ATOM 3027 N N . GLY A 1 389 ? 25.939 3.270 -53.783 1.00 90.75 389 GLY A N 1
ATOM 3028 C CA . GLY A 1 389 ? 26.934 2.238 -53.490 1.00 90.75 389 GLY A CA 1
ATOM 3029 C C . GLY A 1 389 ? 26.594 1.409 -52.250 1.00 90.75 389 GLY A C 1
ATOM 3030 O O . GLY A 1 389 ? 26.701 0.188 -52.292 1.00 90.75 389 GLY A O 1
ATOM 3031 N N . PHE A 1 390 ? 26.130 2.047 -51.170 1.00 94.69 390 PHE A N 1
ATOM 3032 C CA . PHE A 1 390 ? 25.732 1.335 -49.952 1.00 94.69 390 PHE A CA 1
ATOM 3033 C C . PHE A 1 390 ? 24.392 0.616 -50.131 1.00 94.69 390 PHE A C 1
ATOM 3035 O O . PHE A 1 390 ? 24.254 -0.537 -49.733 1.00 94.69 390 PHE A O 1
ATOM 3042 N N . ARG A 1 391 ? 23.425 1.252 -50.808 1.00 93.88 391 ARG A N 1
ATOM 3043 C CA . ARG A 1 391 ? 22.136 0.626 -51.153 1.00 93.88 391 ARG A CA 1
ATOM 3044 C C . ARG A 1 391 ? 22.314 -0.629 -52.012 1.00 93.88 391 ARG A C 1
ATOM 3046 O O . ARG A 1 391 ? 21.593 -1.598 -51.811 1.00 93.88 391 ARG A O 1
ATOM 3053 N N . LYS A 1 392 ? 23.301 -0.646 -52.914 1.00 94.31 392 LYS A N 1
ATOM 3054 C CA . LYS A 1 392 ? 23.653 -1.848 -53.680 1.00 94.31 392 LYS A CA 1
ATOM 3055 C C . LYS A 1 392 ? 24.132 -2.986 -52.771 1.00 94.31 392 LYS A C 1
ATOM 3057 O O . LYS A 1 392 ? 23.690 -4.112 -52.953 1.00 94.31 392 LYS A O 1
ATOM 3062 N N . LEU A 1 393 ? 24.984 -2.692 -51.786 1.00 93.25 393 LEU A N 1
ATOM 3063 C CA . LEU A 1 393 ? 25.470 -3.693 -50.826 1.00 93.25 393 LEU A CA 1
ATOM 3064 C C . LEU A 1 393 ? 24.338 -4.261 -49.956 1.00 93.25 393 LEU A C 1
ATOM 3066 O O . LEU A 1 393 ? 24.332 -5.457 -49.681 1.00 93.25 393 LEU A O 1
ATOM 3070 N N . LEU A 1 394 ? 23.375 -3.424 -49.553 1.00 94.19 394 LEU A N 1
ATOM 3071 C CA . LEU A 1 394 ? 22.166 -3.879 -48.853 1.00 94.19 394 LEU A CA 1
ATOM 3072 C C . LEU A 1 394 ? 21.342 -4.832 -49.733 1.00 94.19 394 LEU A C 1
ATOM 3074 O O . LEU A 1 394 ? 21.045 -5.949 -49.315 1.00 94.19 394 LEU A O 1
ATOM 3078 N N . ALA A 1 395 ? 21.082 -4.443 -50.985 1.00 92.50 395 ALA A N 1
ATOM 3079 C CA . ALA A 1 395 ? 20.324 -5.259 -51.932 1.00 92.50 395 ALA A CA 1
ATOM 3080 C C . ALA A 1 395 ? 21.003 -6.609 -52.236 1.00 92.50 395 ALA A C 1
ATOM 3082 O O . ALA A 1 395 ? 20.325 -7.628 -52.341 1.00 92.50 395 ALA A O 1
ATOM 3083 N N . GLU A 1 396 ? 22.339 -6.645 -52.324 1.00 92.88 396 GLU A N 1
ATOM 3084 C CA . GLU A 1 396 ? 23.121 -7.884 -52.478 1.00 92.88 396 GLU A CA 1
ATOM 3085 C C . GLU A 1 396 ? 22.944 -8.858 -51.295 1.00 92.88 396 GLU A C 1
ATOM 3087 O O . GLU A 1 396 ? 23.187 -10.055 -51.448 1.00 92.88 396 GLU A O 1
ATOM 3092 N N . ARG A 1 397 ? 22.490 -8.369 -50.133 1.00 89.50 397 ARG A N 1
ATOM 3093 C CA . ARG A 1 397 ? 22.158 -9.166 -48.941 1.00 89.50 397 ARG A CA 1
ATOM 3094 C C . ARG A 1 397 ? 20.658 -9.318 -48.690 1.00 89.50 397 ARG A C 1
ATOM 3096 O O . ARG A 1 397 ? 20.280 -9.868 -47.663 1.00 89.50 397 ARG A O 1
ATOM 3103 N N . GLY A 1 398 ? 19.815 -8.880 -49.625 1.00 88.12 398 GLY A N 1
ATOM 3104 C CA . GLY A 1 398 ? 18.360 -8.980 -49.500 1.00 88.12 398 GLY A CA 1
ATOM 3105 C C . GLY A 1 398 ? 17.758 -8.060 -48.433 1.00 88.12 398 GLY A C 1
ATOM 3106 O O . GLY A 1 398 ? 16.691 -8.383 -47.913 1.00 88.12 398 GLY A O 1
ATOM 3107 N N . LEU A 1 399 ? 18.442 -6.956 -48.105 1.00 86.81 399 LEU A N 1
ATOM 3108 C CA . LEU A 1 399 ? 18.017 -5.942 -47.132 1.00 86.81 399 LEU A CA 1
ATOM 3109 C C . LEU A 1 399 ? 17.481 -4.667 -47.787 1.00 86.81 399 LEU A C 1
ATOM 3111 O O . LEU A 1 399 ? 18.016 -4.261 -48.848 1.00 86.81 399 LEU A O 1
#

Sequence (399 aa):
MPDPEHPPTPLAFHDAGQPYREEDAGQVFFDIRAVLVDIALPKRVSVNAAHLDSLSEEDRASAIEVMRTTIEAELDKPATFLAVAQGSGTHILKLLNSSVAGENNVLRLAPAGVNRRQRYLPSVNAAITPYAKIIHRPIAIIGREGNKSLVDHIVEPDEVSPVIFESFSRAFSPESLELIRTEILEPRTEVTALYGANFPIVYGPSPEGGDIQITPISSLHSLNVFRRAVLPSPGSGERVSLANQELSAKPQNISSAISGRRYRFMARFPRPLNENDASVRRMVMGSHVPSMTMDQTLQDLLIHYGKLHRKIDSEEDFSNRSMRAGLARLGAYLVEMLHTHIEDLRESALALDPNFKMREFDPVNLLLGGSWKDKDERIRVRSALSAPGFRKLLAERGL

Secondary structure (DSSP, 8-state):
---SS-PPPP---PPP-----GGGHHHHHHHHHHHHHHHHS-TT----HHHHTTS-HHHHHHHHHHHHHHHHHHT--HHHHHHHHHTEESEEGGGT-TT--STTSEE----TT-SSPPPPEE---GGGHHHHHHHHSPBP-TT-SS-B-HHHHHHS--TTHHHHHHHHHHHS-HHHHHHHHHHHHSPPPP----TTS----EEEE-TTSSEEEE----BHHHHHHHHHHHSPPTT---SS-EEEE---S-GGGT-TT--S-EEEE---PPPPPPHHHHHHHHHHTT-PPPPPP--HHHHHHHHHHHHHHHHHHH-GGG--HHHHHHHHHHHHHHHHHHHHHHHHHHHHHHHH-TT--PPP--HHHHHT-S--S-HHHHHHHHHHHHSHHHHHHHHHTT-